Protein AF-A0A5A8D975-F1 (afdb_monomer)

Foldseek 3Di:
DDQKDKDQKDFDPPWDKFADDPHDTDHDDDHPDIDTHIDGHFLAFKIKIDGHFQPADVSVVPPPDDDPPDDDPPDDDGDPPVVADVVTDDDDPPDGDMDMDTDAKEWPDKWKFADPPFLQDQDPVRVVPTTFDQDDDPAFGEDQGQKMKIKIFIPGFKPFDDLVFKDKFQKHWFIPDPNGHPGQWFQDPPDPRSRGMTIGIIGGDQPDFWRFMWMWTHQVDDGMRRGYDTDPPTRTHTHAWEWPAKWKWADQPAVQWDQDPPRGTHTFDAEGAGQKIKIKIAIPWFKWPDDCQAFKDKDQKDFDPPDPPDPPPPPPDGDGDRMDITMIGGQQPDQKIKIWGFFADPVLQVVLVVCVPDDDPDDPHSRHDSMPPTHDDDPVDIRMYMHGHDKDWPDKDKDWDFDDDVVPPPDPDDDPGPTDIDIDTDISHDHPPDDPVVDDDDPDDDDDDDDDDDDDPPPPPPDPDDD

Radius of gyration: 41.52 Å; Cα contacts (8 Å, |Δi|>4): 927; chains: 1; bounding box: 84×72×131 Å

Secondary structure (DSSP, 8-state):
---EEEESEEEPTT---EEEETTEEE-SS--SEEE--EEEPTT-SEEEEEE--B-SGGGTSTT---STT-----------TTTS-SSPB---TTT---EEEE-EE-EEEEEEEE-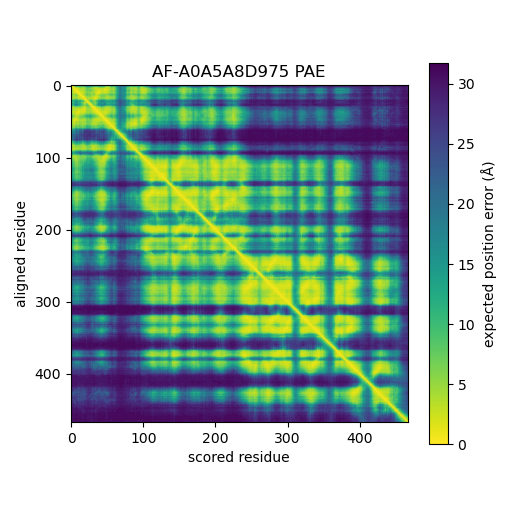SSSSSS--HHHHHHSEEP---TTS-EEE--SEEEEEEEESS--B---GGGEEEESEEE--SSGGGGS-S-EE-TTSSSGGGEEEEEEEE-TTSSS-EEEEEE-TTSS--BSEE--EEEEEEEEE-BPEEEEEEEEPTTSTTPPBPGGGPBPB-SEEE--SEEEEEEEEEEEEBS--HHHHEEEESEEE----TTS-----SS---EEEEEEEEEE-SS-SEEEEEEPPP-HHHHHHHHHGGGS-SSS----SS---BSPBPPPTT--EEEEEEE---EEEEEEEEEE---TTSTT--S-----EEEEEEEEESS--SS--GGG---SSS---S------S-TTTTSSSS---

pLDDT: mean 70.96, std 17.82, range [25.98, 93.25]

Mean predicted aligned error: 17.08 Å

Nearest PDB structures (foldseek):
  5nhi-assembly1_A  TM=4.868E-01  e=2.846E+00  Escherichia coli
  1vrs-assembly2_B  TM=4.188E-01  e=5.745E+00  Escherichia coli str. K-12 substr. W3110
  1vrs-assembly1_A  TM=3.937E-01  e=8.581E+00  Escherichia coli str. K-12 substr. W3110

Organism: Cafeteria roenbergensis (NCBI:txid33653)

Structure (mmCIF, N/CA/C/O backbone):
data_AF-A0A5A8D975-F1
#
_entry.id   AF-A0A5A8D975-F1
#
loop_
_atom_site.group_PDB
_atom_site.id
_atom_site.type_symbol
_atom_site.label_atom_id
_atom_site.label_alt_id
_atom_site.label_comp_id
_atom_site.label_asym_id
_atom_site.label_entity_id
_atom_site.label_seq_id
_atom_site.pdbx_PDB_ins_code
_atom_site.Cartn_x
_atom_site.Cartn_y
_atom_site.Cartn_z
_atom_site.occupancy
_atom_site.B_iso_or_equiv
_atom_site.auth_seq_id
_atom_site.auth_comp_id
_atom_site.auth_asym_id
_atom_site.auth_atom_id
_atom_site.pdbx_PDB_model_num
ATOM 1 N N . MET A 1 1 ? 37.830 15.045 -43.110 1.00 48.81 1 MET A N 1
ATOM 2 C CA . MET A 1 1 ? 36.404 14.876 -43.476 1.00 48.81 1 MET A CA 1
ATOM 3 C C . MET A 1 1 ? 36.140 13.404 -43.761 1.00 48.81 1 MET A C 1
ATOM 5 O O . MET A 1 1 ? 36.926 12.787 -44.461 1.00 48.81 1 MET A O 1
ATOM 9 N N . ALA A 1 2 ? 35.128 12.804 -43.134 1.00 55.81 2 ALA A N 1
ATOM 10 C CA . ALA A 1 2 ? 35.025 11.347 -43.009 1.00 55.81 2 ALA A CA 1
ATOM 11 C C . ALA A 1 2 ? 34.493 10.691 -44.296 1.00 55.81 2 ALA A C 1
ATOM 13 O O . ALA A 1 2 ? 33.388 10.997 -44.713 1.00 55.81 2 ALA A O 1
ATOM 14 N N . ALA A 1 3 ? 35.232 9.764 -44.910 1.00 67.25 3 ALA A N 1
ATOM 15 C CA . ALA A 1 3 ? 34.784 8.950 -46.050 1.00 67.25 3 ALA A CA 1
ATOM 16 C C . ALA A 1 3 ? 33.772 7.848 -45.655 1.00 67.25 3 ALA A C 1
ATOM 18 O O . ALA A 1 3 ? 33.674 6.813 -46.310 1.00 67.25 3 ALA A O 1
ATOM 19 N N . PHE A 1 4 ? 33.013 8.081 -44.587 1.00 71.31 4 PHE A N 1
ATOM 20 C CA . PHE A 1 4 ? 32.055 7.147 -44.015 1.00 71.31 4 PHE A CA 1
ATOM 21 C C . PHE A 1 4 ? 30.631 7.635 -44.296 1.00 71.31 4 PHE A C 1
ATOM 23 O O . PHE A 1 4 ? 30.328 8.818 -44.130 1.00 71.31 4 PHE A O 1
ATOM 30 N N . SER A 1 5 ? 29.758 6.719 -44.702 1.00 76.56 5 SER A N 1
ATOM 31 C CA . SER A 1 5 ? 28.309 6.860 -44.607 1.00 76.56 5 SER A CA 1
ATOM 32 C C . SER A 1 5 ? 27.865 6.183 -43.318 1.00 76.56 5 SER A C 1
ATOM 34 O O . SER A 1 5 ? 28.224 5.030 -43.071 1.00 76.56 5 SER A O 1
ATOM 36 N N . LEU A 1 6 ? 27.129 6.911 -42.484 1.00 80.25 6 LEU A N 1
ATOM 37 C CA . LEU A 1 6 ? 26.701 6.461 -41.165 1.00 80.25 6 LEU A CA 1
ATOM 38 C C . LEU A 1 6 ? 25.174 6.482 -41.087 1.00 80.25 6 LEU A C 1
ATOM 40 O O . LEU A 1 6 ? 24.554 7.502 -41.379 1.00 80.25 6 LEU A O 1
ATOM 44 N N . VAL A 1 7 ? 24.581 5.373 -40.649 1.00 82.56 7 VAL A N 1
ATOM 45 C CA . VAL A 1 7 ? 23.154 5.272 -40.305 1.00 82.56 7 VAL A CA 1
ATOM 46 C C . VAL A 1 7 ? 23.054 4.827 -38.852 1.00 82.56 7 VAL A C 1
ATOM 48 O O . VAL A 1 7 ? 23.766 3.908 -38.451 1.00 82.56 7 VAL A O 1
ATOM 51 N N . GLY A 1 8 ? 22.223 5.504 -38.053 1.00 77.31 8 GLY A N 1
ATOM 52 C CA . GLY A 1 8 ? 22.079 5.239 -36.613 1.00 77.31 8 GLY A CA 1
ATOM 53 C C . GLY A 1 8 ? 23.308 5.597 -35.766 1.00 77.31 8 GLY A C 1
ATOM 54 O O . GLY A 1 8 ? 23.367 5.288 -34.579 1.00 77.31 8 GLY A O 1
ATOM 55 N N . LEU A 1 9 ? 24.298 6.267 -36.363 1.00 81.56 9 LEU A N 1
ATOM 56 C CA . LEU A 1 9 ? 25.558 6.656 -35.736 1.00 81.56 9 LEU A CA 1
ATOM 57 C C . LEU A 1 9 ? 25.836 8.141 -35.983 1.00 81.56 9 LEU A C 1
ATOM 59 O O . LEU A 1 9 ? 25.497 8.685 -37.034 1.00 81.56 9 LEU A O 1
ATOM 63 N N . SER A 1 10 ? 26.490 8.800 -35.033 1.00 82.56 10 SER A N 1
ATOM 64 C CA . SER A 1 10 ? 27.004 10.164 -35.174 1.00 82.56 10 SER A CA 1
ATOM 65 C C . SER A 1 10 ? 28.491 10.221 -34.806 1.00 82.56 10 SER A C 1
ATOM 67 O O . SER A 1 10 ? 28.906 9.557 -33.857 1.00 82.56 10 SER A O 1
ATOM 69 N N . PRO A 1 11 ? 29.333 10.979 -35.529 1.00 80.62 11 PRO A N 1
ATOM 70 C CA . PRO A 1 11 ? 30.728 11.174 -35.136 1.00 80.62 11 PRO A CA 1
ATOM 71 C C . PRO A 1 11 ? 30.834 11.820 -33.748 1.00 80.62 11 PRO A C 1
ATOM 73 O O . PRO A 1 11 ? 30.050 12.715 -33.421 1.00 80.62 11 PRO A O 1
ATOM 76 N N . VAL A 1 12 ? 31.814 11.406 -32.938 1.00 81.38 12 VAL A N 1
ATOM 77 C CA . VAL A 1 12 ? 32.098 12.083 -31.664 1.00 81.38 12 VAL A CA 1
ATOM 78 C C . VAL A 1 12 ? 32.641 13.488 -31.965 1.00 81.38 12 VAL A C 1
ATOM 80 O O . VAL A 1 12 ? 33.624 13.611 -32.700 1.00 81.38 12 VAL A O 1
ATOM 83 N N . PRO A 1 13 ? 32.039 14.562 -31.417 1.00 77.06 13 PRO A N 1
ATOM 84 C CA . PRO A 1 13 ? 32.544 15.914 -31.626 1.00 77.06 13 PRO A CA 1
ATOM 85 C C . PRO A 1 13 ? 34.011 16.026 -31.202 1.00 77.06 13 PRO A C 1
ATOM 87 O O . PRO A 1 13 ? 34.384 15.540 -30.138 1.00 77.06 13 PRO A O 1
ATOM 90 N N . HIS A 1 14 ? 34.822 16.701 -32.019 1.00 76.25 14 HIS A N 1
ATOM 91 C CA . HIS A 1 14 ? 36.252 16.946 -31.781 1.00 76.25 14 HIS A CA 1
ATOM 92 C C . HIS A 1 14 ? 37.178 15.716 -31.840 1.00 76.25 14 HIS A C 1
ATOM 94 O O . HIS A 1 14 ? 38.385 15.880 -31.672 1.00 76.25 14 HIS A O 1
ATOM 100 N N . GLU A 1 15 ? 36.670 14.520 -32.156 1.00 77.62 15 GLU A N 1
ATOM 101 C CA . GLU A 1 15 ? 37.512 13.362 -32.474 1.00 77.62 15 GLU A CA 1
ATOM 102 C C . GLU A 1 15 ? 37.688 13.231 -33.990 1.00 77.62 15 GLU A C 1
ATOM 104 O O . GLU A 1 15 ? 36.737 13.014 -34.745 1.00 77.62 15 GLU A O 1
ATOM 109 N N . LEU A 1 16 ? 38.928 13.395 -34.451 1.00 77.44 16 LEU A N 1
ATOM 110 C CA . LEU A 1 16 ? 39.281 13.225 -35.858 1.00 77.44 16 LEU A CA 1
ATOM 111 C C . LEU A 1 16 ? 39.469 11.735 -36.186 1.00 77.44 16 LEU A C 1
ATOM 113 O O . LEU A 1 16 ? 39.874 10.971 -35.309 1.00 77.44 16 LEU A O 1
ATOM 117 N N . PRO A 1 17 ? 39.222 11.306 -37.439 1.00 78.62 17 PRO A N 1
ATOM 118 C CA . PRO A 1 17 ? 39.627 9.980 -37.889 1.00 78.62 17 PRO A CA 1
ATOM 119 C C . PRO A 1 17 ? 41.124 9.745 -37.647 1.00 78.62 17 PRO A C 1
ATOM 121 O O . PRO A 1 17 ? 41.936 10.635 -37.904 1.00 78.62 17 PRO A O 1
ATOM 124 N N . VAL A 1 18 ? 41.486 8.547 -37.192 1.00 82.12 18 VAL A N 1
ATOM 125 C CA . VAL A 1 18 ? 42.866 8.175 -36.842 1.00 82.12 18 VAL A CA 1
ATOM 126 C C . VAL A 1 18 ? 43.300 6.970 -37.671 1.00 82.12 18 VAL A C 1
ATOM 128 O O . VAL A 1 18 ? 42.513 6.047 -37.886 1.00 82.12 18 VAL A O 1
ATOM 131 N N . ALA A 1 19 ? 44.549 6.975 -38.129 1.00 81.44 19 ALA A N 1
ATOM 132 C CA . ALA A 1 19 ? 45.171 5.831 -38.779 1.00 81.44 19 ALA A CA 1
ATOM 133 C C . ALA A 1 19 ? 45.364 4.681 -37.772 1.00 81.44 19 ALA A C 1
ATOM 135 O O . ALA A 1 19 ? 45.764 4.903 -36.629 1.00 81.44 19 ALA A O 1
ATOM 136 N N . VAL A 1 20 ? 45.080 3.446 -38.180 1.00 80.38 20 VAL A N 1
ATOM 137 C CA . VAL A 1 20 ? 45.233 2.248 -37.340 1.00 80.38 20 VAL A CA 1
ATOM 138 C C . VAL A 1 20 ? 46.089 1.229 -38.081 1.00 80.38 20 VAL A C 1
ATOM 140 O O . VAL A 1 20 ? 45.919 1.048 -39.283 1.00 80.38 20 VAL A O 1
ATOM 143 N N . GLU A 1 21 ? 46.989 0.550 -37.375 1.00 76.38 21 GLU A N 1
ATOM 144 C CA . GLU A 1 21 ? 47.741 -0.595 -37.893 1.00 76.38 21 GLU A CA 1
ATOM 145 C C . GLU A 1 21 ? 47.737 -1.693 -36.828 1.00 76.38 21 GLU A C 1
ATOM 147 O O . GLU A 1 21 ? 48.076 -1.433 -35.680 1.00 76.38 21 GLU A O 1
ATOM 152 N N . ALA A 1 22 ? 47.288 -2.904 -37.179 1.00 64.06 22 ALA A N 1
ATOM 153 C CA . ALA A 1 22 ? 47.304 -4.073 -36.289 1.00 64.06 22 ALA A CA 1
ATOM 154 C C . ALA A 1 22 ? 46.834 -3.805 -34.834 1.00 64.06 22 ALA A C 1
ATOM 156 O O . ALA A 1 22 ? 47.415 -4.340 -33.896 1.00 64.06 22 ALA A O 1
ATOM 157 N N . TRP A 1 23 ? 45.748 -3.032 -34.672 1.00 58.38 23 TRP A N 1
ATOM 158 C CA . TRP A 1 23 ? 45.111 -2.634 -33.399 1.00 58.38 23 TRP A CA 1
ATOM 159 C C . TRP A 1 23 ? 45.762 -1.477 -32.620 1.00 58.38 23 TRP A C 1
ATOM 161 O O . TRP A 1 23 ? 45.151 -1.003 -31.661 1.00 58.38 23 TRP A O 1
ATOM 171 N N . ASP A 1 24 ? 46.894 -0.939 -33.078 1.00 65.50 24 ASP A N 1
ATOM 172 C CA . ASP A 1 24 ? 47.525 0.246 -32.492 1.00 65.50 24 ASP A CA 1
ATOM 173 C C . ASP A 1 24 ? 47.110 1.534 -33.223 1.00 65.50 24 ASP A C 1
ATOM 175 O O . ASP A 1 24 ? 47.024 1.600 -34.454 1.00 65.50 24 ASP A O 1
ATOM 179 N N . ARG A 1 25 ? 46.823 2.589 -32.445 1.00 68.38 25 ARG A N 1
ATOM 180 C CA . ARG A 1 25 ? 46.490 3.921 -32.974 1.00 68.38 25 ARG A CA 1
ATOM 181 C C . ARG A 1 25 ? 47.769 4.645 -33.393 1.00 68.38 25 ARG A C 1
ATOM 183 O O . ARG A 1 25 ? 48.618 4.929 -32.552 1.00 68.38 25 ARG A O 1
ATOM 190 N N . LEU A 1 26 ? 47.852 5.027 -34.662 1.00 61.59 26 LEU A N 1
ATOM 191 C CA . LEU A 1 26 ? 48.919 5.866 -35.201 1.00 61.59 26 LEU A CA 1
ATOM 192 C C . LEU A 1 26 ? 48.429 7.315 -35.309 1.00 61.59 26 LEU A C 1
ATOM 194 O O . LEU A 1 26 ? 47.376 7.596 -35.881 1.00 61.59 26 LEU A O 1
ATOM 198 N N . VAL A 1 27 ? 49.190 8.263 -34.762 1.00 58.50 27 VAL A N 1
ATOM 199 C CA . VAL A 1 27 ? 48.849 9.690 -34.845 1.00 58.50 27 VAL A CA 1
ATOM 200 C C . VAL A 1 27 ? 49.433 10.271 -36.138 1.00 58.50 27 VAL A C 1
ATOM 202 O O . VAL A 1 27 ? 50.590 10.678 -36.175 1.00 58.50 27 VAL A O 1
ATOM 205 N N . GLY A 1 28 ? 48.614 10.318 -37.193 1.00 62.75 28 GLY A N 1
ATOM 206 C CA . GLY A 1 28 ? 48.951 10.923 -38.491 1.00 62.75 28 GLY A CA 1
ATOM 207 C C . GLY A 1 28 ? 49.631 9.978 -39.495 1.00 62.75 28 GLY A C 1
ATOM 208 O O . GLY A 1 28 ? 50.076 8.890 -39.145 1.00 62.75 28 GLY A O 1
ATOM 209 N N . GLY A 1 29 ? 49.701 10.404 -40.763 1.00 69.38 29 GLY A N 1
ATOM 210 C CA . GLY A 1 29 ? 50.331 9.656 -41.862 1.00 69.38 29 GLY A CA 1
ATOM 211 C C . GLY A 1 29 ? 49.357 8.901 -42.778 1.00 69.38 29 GLY A C 1
ATOM 212 O O . GLY A 1 29 ? 48.140 8.993 -42.635 1.00 69.38 29 GLY A O 1
ATOM 213 N N . CYS A 1 30 ? 49.907 8.178 -43.758 1.00 76.88 30 CYS A N 1
ATOM 214 C CA . CYS A 1 30 ? 49.148 7.305 -44.658 1.00 76.88 30 CYS A CA 1
ATOM 215 C C . CYS A 1 30 ? 48.954 5.934 -43.998 1.00 76.88 30 CYS A C 1
ATOM 217 O O . CYS A 1 30 ? 49.935 5.318 -43.592 1.00 76.88 30 CYS A O 1
ATOM 219 N N . SER A 1 31 ? 47.718 5.436 -43.934 1.00 80.38 31 SER A N 1
ATOM 220 C CA . SER A 1 31 ? 47.422 4.069 -43.489 1.00 80.38 31 SER A CA 1
ATOM 221 C C . SER A 1 31 ? 46.406 3.398 -44.406 1.00 80.38 31 SER A C 1
ATOM 223 O O . SER A 1 31 ? 45.567 4.068 -45.015 1.00 80.38 31 SER A O 1
ATOM 225 N N . SER A 1 32 ? 46.48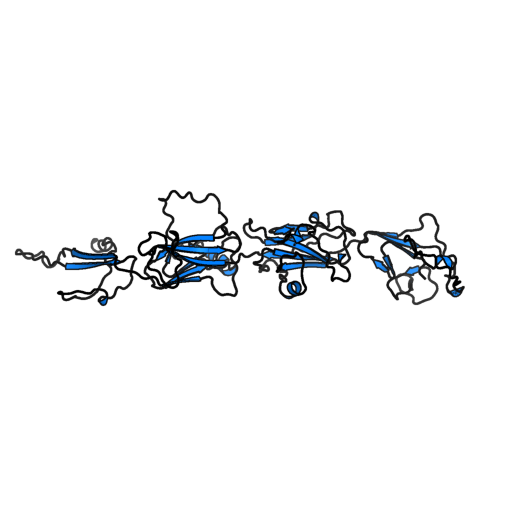6 2.071 -44.485 1.00 79.44 32 SER A N 1
ATOM 226 C CA . SER A 1 32 ? 45.498 1.207 -45.132 1.00 79.44 32 SER A CA 1
ATOM 227 C C . SER A 1 32 ? 44.245 0.983 -44.276 1.00 79.44 32 SER A C 1
ATOM 229 O O . SER A 1 32 ? 43.231 0.538 -44.810 1.00 79.44 32 SER A O 1
ATOM 231 N N . ALA A 1 33 ? 44.277 1.322 -42.981 1.00 80.75 33 ALA A N 1
ATOM 232 C CA . ALA A 1 33 ? 43.128 1.249 -42.085 1.00 80.75 33 ALA A CA 1
ATOM 233 C C . ALA A 1 33 ? 42.960 2.542 -41.276 1.00 80.75 33 ALA A C 1
ATOM 235 O O . ALA A 1 33 ? 43.913 3.114 -40.746 1.00 80.75 33 ALA A O 1
ATOM 236 N N . TRP A 1 34 ? 41.714 3.000 -41.174 1.00 82.06 34 TRP A N 1
ATOM 237 C CA . TRP A 1 34 ? 41.338 4.223 -40.471 1.00 82.06 34 TRP A CA 1
ATOM 238 C C . TRP A 1 34 ? 40.138 3.953 -39.575 1.00 82.06 34 TRP A C 1
ATOM 240 O O . TRP A 1 34 ? 39.209 3.249 -39.967 1.00 82.06 34 TRP A O 1
ATOM 250 N N . ALA A 1 35 ? 40.138 4.549 -38.389 1.00 81.94 35 ALA A N 1
ATOM 251 C CA . ALA A 1 35 ? 39.035 4.477 -37.445 1.00 81.94 35 ALA A CA 1
ATOM 252 C C . ALA A 1 35 ? 38.434 5.862 -37.212 1.00 81.94 35 ALA A C 1
ATOM 254 O O . ALA A 1 35 ? 39.147 6.861 -37.133 1.00 81.94 35 ALA A O 1
ATOM 255 N N . LEU A 1 36 ? 37.113 5.905 -37.059 1.00 84.12 36 LEU A N 1
ATOM 256 C CA . LEU A 1 36 ? 36.366 7.081 -36.632 1.00 84.12 36 LEU A CA 1
ATOM 257 C C . LEU A 1 36 ? 35.625 6.737 -35.343 1.00 84.12 36 LEU A C 1
ATOM 259 O O . LEU A 1 36 ? 34.911 5.736 -35.286 1.00 84.12 36 LEU A O 1
ATOM 263 N N . ALA A 1 37 ? 35.766 7.580 -34.326 1.00 82.81 37 ALA A N 1
ATOM 264 C CA . ALA A 1 37 ? 34.958 7.457 -33.127 1.00 82.81 37 ALA A CA 1
ATOM 265 C C . ALA A 1 37 ? 33.524 7.918 -33.404 1.00 82.81 37 ALA A C 1
ATOM 267 O O . ALA A 1 37 ? 33.285 9.022 -33.902 1.00 82.81 37 ALA A O 1
ATOM 268 N N . VAL A 1 38 ? 32.565 7.062 -33.066 1.00 83.81 38 VAL A N 1
ATOM 269 C CA . VAL A 1 38 ? 31.135 7.285 -33.291 1.00 83.81 38 VAL A CA 1
ATOM 270 C C . VAL A 1 38 ? 30.340 7.017 -32.015 1.00 83.81 38 VAL A C 1
ATOM 272 O O . VAL A 1 38 ? 30.769 6.257 -31.148 1.00 83.81 38 VAL A O 1
ATOM 275 N N . ARG A 1 39 ? 29.169 7.641 -31.899 1.00 82.25 39 ARG A N 1
ATOM 276 C CA . ARG A 1 39 ? 28.150 7.371 -30.882 1.00 82.25 39 ARG A CA 1
ATOM 277 C C . ARG A 1 39 ? 26.899 6.830 -31.556 1.00 82.25 39 ARG A C 1
ATOM 279 O O . ARG A 1 39 ? 26.567 7.248 -32.661 1.00 82.25 39 ARG A O 1
ATOM 286 N N . VAL A 1 40 ? 26.203 5.928 -30.874 1.00 79.06 40 VAL A N 1
ATOM 287 C CA . VAL A 1 40 ? 24.884 5.451 -31.303 1.00 79.06 40 VAL A CA 1
ATOM 288 C C . VAL A 1 40 ? 23.866 6.572 -31.106 1.00 79.06 40 VAL A C 1
ATOM 290 O O . VAL A 1 40 ? 23.897 7.261 -30.086 1.00 79.06 40 VAL A O 1
ATOM 293 N N . GLN A 1 41 ? 23.010 6.790 -32.102 1.00 78.56 41 GLN A N 1
ATOM 294 C CA . GLN A 1 41 ? 21.906 7.741 -31.999 1.00 78.56 41 GLN A CA 1
ATOM 295 C C . GLN A 1 41 ? 20.805 7.167 -31.096 1.00 78.56 41 GLN A C 1
ATOM 297 O O . GLN A 1 41 ? 20.546 5.963 -31.118 1.00 78.56 41 GLN A O 1
ATOM 302 N N . GLU A 1 42 ? 20.148 8.015 -30.302 1.00 76.81 42 GLU A N 1
ATOM 303 C CA . GLU A 1 42 ? 19.005 7.581 -29.486 1.00 76.81 42 GLU A CA 1
ATOM 304 C C . GLU A 1 42 ? 17.902 6.976 -30.364 1.00 76.81 42 GLU A C 1
ATOM 306 O O . GLU A 1 42 ? 17.737 7.378 -31.516 1.00 76.81 42 GLU A O 1
ATOM 311 N N . ASP A 1 43 ? 17.146 6.025 -29.813 1.00 72.25 43 ASP A N 1
ATOM 312 C CA . ASP A 1 43 ? 15.970 5.424 -30.452 1.00 72.25 43 ASP A CA 1
ATOM 313 C C . ASP A 1 43 ? 16.262 4.715 -31.797 1.00 72.25 43 ASP A C 1
ATOM 315 O O . ASP A 1 43 ? 15.364 4.514 -32.617 1.00 72.25 43 ASP A O 1
ATOM 319 N N . THR A 1 44 ? 17.516 4.302 -32.036 1.00 74.50 44 THR A N 1
ATOM 320 C CA . THR A 1 44 ? 17.926 3.555 -33.240 1.00 74.50 44 THR A CA 1
ATOM 321 C C . THR A 1 44 ? 18.223 2.086 -32.936 1.00 74.50 44 THR A C 1
ATOM 323 O O . THR A 1 44 ? 18.909 1.767 -31.969 1.00 74.50 44 THR A O 1
ATOM 326 N N . SER A 1 45 ? 17.698 1.172 -33.762 1.00 77.19 45 SER A N 1
ATOM 327 C CA . SER A 1 45 ? 17.881 -0.289 -33.631 1.00 77.19 45 SER A CA 1
ATOM 328 C C . SER A 1 45 ? 18.967 -0.857 -34.536 1.00 77.19 45 SER A C 1
ATOM 330 O O . SER A 1 45 ? 19.557 -1.891 -34.233 1.00 77.19 45 SER A O 1
ATOM 332 N N . THR A 1 46 ? 19.238 -0.194 -35.655 1.00 80.44 46 THR A N 1
ATOM 333 C CA . THR A 1 46 ? 20.205 -0.647 -36.652 1.00 80.44 46 THR A CA 1
ATOM 334 C C . THR A 1 46 ? 21.249 0.425 -36.866 1.00 80.44 46 THR A C 1
ATOM 336 O O . THR A 1 46 ? 20.914 1.562 -37.206 1.00 80.44 46 THR A O 1
ATOM 339 N N . MET A 1 47 ? 22.512 0.038 -36.730 1.00 84.19 47 MET A N 1
ATOM 340 C CA . MET A 1 47 ? 23.641 0.857 -37.135 1.00 84.19 47 MET A CA 1
ATOM 341 C C . MET A 1 47 ? 24.279 0.262 -38.378 1.00 84.19 47 MET A C 1
ATOM 343 O O . MET A 1 47 ? 24.480 -0.950 -38.455 1.00 84.19 47 MET A O 1
ATOM 347 N N . SER A 1 48 ? 24.613 1.105 -39.348 1.00 82.88 48 SER A N 1
ATOM 348 C CA . SER A 1 48 ? 25.394 0.669 -40.501 1.00 82.88 48 SER A CA 1
ATOM 349 C C . SER A 1 48 ? 26.470 1.675 -40.852 1.00 82.88 48 SER A C 1
ATOM 351 O O . SER A 1 48 ? 26.230 2.886 -40.843 1.00 82.88 48 SER A O 1
ATOM 353 N N . VAL A 1 49 ? 27.636 1.150 -41.209 1.00 83.19 49 VAL A N 1
ATOM 354 C CA . VAL A 1 49 ? 28.749 1.917 -41.756 1.00 83.19 49 VAL A CA 1
ATOM 355 C C . VAL A 1 49 ? 29.069 1.410 -43.153 1.00 83.19 49 VAL A C 1
ATOM 357 O O . VAL A 1 49 ? 29.149 0.204 -43.389 1.00 83.19 49 VAL A O 1
ATOM 360 N N . SER A 1 50 ? 29.261 2.339 -44.081 1.00 81.75 50 SER A N 1
ATOM 361 C CA . SER A 1 50 ? 29.781 2.032 -45.410 1.00 81.75 50 SER A CA 1
ATOM 362 C C . SER A 1 50 ? 30.797 3.082 -45.846 1.00 81.75 50 SER A C 1
ATOM 364 O O . SER A 1 50 ? 30.772 4.224 -45.383 1.00 81.75 50 SER A O 1
ATOM 366 N N . GLY A 1 51 ? 31.701 2.709 -46.750 1.00 78.25 51 GLY A N 1
ATOM 367 C CA . GLY A 1 51 ? 32.563 3.678 -47.424 1.00 78.25 51 GLY A CA 1
ATOM 368 C C . GLY A 1 51 ? 31.754 4.551 -48.387 1.00 78.25 51 GLY A C 1
ATOM 369 O O . GLY A 1 51 ? 30.817 4.069 -49.025 1.00 78.25 51 GLY A O 1
ATOM 370 N N . ARG A 1 52 ? 32.112 5.833 -48.508 1.00 77.69 52 ARG A N 1
ATOM 371 C CA . ARG A 1 52 ? 31.572 6.746 -49.528 1.00 77.69 52 ARG A CA 1
ATOM 372 C C . ARG A 1 52 ? 32.673 7.194 -50.482 1.00 77.69 52 ARG A C 1
ATOM 374 O O . ARG A 1 52 ? 33.808 7.413 -50.060 1.00 77.69 52 ARG A O 1
ATOM 381 N N . SER A 1 53 ? 32.325 7.376 -51.752 1.00 79.75 53 SER A N 1
ATOM 382 C CA . SER A 1 53 ? 33.240 7.956 -52.736 1.00 79.75 53 SER A CA 1
ATOM 383 C C . SER A 1 53 ? 33.522 9.417 -52.396 1.00 79.75 53 SER A C 1
ATOM 385 O O . SER A 1 53 ? 32.595 10.198 -52.187 1.00 79.75 53 SER A O 1
ATOM 387 N N . VAL A 1 54 ? 34.797 9.793 -52.373 1.00 80.94 54 VAL A N 1
ATOM 388 C CA . VAL A 1 54 ? 35.262 11.175 -52.225 1.00 80.94 54 VAL A CA 1
ATOM 389 C C . VAL A 1 54 ? 36.169 11.465 -53.414 1.00 80.94 54 VAL A C 1
ATOM 391 O O . VAL A 1 54 ? 37.376 11.235 -53.370 1.00 80.94 54 VAL A O 1
ATOM 394 N N . LEU A 1 55 ? 35.540 11.899 -54.509 1.00 79.38 55 LEU A N 1
ATOM 395 C CA . LEU A 1 55 ? 36.182 12.117 -55.814 1.00 79.38 55 LEU A CA 1
ATOM 396 C C . LEU A 1 55 ? 36.391 13.603 -56.141 1.00 79.38 55 LEU A C 1
ATOM 398 O O . LEU A 1 55 ? 37.024 13.929 -57.138 1.00 79.38 55 LEU A O 1
ATOM 402 N N . GLY A 1 56 ? 35.843 14.496 -55.317 1.00 75.06 56 GLY A N 1
ATOM 403 C CA . GLY A 1 56 ? 35.890 15.943 -55.492 1.00 75.06 56 GLY A CA 1
ATOM 404 C C . GLY A 1 56 ? 35.216 16.664 -54.324 1.00 75.06 56 GLY A C 1
ATOM 405 O O . GLY A 1 56 ? 34.615 16.021 -53.459 1.00 75.06 56 GLY A O 1
ATOM 406 N N . CYS A 1 57 ? 35.325 17.993 -54.292 1.00 71.56 57 CYS A N 1
ATOM 407 C CA . CYS A 1 57 ? 34.882 18.818 -53.162 1.00 71.56 57 CYS A CA 1
ATOM 408 C C . CYS A 1 57 ? 33.388 18.674 -52.848 1.00 71.56 57 CYS A C 1
ATOM 410 O O . CYS A 1 57 ? 33.018 18.605 -51.680 1.00 71.56 57 CYS A O 1
ATOM 412 N N . ASP A 1 58 ? 32.549 18.519 -53.872 1.00 69.69 58 ASP A N 1
ATOM 413 C CA . ASP A 1 58 ? 31.093 18.384 -53.724 1.00 69.69 58 ASP A CA 1
ATOM 414 C C . ASP A 1 58 ? 30.691 17.135 -52.914 1.00 69.69 58 ASP A C 1
ATOM 416 O O . ASP A 1 58 ? 29.630 17.088 -52.294 1.00 69.69 58 ASP A O 1
ATOM 420 N N . ALA A 1 59 ? 31.554 16.112 -52.878 1.00 65.88 59 ALA A N 1
ATOM 421 C CA . ALA A 1 59 ? 31.326 14.890 -52.109 1.00 65.88 59 ALA A CA 1
ATOM 422 C C . ALA A 1 59 ? 31.623 15.053 -50.604 1.00 65.88 59 ALA A C 1
ATOM 424 O O . ALA A 1 59 ? 31.288 14.172 -49.805 1.00 65.88 59 ALA A O 1
ATOM 425 N N . MET A 1 60 ? 32.259 16.156 -50.192 1.00 61.56 60 MET A N 1
ATOM 426 C CA . MET A 1 60 ? 32.648 16.382 -48.800 1.00 61.56 60 MET A CA 1
ATOM 427 C C . MET A 1 60 ? 31.531 16.977 -47.936 1.00 61.56 60 MET A C 1
ATOM 429 O O . MET A 1 60 ? 31.472 16.649 -46.748 1.00 61.56 60 MET A O 1
ATOM 433 N N . ASP A 1 61 ? 30.598 17.724 -48.537 1.00 56.59 61 ASP A N 1
ATOM 434 C CA . ASP A 1 61 ? 29.514 18.449 -47.848 1.00 56.59 61 ASP A CA 1
ATOM 435 C C . ASP A 1 61 ? 28.381 17.564 -47.307 1.00 56.59 61 ASP A C 1
ATOM 437 O O . ASP A 1 61 ? 27.433 18.056 -46.698 1.00 56.59 61 ASP A O 1
ATOM 441 N N . GLY A 1 62 ? 28.488 16.243 -47.479 1.00 50.78 62 GLY A N 1
ATOM 442 C CA . GLY A 1 62 ? 27.776 15.260 -46.666 1.00 50.78 62 GLY A CA 1
ATOM 443 C C . GLY A 1 62 ? 26.287 15.534 -46.459 1.00 50.78 62 GLY A C 1
ATOM 444 O O . GLY A 1 62 ? 25.876 15.683 -45.321 1.00 50.78 62 GLY A O 1
ATOM 445 N N . GLY A 1 63 ? 25.479 15.572 -47.523 1.00 45.66 63 GLY A N 1
ATOM 446 C CA . GLY A 1 63 ? 24.039 15.267 -47.462 1.00 45.66 63 GLY A CA 1
ATOM 447 C C . GLY A 1 63 ? 23.187 15.980 -46.398 1.00 45.66 63 GLY A C 1
ATOM 448 O O . GLY A 1 63 ? 22.123 15.474 -46.049 1.00 45.66 63 GLY A O 1
ATOM 449 N N . ALA A 1 64 ? 23.594 17.139 -45.881 1.00 39.22 64 ALA A N 1
ATOM 450 C CA . ALA A 1 64 ? 22.816 17.900 -44.911 1.00 39.22 64 ALA A CA 1
ATOM 451 C C . ALA A 1 64 ? 21.828 18.841 -45.624 1.00 39.22 64 ALA A C 1
ATOM 453 O O . ALA A 1 64 ? 21.995 20.053 -45.571 1.00 39.22 64 ALA A O 1
ATOM 454 N N . ALA A 1 65 ? 20.826 18.281 -46.317 1.00 36.72 65 ALA A N 1
ATOM 455 C CA . ALA A 1 65 ? 19.550 18.937 -46.654 1.00 36.72 65 ALA A CA 1
ATOM 456 C C . ALA A 1 65 ? 18.663 18.022 -47.524 1.00 36.72 65 ALA A C 1
ATOM 458 O O . ALA A 1 65 ? 18.632 18.135 -48.746 1.00 36.72 65 ALA A O 1
ATOM 459 N N . SER A 1 66 ? 17.884 17.138 -46.904 1.00 35.97 66 SER A N 1
ATOM 460 C CA . SER A 1 66 ? 16.673 16.582 -47.534 1.00 35.97 66 SER A CA 1
ATOM 461 C C . SER A 1 66 ? 15.487 16.635 -46.566 1.00 35.97 66 SER A C 1
ATOM 463 O O . SER A 1 66 ? 14.779 15.664 -46.338 1.00 35.97 66 SER A O 1
ATOM 465 N N . GLY A 1 67 ? 15.276 17.815 -45.978 1.00 32.03 67 GLY A N 1
ATOM 466 C CA . GLY A 1 67 ? 13.983 18.215 -45.421 1.00 32.03 67 GLY A CA 1
ATOM 467 C C . GLY A 1 67 ? 13.269 19.135 -46.421 1.00 32.03 67 GLY A C 1
ATOM 468 O O . GLY A 1 67 ? 13.944 19.952 -47.058 1.00 32.03 67 GLY A O 1
ATOM 469 N N . PRO A 1 68 ? 11.937 19.040 -46.588 1.00 31.70 68 PRO A N 1
ATOM 470 C CA . PRO A 1 68 ? 11.213 19.920 -47.494 1.00 31.70 68 PRO A CA 1
ATOM 471 C C . PRO A 1 68 ? 11.276 21.352 -46.945 1.00 31.70 68 PRO A C 1
ATOM 473 O O . PRO A 1 68 ? 10.655 21.659 -45.932 1.00 31.70 68 PRO A O 1
ATOM 476 N N . GLY A 1 69 ? 12.076 22.211 -47.587 1.00 39.50 69 GLY A N 1
ATOM 477 C CA . GLY A 1 69 ? 12.245 23.624 -47.221 1.00 39.50 69 GLY A CA 1
ATOM 478 C C . GLY A 1 69 ? 13.690 24.125 -47.105 1.00 39.50 69 GLY A C 1
ATOM 479 O O . GLY A 1 69 ? 13.890 25.324 -46.931 1.00 39.50 69 GLY A O 1
ATOM 480 N N . ALA A 1 70 ? 14.707 23.266 -47.224 1.00 36.94 70 ALA A N 1
ATOM 481 C CA . ALA A 1 70 ? 16.098 23.723 -47.224 1.00 36.94 70 ALA A CA 1
ATOM 482 C C . ALA A 1 70 ? 16.482 24.335 -48.585 1.00 36.94 70 ALA A C 1
ATOM 484 O O . ALA A 1 70 ? 16.545 23.642 -49.600 1.00 36.94 70 ALA A O 1
ATOM 485 N N . THR A 1 71 ? 16.746 25.642 -48.615 1.00 33.03 71 THR A N 1
ATOM 486 C CA . THR A 1 71 ? 17.321 26.326 -49.783 1.00 33.03 71 THR A CA 1
ATOM 487 C C . THR A 1 71 ? 18.747 25.825 -50.045 1.00 33.03 71 THR A C 1
ATOM 489 O O . THR A 1 71 ? 19.533 25.773 -49.093 1.00 33.03 71 THR A O 1
ATOM 492 N N . PRO A 1 72 ? 19.130 25.513 -51.298 1.00 37.31 72 PRO A N 1
ATOM 493 C CA . PRO A 1 72 ? 20.500 25.129 -51.623 1.00 37.31 72 PRO A CA 1
ATOM 494 C C . PRO A 1 72 ? 21.454 26.273 -51.273 1.00 37.31 72 PRO A C 1
ATOM 496 O O . PRO A 1 72 ? 21.238 27.412 -51.692 1.00 37.31 72 PRO A O 1
ATOM 499 N N . ARG A 1 73 ? 22.524 25.991 -50.523 1.00 42.03 73 ARG A N 1
ATOM 500 C CA . ARG A 1 73 ? 23.630 26.943 -50.372 1.00 42.03 73 ARG A CA 1
ATOM 501 C C . ARG A 1 73 ? 24.358 27.046 -51.713 1.00 42.03 73 ARG A C 1
ATOM 503 O O . ARG A 1 73 ? 25.217 26.236 -52.029 1.00 42.03 73 ARG A O 1
ATOM 510 N N . THR A 1 74 ? 24.017 28.052 -52.511 1.00 40.28 74 THR A N 1
ATOM 511 C CA . THR A 1 74 ? 24.818 28.478 -53.663 1.00 40.28 74 THR A CA 1
ATOM 512 C C . THR A 1 74 ? 26.005 29.288 -53.151 1.00 40.28 74 THR A C 1
ATOM 514 O O . THR A 1 74 ? 25.942 30.512 -53.051 1.00 40.28 74 THR A O 1
ATOM 517 N N . GLY A 1 75 ? 27.072 28.601 -52.755 1.00 40.25 75 GLY A N 1
ATOM 518 C CA . GLY A 1 75 ? 28.318 29.223 -52.325 1.00 40.25 75 GLY A CA 1
ATOM 519 C C . GLY A 1 75 ? 29.472 28.265 -52.561 1.00 40.25 75 GLY A C 1
ATOM 520 O O . GLY A 1 75 ? 29.744 27.414 -51.727 1.00 40.25 75 GLY A O 1
ATOM 521 N N . SER A 1 76 ? 30.121 28.394 -53.715 1.00 48.38 76 SER A N 1
ATOM 522 C CA . SER A 1 76 ? 31.341 27.673 -54.060 1.00 48.38 76 SER A CA 1
ATOM 523 C C . SER A 1 76 ? 32.470 28.033 -53.090 1.00 48.38 76 SER A C 1
ATOM 525 O O . SER A 1 76 ? 33.065 29.106 -53.202 1.00 48.38 76 SER A O 1
ATOM 527 N N . SER A 1 77 ? 32.818 27.130 -52.182 1.00 49.22 77 SER A N 1
ATOM 528 C CA . SER A 1 77 ? 34.188 27.030 -51.684 1.00 49.22 77 SER A CA 1
ATOM 529 C C . SER A 1 77 ? 34.778 25.759 -52.271 1.00 49.22 77 SER A C 1
ATOM 531 O O . SER A 1 77 ? 34.510 24.662 -51.789 1.00 49.22 77 SER A O 1
ATOM 533 N N . ALA A 1 78 ? 35.542 25.910 -53.354 1.00 56.53 78 ALA A N 1
ATOM 534 C CA . ALA A 1 78 ? 36.441 24.863 -53.806 1.00 56.53 78 ALA A CA 1
ATOM 535 C C . ALA A 1 78 ? 37.341 24.499 -52.620 1.00 56.53 78 ALA A C 1
ATOM 537 O O . ALA A 1 78 ? 38.073 25.350 -52.115 1.00 56.53 78 ALA A O 1
ATOM 538 N N . CYS A 1 79 ? 37.228 23.270 -52.135 1.00 62.59 79 CYS A N 1
ATOM 539 C CA . CYS A 1 79 ? 38.193 22.723 -51.200 1.00 62.59 79 CYS A CA 1
ATOM 540 C C . CYS A 1 79 ? 39.594 22.768 -51.836 1.00 62.59 79 CYS A C 1
ATOM 542 O O . CYS A 1 79 ? 39.733 22.599 -53.053 1.00 62.59 79 CYS A O 1
ATOM 544 N N . GLY A 1 80 ? 40.631 23.055 -51.049 1.00 60.25 80 GLY A N 1
ATOM 545 C CA . GLY A 1 80 ? 42.005 23.014 -51.538 1.00 60.25 80 GLY A CA 1
ATOM 546 C C . GLY A 1 80 ? 42.375 21.593 -51.968 1.00 60.25 80 GLY A C 1
ATOM 547 O O . GLY A 1 80 ? 41.819 20.621 -51.463 1.00 60.25 80 GLY A O 1
ATOM 548 N N . ALA A 1 81 ? 43.342 21.438 -52.878 1.00 59.34 81 ALA A N 1
ATOM 549 C CA . ALA A 1 81 ? 43.834 20.108 -53.263 1.00 59.34 81 ALA A CA 1
ATOM 550 C C . ALA A 1 81 ? 44.350 19.294 -52.053 1.00 59.34 81 ALA A C 1
ATOM 552 O O . ALA A 1 81 ? 44.310 18.069 -52.086 1.00 59.34 81 ALA A O 1
ATOM 553 N N . GLU A 1 82 ? 44.775 19.974 -50.981 1.00 62.25 82 GLU A N 1
ATOM 554 C CA . GLU A 1 82 ? 45.195 19.360 -49.713 1.00 62.25 82 GLU A CA 1
ATOM 555 C C . GLU A 1 82 ? 44.030 18.915 -48.808 1.00 62.25 82 GLU A C 1
ATOM 557 O O . GLU A 1 82 ? 44.242 18.131 -47.886 1.00 62.25 82 GLU A O 1
ATOM 562 N N . ASP A 1 83 ? 42.798 19.362 -49.074 1.00 67.12 83 ASP A N 1
ATOM 563 C CA . ASP A 1 83 ? 41.604 18.956 -48.318 1.00 67.12 83 ASP A CA 1
ATOM 564 C C . ASP A 1 83 ? 41.010 17.631 -48.827 1.00 67.12 83 ASP A C 1
ATOM 566 O O . ASP A 1 83 ? 40.221 16.985 -48.128 1.00 67.12 83 ASP A O 1
ATOM 570 N N . LEU A 1 84 ? 41.372 17.223 -50.051 1.00 72.38 84 LEU A N 1
ATOM 571 C CA . LEU A 1 84 ? 40.945 15.962 -50.650 1.00 72.38 84 LEU A CA 1
ATOM 572 C C . LEU A 1 84 ? 41.841 14.801 -50.198 1.00 72.38 84 LEU A C 1
ATOM 574 O O . LEU A 1 84 ? 43.060 14.956 -50.086 1.00 72.38 84 LEU A O 1
ATOM 578 N N . PRO A 1 85 ? 41.270 13.600 -49.990 1.00 77.25 85 PRO A N 1
ATOM 579 C CA . PRO A 1 85 ? 42.079 12.420 -49.732 1.00 77.25 85 PRO A CA 1
ATOM 580 C C . PRO A 1 85 ? 42.994 12.141 -50.932 1.00 77.25 85 PRO A C 1
ATOM 582 O O . PRO A 1 85 ? 42.568 12.223 -52.083 1.00 77.25 85 PRO A O 1
ATOM 585 N N . SER A 1 86 ? 44.252 11.798 -50.658 1.00 77.75 86 SER A N 1
ATOM 586 C CA . SER A 1 86 ? 45.237 11.406 -51.668 1.00 77.75 86 SER A CA 1
ATOM 587 C C . SER A 1 86 ? 45.783 10.011 -51.337 1.00 77.75 86 SER A C 1
ATOM 589 O O . SER A 1 86 ? 46.451 9.865 -50.313 1.00 77.75 86 SER A O 1
ATOM 591 N N . PRO A 1 87 ? 45.529 8.984 -52.171 1.00 82.06 87 PRO A N 1
ATOM 592 C CA . PRO A 1 87 ? 44.705 9.009 -53.387 1.00 82.06 87 PRO A CA 1
ATOM 593 C C . PRO A 1 87 ? 43.206 9.241 -53.103 1.00 82.06 87 PRO A C 1
ATOM 595 O O . PRO A 1 87 ? 42.736 9.028 -51.985 1.00 82.06 87 PRO A O 1
ATOM 598 N N . LEU A 1 88 ? 42.454 9.654 -54.133 1.00 81.62 88 LEU A N 1
ATOM 599 C CA . LEU A 1 88 ? 40.996 9.821 -54.057 1.00 81.62 88 LEU A CA 1
ATOM 600 C C . LEU A 1 88 ? 40.305 8.493 -53.715 1.00 81.62 88 LEU A C 1
ATOM 602 O O . LEU A 1 88 ? 40.747 7.421 -54.132 1.00 81.62 88 LEU A O 1
ATOM 606 N N . ILE A 1 89 ? 39.187 8.567 -52.990 1.00 81.12 89 ILE A N 1
ATOM 607 C CA . ILE A 1 89 ? 38.462 7.383 -52.515 1.00 81.12 89 ILE A CA 1
ATOM 608 C C . ILE A 1 89 ? 37.324 7.070 -53.481 1.00 81.12 89 ILE A C 1
ATOM 610 O O . ILE A 1 89 ? 36.418 7.882 -53.668 1.00 81.12 89 ILE A O 1
ATOM 614 N N . TRP A 1 90 ? 37.334 5.867 -54.049 1.00 80.25 90 TRP A N 1
ATOM 615 C CA . TRP A 1 90 ? 36.245 5.341 -54.867 1.00 80.25 90 TRP A CA 1
ATOM 616 C C . TRP A 1 90 ? 35.546 4.193 -54.133 1.00 80.25 90 TRP A C 1
ATOM 618 O O . TRP A 1 90 ? 36.148 3.150 -53.894 1.00 80.25 90 TRP A O 1
ATOM 628 N N . ALA A 1 91 ? 34.267 4.366 -53.803 1.00 72.31 91 ALA A N 1
ATOM 629 C CA . ALA A 1 91 ? 33.391 3.299 -53.333 1.00 72.31 91 ALA A CA 1
ATOM 630 C C . ALA A 1 91 ? 32.514 2.814 -54.501 1.00 72.31 91 ALA A C 1
ATOM 632 O O . ALA A 1 91 ? 31.909 3.620 -55.212 1.00 72.31 91 ALA A O 1
ATOM 633 N N . ALA A 1 92 ? 32.447 1.500 -54.728 1.00 63.34 92 ALA A N 1
ATOM 634 C CA . ALA A 1 92 ? 31.574 0.935 -55.756 1.00 63.34 92 ALA A CA 1
ATOM 635 C C . ALA A 1 92 ? 30.099 1.271 -55.448 1.00 63.34 92 ALA A C 1
ATOM 637 O O . ALA A 1 92 ? 29.628 1.075 -54.330 1.00 63.34 92 ALA A O 1
ATOM 638 N N . SER A 1 93 ? 29.367 1.784 -56.442 1.00 54.38 93 SER A N 1
ATOM 639 C CA . SER A 1 93 ? 27.994 2.299 -56.297 1.00 54.38 93 SER A CA 1
ATOM 640 C C . SER A 1 93 ? 26.927 1.221 -56.063 1.00 54.38 93 SER A C 1
ATOM 642 O O . SER A 1 93 ? 25.787 1.540 -55.736 1.00 54.38 93 SER A O 1
ATOM 644 N N . THR A 1 94 ? 27.280 -0.056 -56.207 1.00 48.28 94 THR A N 1
ATOM 645 C CA . THR A 1 94 ? 26.389 -1.205 -56.021 1.00 48.28 94 THR A CA 1
ATOM 646 C C . THR A 1 94 ? 26.798 -1.980 -54.773 1.00 48.28 94 THR A C 1
ATOM 648 O O . THR A 1 94 ? 27.629 -2.879 -54.854 1.00 48.28 94 THR A O 1
ATOM 651 N N . GLY A 1 95 ? 26.225 -1.621 -53.622 1.00 51.56 95 GLY A N 1
ATOM 652 C CA . GLY A 1 95 ? 26.255 -2.459 -52.416 1.00 51.56 95 GLY A CA 1
ATOM 653 C C . GLY A 1 95 ? 27.645 -2.784 -51.862 1.00 51.56 95 GLY A C 1
ATOM 654 O O . GLY A 1 95 ? 27.850 -3.908 -51.415 1.00 51.56 95 GLY A O 1
ATOM 655 N N . GLY A 1 96 ? 28.596 -1.844 -51.916 1.00 55.25 96 GLY A N 1
ATOM 656 C CA . GLY A 1 96 ? 29.906 -2.021 -51.277 1.00 55.25 96 GLY A CA 1
ATOM 657 C C . GLY A 1 96 ? 29.773 -2.365 -49.791 1.00 55.25 96 GLY A C 1
ATOM 658 O O . GLY A 1 96 ? 28.808 -1.929 -49.173 1.00 55.25 96 GLY A O 1
ATOM 659 N N . ASP A 1 97 ? 30.726 -3.141 -49.260 1.00 59.38 97 ASP A N 1
ATOM 660 C CA . ASP A 1 97 ? 30.748 -3.740 -47.915 1.00 59.38 97 ASP A CA 1
ATOM 661 C C . ASP A 1 97 ? 30.094 -2.857 -46.838 1.00 59.38 97 ASP A C 1
ATOM 663 O O . ASP A 1 97 ? 30.726 -1.999 -46.214 1.00 59.38 97 ASP A O 1
ATOM 667 N N . VAL A 1 98 ? 28.789 -3.057 -46.639 1.00 71.50 98 VAL A N 1
ATOM 668 C CA . VAL A 1 98 ? 28.035 -2.434 -45.556 1.00 71.50 98 VAL A CA 1
ATOM 669 C C . VAL A 1 98 ? 28.186 -3.348 -44.359 1.00 71.50 98 VAL A C 1
ATOM 671 O O . VAL A 1 98 ? 27.692 -4.474 -44.361 1.00 71.50 98 VAL A O 1
ATOM 674 N N . SER A 1 99 ? 28.851 -2.855 -43.322 1.00 79.31 99 SER A N 1
ATOM 675 C CA . SER A 1 99 ? 28.807 -3.522 -42.029 1.00 79.31 99 SER A CA 1
ATOM 676 C C . SER A 1 99 ? 27.611 -2.976 -41.267 1.00 79.31 99 SER A C 1
ATOM 678 O O . SER A 1 99 ? 27.552 -1.781 -40.966 1.00 79.31 99 SER A O 1
ATOM 680 N N . SER A 1 100 ? 26.635 -3.840 -41.000 1.00 81.06 100 SER A N 1
ATOM 681 C CA . SER A 1 100 ? 25.476 -3.525 -40.174 1.00 81.06 100 SER A CA 1
ATOM 682 C C . SER A 1 100 ? 25.519 -4.314 -38.878 1.00 81.06 100 SER A C 1
ATOM 684 O O . SER A 1 100 ? 25.838 -5.503 -38.884 1.00 81.06 100 SER A O 1
ATOM 686 N N . ALA A 1 101 ? 25.115 -3.680 -37.790 1.00 80.62 101 ALA A N 1
ATOM 687 C CA . ALA A 1 101 ? 24.917 -4.337 -36.514 1.00 80.62 101 ALA A CA 1
ATOM 688 C C . ALA A 1 101 ? 23.586 -3.896 -35.906 1.00 80.62 101 ALA A C 1
ATOM 690 O O . ALA A 1 101 ? 23.146 -2.755 -36.077 1.00 80.62 101 ALA A O 1
ATOM 691 N N . GLU A 1 102 ? 22.944 -4.820 -35.201 1.00 82.69 102 GLU A N 1
ATOM 692 C CA . GLU A 1 102 ? 21.794 -4.501 -34.369 1.00 82.69 102 GLU A CA 1
ATOM 693 C C . GLU A 1 102 ? 22.293 -3.967 -33.029 1.00 82.69 102 GLU A C 1
ATOM 695 O O . GLU A 1 102 ? 23.225 -4.507 -32.428 1.00 82.69 102 GLU A O 1
ATOM 700 N N . TYR A 1 103 ? 21.673 -2.889 -32.569 1.00 81.38 103 TYR A N 1
ATOM 701 C CA . TYR A 1 103 ? 21.963 -2.295 -31.282 1.00 81.38 103 TYR A CA 1
ATOM 702 C C . TYR A 1 103 ? 20.831 -2.597 -30.302 1.00 81.38 103 TYR A C 1
ATOM 704 O O . TYR A 1 103 ? 19.653 -2.446 -30.624 1.00 81.38 103 TYR A O 1
ATOM 712 N N . TRP A 1 104 ? 21.212 -3.020 -29.098 1.00 85.12 104 TRP A N 1
ATOM 713 C CA . TRP A 1 104 ? 20.298 -3.335 -28.009 1.00 85.12 104 TRP A CA 1
ATOM 714 C C . TRP A 1 104 ? 20.569 -2.389 -26.839 1.00 85.12 104 TRP A C 1
ATOM 716 O O . TRP A 1 104 ? 21.719 -2.210 -26.425 1.00 85.12 104 TRP A O 1
ATOM 726 N N . SER A 1 105 ? 19.511 -1.800 -26.288 1.00 86.31 105 SER A N 1
ATOM 727 C CA . SER A 1 105 ? 19.590 -1.028 -25.050 1.00 86.31 105 SER A CA 1
ATOM 728 C C . SER A 1 105 ? 19.648 -1.958 -23.834 1.00 86.31 105 SER A C 1
ATOM 730 O O . SER A 1 105 ? 19.236 -3.120 -23.871 1.00 86.31 105 SER A O 1
ATOM 732 N N . GLN A 1 106 ? 20.187 -1.455 -22.728 1.00 85.88 106 GLN A N 1
ATOM 733 C CA . GLN A 1 106 ? 20.244 -2.174 -21.458 1.00 85.88 106 GLN A CA 1
ATOM 734 C C . GLN A 1 106 ? 19.516 -1.371 -20.390 1.00 85.88 106 GLN A C 1
ATOM 736 O O . GLN A 1 106 ? 19.701 -0.160 -20.286 1.00 85.88 106 GLN A O 1
ATOM 741 N N . VAL A 1 107 ? 18.726 -2.043 -19.558 1.00 84.88 107 VAL A N 1
ATOM 742 C CA . VAL A 1 107 ? 18.150 -1.421 -18.363 1.00 84.88 107 VAL A CA 1
ATOM 743 C C . VAL A 1 107 ? 19.278 -1.197 -17.355 1.00 84.88 107 VAL A C 1
ATOM 745 O O . VAL A 1 107 ? 19.935 -2.140 -16.921 1.00 84.88 107 VAL A O 1
ATOM 748 N N . SER A 1 108 ? 19.511 0.059 -16.987 1.00 84.44 108 SER A N 1
ATOM 749 C CA . SER A 1 108 ? 20.561 0.455 -16.047 1.00 84.44 108 SER A CA 1
ATOM 750 C C . SER A 1 108 ? 20.092 0.429 -14.594 1.00 84.44 108 SER A C 1
ATOM 752 O O . SER A 1 108 ? 20.880 0.128 -13.702 1.00 84.44 108 SER A O 1
ATOM 754 N N . SER A 1 109 ? 18.820 0.746 -14.333 1.00 83.25 109 SER A N 1
ATOM 755 C CA . SER A 1 109 ? 18.244 0.692 -12.986 1.00 83.25 109 SER A CA 1
ATOM 756 C C . SER A 1 109 ? 16.720 0.654 -13.012 1.00 83.25 109 SER A C 1
ATOM 758 O O . SER A 1 109 ? 16.086 1.196 -13.919 1.00 83.25 109 SER A O 1
ATOM 760 N N . VAL A 1 110 ? 16.150 0.055 -11.966 1.00 82.75 110 VAL A N 1
ATOM 761 C CA . VAL A 1 110 ? 14.728 0.143 -11.627 1.00 82.75 110 VAL A CA 1
ATOM 762 C C . VAL A 1 110 ? 14.637 0.651 -10.194 1.00 82.75 110 VAL A C 1
ATOM 764 O O . VAL A 1 110 ? 15.291 0.124 -9.295 1.00 82.75 110 VAL A O 1
ATOM 767 N N . SER A 1 111 ? 13.850 1.700 -9.995 1.00 85.88 111 SER A N 1
ATOM 768 C CA . SER A 1 111 ? 13.633 2.343 -8.696 1.00 85.88 111 SER A CA 1
ATOM 769 C C . SER A 1 111 ? 12.147 2.611 -8.508 1.00 85.88 111 SER A C 1
ATOM 771 O O . SER A 1 111 ? 11.475 2.952 -9.477 1.00 85.88 111 SER A O 1
ATOM 773 N N . VAL A 1 112 ? 11.632 2.449 -7.290 1.00 87.19 112 VAL A N 1
ATOM 774 C CA . VAL A 1 112 ? 10.212 2.668 -6.984 1.00 87.19 112 VAL A CA 1
ATOM 775 C C . VAL A 1 112 ? 10.079 3.802 -5.984 1.00 87.19 112 VAL A C 1
ATOM 777 O O . VAL A 1 112 ? 10.834 3.870 -5.015 1.00 87.19 112 VAL A O 1
ATOM 780 N N . PHE A 1 113 ? 9.111 4.674 -6.227 1.00 88.62 113 PHE A N 1
ATOM 781 C CA . PHE A 1 113 ? 8.828 5.850 -5.419 1.00 88.62 113 PHE A CA 1
ATOM 782 C C . PHE A 1 113 ? 7.374 5.830 -4.986 1.00 88.62 113 PHE A C 1
ATOM 784 O O . PHE A 1 113 ? 6.512 5.305 -5.696 1.00 88.62 113 PHE A O 1
ATOM 791 N N . GLU A 1 114 ? 7.100 6.397 -3.818 1.00 89.19 114 GLU A N 1
ATOM 792 C CA . GLU A 1 114 ? 5.724 6.703 -3.463 1.00 89.19 114 GLU A CA 1
ATOM 793 C C . GLU A 1 114 ? 5.214 7.882 -4.293 1.00 89.19 114 GLU A C 1
ATOM 795 O O . GLU A 1 114 ? 5.852 8.928 -4.309 1.00 89.19 114 GLU A O 1
ATOM 800 N N . ASP A 1 115 ? 4.067 7.696 -4.952 1.00 88.12 115 ASP A N 1
ATOM 801 C CA . ASP A 1 115 ? 3.383 8.732 -5.732 1.00 88.12 115 ASP A CA 1
ATOM 802 C C . ASP A 1 115 ? 2.546 9.571 -4.762 1.00 88.12 115 ASP A C 1
ATOM 804 O O . ASP A 1 115 ? 1.541 9.104 -4.195 1.00 88.12 115 ASP A O 1
ATOM 808 N N . VAL A 1 116 ? 3.038 10.764 -4.434 1.00 86.69 116 VAL A N 1
ATOM 809 C CA . VAL A 1 116 ? 2.461 11.575 -3.367 1.00 86.69 116 VAL A CA 1
ATOM 810 C C . VAL A 1 116 ? 1.243 12.342 -3.843 1.00 86.69 116 VAL A C 1
ATOM 812 O O . VAL A 1 116 ? 0.267 12.429 -3.084 1.00 86.69 116 VAL A O 1
ATOM 815 N N . ASP A 1 117 ? 1.311 12.866 -5.061 1.00 84.81 117 ASP A N 1
ATOM 816 C CA . ASP A 1 117 ? 0.289 13.700 -5.685 1.00 84.81 117 ASP A CA 1
ATOM 817 C C . ASP A 1 117 ? -0.632 12.929 -6.649 1.00 84.81 117 ASP A C 1
ATOM 819 O O . ASP A 1 117 ? -1.722 13.412 -6.969 1.00 84.81 117 ASP A O 1
ATOM 823 N N . GLY A 1 118 ? -0.278 11.693 -7.009 1.00 83.25 118 GLY A N 1
ATOM 824 C CA . GLY A 1 118 ? -1.092 10.806 -7.834 1.00 83.25 118 GLY A CA 1
ATOM 825 C C . GLY A 1 118 ? -0.999 11.107 -9.330 1.00 83.25 118 GLY A C 1
ATOM 826 O O . GLY A 1 118 ? -1.906 10.703 -10.074 1.00 83.25 118 GLY A O 1
ATOM 827 N N . ASP A 1 119 ? 0.022 11.850 -9.768 1.00 81.06 119 ASP A N 1
ATOM 828 C CA . ASP A 1 119 ? 0.193 12.275 -11.159 1.00 81.06 119 ASP A CA 1
ATOM 829 C C . ASP A 1 119 ? 0.862 11.206 -12.050 1.00 81.06 119 ASP A C 1
ATOM 831 O O . ASP A 1 119 ? 0.813 11.297 -13.284 1.00 81.06 119 ASP A O 1
ATOM 835 N N . GLY A 1 120 ? 1.401 10.147 -11.433 1.00 82.56 120 GLY A N 1
ATOM 836 C CA . GLY A 1 120 ? 2.053 9.026 -12.101 1.00 82.56 120 GLY A CA 1
ATOM 837 C C . GLY A 1 120 ? 3.474 9.306 -12.596 1.00 82.56 120 GLY A C 1
ATOM 838 O O . GLY A 1 120 ? 3.980 8.542 -13.423 1.00 82.56 120 GLY A O 1
ATOM 839 N N . ARG A 1 121 ? 4.117 10.378 -12.126 1.00 84.06 121 ARG A N 1
ATOM 840 C CA . ARG A 1 121 ? 5.497 10.773 -12.434 1.00 84.06 121 ARG A CA 1
ATOM 841 C C . ARG A 1 121 ? 6.291 10.895 -11.139 1.00 84.06 121 ARG A C 1
ATOM 843 O O . ARG A 1 121 ? 5.732 11.031 -10.066 1.00 84.06 121 ARG A O 1
ATOM 850 N N . VAL A 1 122 ? 7.619 10.840 -11.231 1.00 86.56 122 VAL A N 1
ATOM 851 C CA . VAL A 1 122 ? 8.469 11.111 -10.058 1.00 86.56 122 VAL A CA 1
ATOM 852 C C . VAL A 1 122 ? 9.025 12.526 -10.148 1.00 86.56 122 VAL A C 1
ATOM 854 O O . VAL A 1 122 ? 9.901 12.819 -10.974 1.00 86.56 122 VAL A O 1
ATOM 857 N N . SER A 1 123 ? 8.551 13.393 -9.262 1.00 84.69 123 SER A N 1
ATOM 858 C CA . SER A 1 123 ? 9.088 14.736 -9.053 1.00 84.69 123 SER A CA 1
ATOM 859 C C . SER A 1 123 ? 10.476 14.706 -8.382 1.00 84.69 123 SER A C 1
ATOM 861 O O . SER A 1 123 ? 10.859 13.712 -7.755 1.00 84.69 123 SER A O 1
ATOM 863 N N . PRO A 1 124 ? 11.267 15.798 -8.444 1.00 85.12 124 PRO A N 1
ATOM 864 C CA . PRO A 1 124 ? 12.537 15.883 -7.716 1.00 85.12 124 PRO A CA 1
ATOM 865 C C . PRO A 1 124 ? 12.397 15.697 -6.197 1.00 85.12 124 PRO A C 1
ATOM 867 O O . PRO A 1 124 ? 13.311 15.177 -5.560 1.00 85.12 124 PRO A O 1
ATOM 870 N N . VAL A 1 125 ? 11.258 16.104 -5.623 1.00 87.38 125 VAL A N 1
ATOM 871 C CA . VAL A 1 125 ? 10.966 15.951 -4.190 1.00 87.38 125 VAL A CA 1
ATOM 872 C C . VAL A 1 125 ? 10.730 14.481 -3.855 1.00 87.38 125 VAL A C 1
ATOM 874 O O . VAL A 1 125 ? 11.356 13.951 -2.939 1.00 87.38 125 VAL A O 1
ATOM 877 N N . GLU A 1 126 ? 9.908 13.782 -4.638 1.00 88.38 126 GLU A N 1
ATOM 878 C CA . GLU A 1 126 ? 9.670 12.348 -4.438 1.00 88.38 126 GLU A CA 1
ATOM 879 C C . GLU A 1 126 ? 10.935 11.523 -4.659 1.00 88.38 126 GLU A C 1
ATOM 881 O O . GLU A 1 126 ? 11.206 10.593 -3.900 1.00 88.38 126 GLU A O 1
ATOM 886 N N . ALA A 1 127 ? 11.759 11.907 -5.637 1.00 85.75 127 ALA A N 1
ATOM 887 C CA . ALA A 1 127 ? 13.043 11.265 -5.877 1.00 85.75 127 ALA A CA 1
ATOM 888 C C . ALA A 1 127 ? 14.001 11.370 -4.675 1.00 85.75 127 ALA A C 1
ATOM 890 O O . ALA A 1 127 ? 14.805 10.461 -4.463 1.00 85.75 127 ALA A O 1
ATOM 891 N N . ALA A 1 128 ? 13.922 12.458 -3.903 1.00 84.75 128 ALA A N 1
ATOM 892 C CA . ALA A 1 128 ? 14.773 12.702 -2.741 1.00 84.75 128 ALA A CA 1
ATOM 893 C C . ALA A 1 128 ? 14.211 12.104 -1.439 1.00 84.75 128 ALA A C 1
ATOM 895 O O . ALA A 1 128 ? 14.982 11.610 -0.617 1.00 84.75 128 ALA A O 1
ATOM 896 N N . GLU A 1 129 ? 12.891 12.146 -1.242 1.00 84.94 129 GLU A N 1
ATOM 897 C CA . GLU A 1 129 ? 12.261 11.860 0.058 1.00 84.94 129 GLU A CA 1
ATOM 898 C C . GLU A 1 129 ? 11.392 10.594 0.079 1.00 84.94 129 GLU A C 1
ATOM 900 O O . GLU A 1 129 ? 11.161 10.028 1.149 1.00 84.94 129 GLU A O 1
ATOM 905 N N . HIS A 1 130 ? 10.937 10.120 -1.084 1.00 85.94 130 HIS A N 1
ATOM 906 C CA . HIS A 1 130 ? 9.943 9.046 -1.214 1.00 85.94 130 HIS A CA 1
ATOM 907 C C . HIS A 1 130 ? 10.445 7.828 -2.002 1.00 85.94 130 HIS A C 1
ATOM 909 O O . HIS A 1 130 ? 9.652 6.990 -2.432 1.00 85.94 130 HIS A O 1
ATOM 915 N N . ALA A 1 131 ? 11.762 7.692 -2.166 1.00 86.25 131 ALA A N 1
ATOM 916 C CA . ALA A 1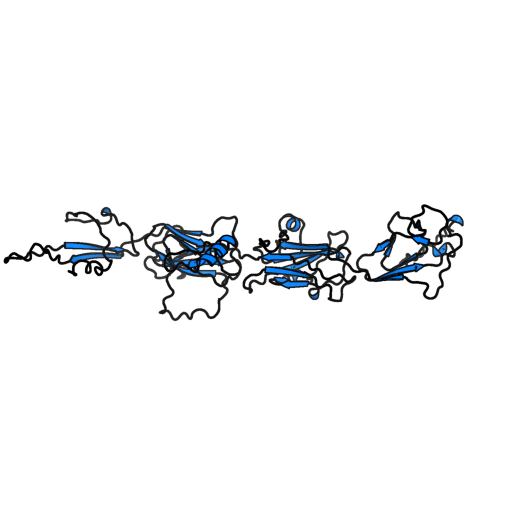 131 ? 12.376 6.509 -2.757 1.00 86.25 131 ALA A CA 1
ATOM 917 C C . ALA A 1 131 ? 12.252 5.294 -1.825 1.00 86.25 131 ALA A C 1
ATOM 919 O O . ALA A 1 131 ? 12.685 5.330 -0.669 1.00 86.25 131 ALA A O 1
ATOM 920 N N . LEU A 1 132 ? 11.716 4.186 -2.336 1.00 82.44 132 LEU A N 1
ATOM 921 C CA . LEU A 1 132 ? 11.736 2.913 -1.626 1.00 82.44 132 LEU A CA 1
ATOM 922 C C . LEU A 1 132 ? 13.128 2.275 -1.771 1.00 82.44 132 LEU A C 1
ATOM 924 O O . LEU A 1 132 ? 13.629 2.144 -2.892 1.00 82.44 132 LEU A O 1
ATOM 928 N N . PRO A 1 133 ? 13.779 1.862 -0.668 1.00 73.62 133 PRO A N 1
ATOM 929 C CA . PRO A 1 133 ? 15.103 1.264 -0.748 1.00 73.62 133 PRO A CA 1
ATOM 930 C C . PRO A 1 133 ? 15.053 -0.084 -1.476 1.00 73.62 133 PRO A C 1
ATOM 932 O O . PRO A 1 133 ? 14.254 -0.960 -1.144 1.00 73.62 133 PRO A O 1
ATOM 935 N N . ALA A 1 134 ? 15.948 -0.288 -2.444 1.00 62.91 134 ALA A N 1
ATOM 936 C CA . ALA A 1 134 ? 16.156 -1.608 -3.030 1.00 62.91 134 ALA A CA 1
ATOM 937 C C . ALA A 1 134 ? 16.666 -2.542 -1.929 1.00 62.91 134 ALA A C 1
ATOM 939 O O . ALA A 1 134 ? 17.754 -2.344 -1.393 1.00 62.91 134 ALA A O 1
ATOM 940 N N . SER A 1 135 ? 15.857 -3.517 -1.535 1.00 55.09 135 SER A N 1
ATOM 941 C CA . SER A 1 135 ? 16.158 -4.400 -0.408 1.00 55.09 135 SER A CA 1
ATOM 942 C C . SER A 1 135 ? 16.062 -5.851 -0.846 1.00 55.09 135 SER A C 1
ATOM 944 O O . SER A 1 135 ? 15.154 -6.252 -1.573 1.00 55.09 135 SER A O 1
ATOM 946 N N . GLY A 1 136 ? 17.062 -6.619 -0.416 1.00 46.62 136 GLY A N 1
ATOM 947 C CA . GLY A 1 136 ? 17.075 -8.070 -0.508 1.00 46.62 136 GLY A CA 1
ATOM 948 C C . GLY A 1 136 ? 16.095 -8.728 0.478 1.00 46.62 136 GLY A C 1
ATOM 949 O O . GLY A 1 136 ? 15.398 -8.046 1.229 1.00 46.62 136 GLY A O 1
ATOM 950 N N . PRO A 1 137 ? 16.052 -10.069 0.499 1.00 42.66 137 PRO A N 1
ATOM 951 C CA . PRO A 1 137 ? 14.912 -10.866 0.967 1.00 42.66 137 PRO A CA 1
ATOM 952 C C . PRO A 1 137 ? 14.583 -10.831 2.472 1.00 42.66 137 PRO A C 1
ATOM 954 O O . PRO A 1 137 ? 13.625 -11.491 2.862 1.00 42.66 137 PRO A O 1
ATOM 957 N N . SER A 1 138 ? 15.330 -10.121 3.323 1.00 42.84 138 SER A N 1
ATOM 958 C CA . SER A 1 138 ? 15.211 -10.266 4.787 1.00 42.84 138 SER A CA 1
ATOM 959 C C . SER A 1 138 ? 14.724 -9.038 5.561 1.00 42.84 138 SER A C 1
ATOM 961 O O . SER A 1 138 ? 14.445 -9.173 6.739 1.00 42.84 138 SER A O 1
ATOM 963 N N . ASP A 1 139 ? 14.592 -7.872 4.928 1.00 51.50 139 ASP A N 1
ATOM 964 C CA . ASP A 1 139 ? 13.875 -6.708 5.478 1.00 51.50 139 ASP A CA 1
ATOM 965 C C . ASP A 1 139 ? 13.460 -5.834 4.286 1.00 51.50 139 ASP A C 1
ATOM 967 O O . ASP A 1 139 ? 14.065 -4.806 3.977 1.00 51.50 139 ASP A O 1
ATOM 971 N N . GLY A 1 140 ? 12.484 -6.327 3.519 1.00 58.19 140 GLY A N 1
ATOM 972 C CA . GLY A 1 140 ? 11.987 -5.629 2.335 1.00 58.19 140 GLY A CA 1
ATOM 973 C C . GLY A 1 140 ? 11.492 -4.225 2.688 1.00 58.19 140 GLY A C 1
ATOM 974 O O . GLY A 1 140 ? 10.886 -4.013 3.740 1.00 58.19 140 GLY A O 1
ATOM 975 N N . ALA A 1 141 ? 11.722 -3.266 1.796 1.00 70.94 141 ALA A N 1
ATOM 976 C CA . ALA A 1 141 ? 11.209 -1.911 1.893 1.00 70.94 141 ALA A CA 1
ATOM 977 C C . ALA A 1 141 ? 9.714 -1.952 2.191 1.00 70.94 141 ALA A C 1
ATOM 979 O O . ALA A 1 141 ? 8.976 -2.772 1.645 1.00 70.94 141 ALA A O 1
ATOM 980 N N . VAL A 1 142 ? 9.260 -1.069 3.073 1.00 76.25 142 VAL A N 1
ATOM 981 C CA . VAL A 1 142 ? 7.857 -1.005 3.467 1.00 76.25 142 VAL A CA 1
ATOM 982 C C . VAL A 1 142 ? 7.270 0.301 2.976 1.00 76.25 142 VAL A C 1
ATOM 984 O O . VAL A 1 142 ? 7.774 1.368 3.316 1.00 76.25 142 VAL A O 1
ATOM 987 N N . SER A 1 143 ? 6.165 0.206 2.245 1.00 80.88 143 SER A N 1
ATOM 988 C CA . SER A 1 143 ? 5.311 1.353 1.942 1.00 80.88 143 SER A CA 1
ATOM 989 C C . SER A 1 143 ? 3.913 1.113 2.493 1.00 80.88 143 SER A C 1
ATOM 991 O O . SER A 1 143 ? 3.439 -0.020 2.588 1.00 80.88 143 SER A O 1
ATOM 993 N N . TRP A 1 144 ? 3.250 2.200 2.865 1.00 81.00 144 TRP A N 1
ATOM 994 C CA . TRP A 1 144 ? 1.842 2.213 3.258 1.00 81.00 144 TRP A CA 1
ATOM 995 C C . TRP A 1 144 ? 0.965 2.951 2.241 1.00 81.00 144 TRP A C 1
ATOM 997 O O . TRP A 1 144 ? -0.252 3.044 2.426 1.00 81.00 144 TRP A O 1
ATOM 1007 N N . ARG A 1 145 ? 1.564 3.460 1.157 1.00 84.31 145 ARG A N 1
ATOM 1008 C CA . ARG A 1 145 ? 0.857 4.104 0.053 1.00 84.31 145 ARG A CA 1
ATOM 1009 C C . ARG A 1 145 ? 0.474 3.076 -1.004 1.00 84.31 145 ARG A C 1
ATOM 1011 O O . ARG A 1 145 ? 1.200 2.124 -1.274 1.00 84.31 145 ARG A O 1
ATOM 1018 N N . GLN A 1 146 ? -0.716 3.262 -1.567 1.00 83.44 146 GLN A N 1
ATOM 1019 C CA . GLN A 1 146 ? -1.216 2.425 -2.657 1.00 83.44 146 GLN A CA 1
ATOM 1020 C C . GLN A 1 146 ? -0.737 2.907 -4.028 1.00 83.44 146 GLN A C 1
ATOM 1022 O O . GLN A 1 146 ? -0.675 2.101 -4.950 1.00 83.44 146 GLN A O 1
ATOM 1027 N N . CYS A 1 147 ? -0.442 4.202 -4.146 1.00 87.00 147 CYS A N 1
ATOM 1028 C CA . CYS A 1 147 ? -0.035 4.880 -5.371 1.00 87.00 147 CYS A CA 1
ATOM 1029 C C . CYS A 1 147 ? 1.483 4.973 -5.389 1.00 87.00 147 CYS A C 1
ATOM 1031 O O . CYS A 1 147 ? 2.076 5.505 -4.447 1.00 87.00 147 CYS A O 1
ATOM 1033 N N . LEU A 1 148 ? 2.098 4.411 -6.420 1.00 88.06 148 LEU A N 1
ATOM 1034 C CA . LEU A 1 148 ? 3.544 4.330 -6.563 1.00 88.06 148 LEU A CA 1
ATOM 1035 C C . LEU A 1 148 ? 3.926 4.601 -8.020 1.00 88.06 148 LEU A C 1
ATOM 1037 O O . LEU A 1 148 ? 3.118 4.400 -8.924 1.00 88.06 148 LEU A O 1
ATOM 1041 N N . VAL A 1 149 ? 5.182 4.968 -8.252 1.00 88.75 149 VAL A N 1
ATOM 1042 C CA . VAL A 1 149 ? 5.758 5.072 -9.597 1.00 88.75 149 VAL A CA 1
ATOM 1043 C C . VAL A 1 149 ? 7.036 4.249 -9.657 1.00 88.75 149 VAL A C 1
ATOM 1045 O O . VAL A 1 149 ? 7.944 4.424 -8.842 1.00 88.75 149 VAL A O 1
ATOM 1048 N N . ALA A 1 150 ? 7.123 3.341 -10.627 1.00 87.38 150 ALA A N 1
ATOM 1049 C CA . ALA A 1 150 ? 8.368 2.673 -10.976 1.00 87.38 150 ALA A CA 1
ATOM 1050 C C . ALA A 1 150 ? 9.085 3.475 -12.065 1.00 87.38 150 ALA A C 1
ATOM 1052 O O . ALA A 1 150 ? 8.592 3.592 -13.183 1.00 87.38 150 ALA A O 1
ATOM 1053 N N . ARG A 1 151 ? 10.269 3.998 -11.743 1.00 87.88 151 ARG A N 1
ATOM 1054 C CA . ARG A 1 151 ? 11.157 4.662 -12.696 1.00 87.88 151 ARG A CA 1
ATOM 1055 C C . ARG A 1 151 ? 12.193 3.679 -13.210 1.00 87.88 151 ARG A C 1
ATOM 1057 O O . ARG A 1 151 ? 13.013 3.162 -12.442 1.00 87.88 151 ARG A O 1
ATOM 1064 N N . VAL A 1 152 ? 12.179 3.487 -14.519 1.00 85.50 152 VAL A N 1
ATOM 1065 C CA . VAL A 1 152 ? 13.123 2.662 -15.267 1.00 85.50 152 VAL A CA 1
ATOM 1066 C C . VAL A 1 152 ? 14.112 3.569 -15.980 1.00 85.50 152 VAL A C 1
ATOM 1068 O O . VAL A 1 152 ? 13.719 4.553 -16.607 1.00 85.50 152 VAL A O 1
ATOM 1071 N N . ARG A 1 153 ? 15.401 3.234 -15.910 1.00 87.31 153 ARG A N 1
ATOM 1072 C CA . ARG A 1 153 ? 16.440 3.905 -16.695 1.00 87.31 153 ARG A CA 1
ATOM 1073 C C . ARG A 1 153 ? 17.104 2.931 -17.649 1.00 87.31 153 ARG A C 1
ATOM 1075 O O . ARG A 1 153 ? 17.382 1.794 -17.279 1.00 87.31 153 ARG A O 1
ATOM 1082 N N . PHE A 1 154 ? 17.418 3.417 -18.840 1.00 86.19 154 PHE A N 1
ATOM 1083 C CA . PHE A 1 154 ? 18.118 2.686 -19.888 1.00 86.19 154 PHE A CA 1
ATOM 1084 C C . PHE A 1 154 ? 19.500 3.293 -20.163 1.00 86.19 154 PHE A C 1
ATOM 1086 O O . PHE A 1 154 ? 19.756 4.464 -19.868 1.00 86.19 154 PHE A O 1
ATOM 1093 N N . SER A 1 155 ? 20.417 2.494 -20.709 1.00 83.31 155 SER A N 1
ATOM 1094 C CA . SER A 1 155 ? 21.749 2.938 -21.141 1.00 83.31 155 SER A CA 1
ATOM 1095 C C . SER A 1 155 ? 21.691 3.845 -22.379 1.00 83.31 155 SER A C 1
ATOM 1097 O O . SER A 1 155 ? 22.555 4.708 -22.551 1.00 83.31 155 SER A O 1
ATOM 1099 N N . SER A 1 156 ? 20.645 3.688 -23.189 1.00 80.19 156 SER A N 1
ATOM 1100 C CA . SER A 1 156 ? 20.305 4.464 -24.388 1.00 80.19 156 SER A CA 1
ATOM 1101 C C . SER A 1 156 ? 18.786 4.549 -24.556 1.00 80.19 156 SER A C 1
ATOM 1103 O O . SER A 1 156 ? 18.056 3.726 -23.999 1.00 80.19 156 SER A O 1
ATOM 1105 N N . GLY A 1 157 ? 18.315 5.570 -25.272 1.00 80.81 157 GLY A N 1
ATOM 1106 C CA . GLY A 1 157 ? 16.901 5.868 -25.456 1.00 80.81 157 GLY A CA 1
ATOM 1107 C C . GLY A 1 157 ? 16.157 4.719 -26.116 1.00 80.81 157 GLY A C 1
ATOM 1108 O O . GLY A 1 157 ? 16.662 4.154 -27.083 1.00 80.81 157 GLY A O 1
ATOM 1109 N N . VAL A 1 158 ? 15.000 4.360 -25.557 1.00 83.38 158 VAL A N 1
ATOM 1110 C CA . VAL A 1 158 ? 14.108 3.307 -26.050 1.00 83.38 158 VAL A CA 1
ATOM 1111 C C . VAL A 1 158 ? 12.753 3.926 -26.340 1.00 83.38 158 VAL A C 1
ATOM 1113 O O . VAL A 1 158 ? 12.117 4.447 -25.431 1.00 83.38 158 VAL A O 1
ATOM 1116 N N . ALA A 1 159 ? 12.282 3.828 -27.579 1.00 82.31 159 ALA A N 1
ATOM 1117 C CA . ALA A 1 159 ? 10.935 4.216 -27.981 1.00 82.31 159 ALA A CA 1
ATOM 1118 C C . ALA A 1 159 ? 9.987 3.005 -28.003 1.00 82.31 159 ALA A C 1
ATOM 1120 O O . ALA A 1 159 ? 10.432 1.869 -28.148 1.00 82.31 159 ALA A O 1
ATOM 1121 N N . GLY A 1 160 ? 8.674 3.245 -27.907 1.00 80.62 160 GLY A N 1
ATOM 1122 C CA . GLY A 1 160 ? 7.644 2.210 -28.103 1.00 80.62 160 GLY A CA 1
ATOM 1123 C C . GLY A 1 160 ? 7.327 1.336 -26.883 1.00 80.62 160 GLY A C 1
ATOM 1124 O O . GLY A 1 160 ? 6.690 0.294 -27.033 1.00 80.62 160 GLY A O 1
ATOM 1125 N N . LEU A 1 161 ? 7.748 1.737 -25.677 1.00 81.00 161 LEU A N 1
ATOM 1126 C CA . LEU A 1 161 ? 7.406 1.016 -24.449 1.00 81.00 161 LEU A CA 1
ATOM 1127 C C . LEU A 1 161 ? 5.899 1.041 -24.170 1.00 81.00 161 LEU A C 1
ATOM 1129 O O . LEU A 1 161 ? 5.203 2.032 -24.392 1.00 81.00 161 LEU A O 1
ATOM 1133 N N . SER A 1 162 ? 5.403 -0.084 -23.667 1.00 79.88 162 SER A N 1
ATOM 1134 C CA . SER A 1 162 ? 3.988 -0.318 -23.383 1.00 79.88 162 SER A CA 1
ATOM 1135 C C . SER A 1 162 ? 3.833 -1.292 -22.216 1.00 79.88 162 SER A C 1
ATOM 1137 O O . SER A 1 162 ? 4.803 -1.901 -21.766 1.00 79.88 162 SER A O 1
ATOM 1139 N N . THR A 1 163 ? 2.604 -1.469 -21.726 1.00 78.88 163 THR A N 1
ATOM 1140 C CA . THR A 1 163 ? 2.335 -2.287 -20.532 1.00 78.88 163 THR A CA 1
ATOM 1141 C C . THR A 1 163 ? 2.675 -3.762 -20.704 1.00 78.88 163 THR A C 1
ATOM 1143 O O . THR A 1 163 ? 2.862 -4.439 -19.702 1.00 78.88 163 THR A O 1
ATOM 1146 N N . SER A 1 164 ? 2.798 -4.267 -21.936 1.00 81.69 164 SER A N 1
ATOM 1147 C CA . SER A 1 164 ? 3.249 -5.642 -22.176 1.00 81.69 164 SER A CA 1
ATOM 1148 C C . SER A 1 164 ? 4.705 -5.858 -21.765 1.00 81.69 164 SER A C 1
ATOM 1150 O O . SER A 1 164 ? 5.066 -6.969 -21.405 1.00 81.69 164 SER A O 1
ATOM 1152 N N . HIS A 1 165 ? 5.525 -4.803 -21.773 1.00 83.94 165 HIS A N 1
ATOM 1153 C CA . HIS A 1 165 ? 6.955 -4.851 -21.455 1.00 83.94 165 HIS A CA 1
ATOM 1154 C C . HIS A 1 165 ? 7.244 -4.850 -19.948 1.00 83.94 165 HIS A C 1
ATOM 1156 O O . HIS A 1 165 ? 8.406 -4.890 -19.542 1.00 83.94 165 HIS A O 1
ATOM 1162 N N . ILE A 1 166 ? 6.212 -4.761 -19.104 1.00 81.50 166 ILE A N 1
ATOM 1163 C CA . ILE A 1 166 ? 6.353 -4.730 -17.651 1.00 81.50 166 ILE A CA 1
ATOM 1164 C C . ILE A 1 166 ? 5.473 -5.803 -17.014 1.00 81.50 166 ILE A C 1
ATOM 1166 O O . ILE A 1 166 ? 4.258 -5.854 -17.195 1.00 81.50 166 ILE A O 1
ATOM 1170 N N . VAL A 1 167 ? 6.101 -6.655 -16.214 1.00 83.62 167 VAL A N 1
ATOM 1171 C CA . VAL A 1 167 ? 5.425 -7.666 -15.409 1.00 83.62 167 VAL A CA 1
ATOM 1172 C C . VAL A 1 167 ? 5.429 -7.188 -13.967 1.00 83.62 167 VAL A C 1
ATOM 1174 O O . VAL A 1 167 ? 6.483 -7.023 -13.350 1.00 83.62 167 VAL A O 1
ATOM 1177 N N . VAL A 1 168 ? 4.233 -6.969 -13.426 1.00 81.88 168 VAL A N 1
ATOM 1178 C CA . VAL A 1 168 ? 4.036 -6.528 -12.045 1.00 81.88 168 VAL A CA 1
ATOM 1179 C C . VAL A 1 168 ? 3.298 -7.616 -11.274 1.00 81.88 168 VAL A C 1
ATOM 1181 O O . VAL A 1 168 ? 2.285 -8.137 -11.737 1.00 81.88 168 VAL A O 1
ATOM 1184 N N . ARG A 1 169 ? 3.803 -7.976 -10.091 1.00 82.25 169 ARG A N 1
ATOM 1185 C CA . ARG A 1 169 ? 3.102 -8.846 -9.131 1.00 82.25 169 ARG A CA 1
ATOM 1186 C C . ARG A 1 169 ? 2.726 -8.038 -7.904 1.00 82.25 169 ARG A C 1
ATOM 1188 O O . ARG A 1 169 ? 3.507 -7.191 -7.500 1.00 82.25 169 ARG A O 1
ATOM 1195 N N . GLY A 1 170 ? 1.557 -8.293 -7.316 1.00 79.50 170 GLY A N 1
ATOM 1196 C CA . GLY A 1 170 ? 1.073 -7.590 -6.116 1.00 79.50 170 GLY A CA 1
ATOM 1197 C C . GLY A 1 170 ? 0.608 -6.142 -6.346 1.00 79.50 170 GLY A C 1
ATOM 1198 O O . GLY A 1 170 ? 0.147 -5.478 -5.419 1.00 79.50 170 GLY A O 1
ATOM 1199 N N . ALA A 1 171 ? 0.701 -5.655 -7.580 1.00 82.44 171 ALA A N 1
ATOM 1200 C CA . ALA A 1 171 ? 0.201 -4.366 -8.033 1.00 82.44 171 ALA A CA 1
ATOM 1201 C C . ALA A 1 171 ? -0.213 -4.475 -9.505 1.00 82.44 171 ALA A C 1
ATOM 1203 O O . ALA A 1 171 ? 0.087 -5.464 -10.176 1.00 82.44 171 ALA A O 1
ATOM 1204 N N . ARG A 1 172 ? -0.895 -3.449 -10.005 1.00 84.00 172 ARG A N 1
ATOM 1205 C CA . ARG A 1 172 ? -1.266 -3.310 -11.415 1.00 84.00 172 ARG A CA 1
ATOM 1206 C C . ARG A 1 172 ? -0.716 -2.007 -11.972 1.00 84.00 172 ARG A C 1
ATOM 1208 O O . ARG A 1 172 ? -0.606 -1.027 -11.238 1.00 84.00 172 ARG A O 1
ATOM 1215 N N . VAL A 1 173 ? -0.423 -1.997 -13.268 1.00 83.19 173 VAL A N 1
ATOM 1216 C CA . VAL A 1 173 ? -0.076 -0.764 -13.980 1.00 83.19 173 VAL A CA 1
ATOM 1217 C C . VAL A 1 173 ? -1.316 0.118 -14.103 1.00 83.19 173 VAL A C 1
ATOM 1219 O O . VAL A 1 173 ? -2.405 -0.359 -14.428 1.00 83.19 173 VAL A O 1
ATOM 1222 N N . GLY A 1 174 ? -1.135 1.399 -13.822 1.00 79.12 174 GLY A N 1
ATOM 1223 C CA . GLY A 1 174 ? -2.181 2.408 -13.723 1.00 79.12 174 GLY A CA 1
ATOM 1224 C C . GLY A 1 174 ? -1.874 3.313 -12.541 1.00 79.12 174 GLY A C 1
ATOM 1225 O O . GLY A 1 174 ? -1.165 2.905 -11.627 1.00 79.12 174 GLY A O 1
ATOM 1226 N N . GLY A 1 175 ? -2.375 4.541 -12.549 1.00 73.31 175 GLY A N 1
ATOM 1227 C CA . GLY A 1 175 ? -2.214 5.431 -11.404 1.00 73.31 175 GLY A CA 1
ATOM 1228 C C . GLY A 1 175 ? -3.518 5.668 -10.664 1.00 73.31 175 GLY A C 1
ATOM 1229 O O . GLY A 1 175 ? -4.586 5.147 -10.999 1.00 73.31 175 GLY A O 1
ATOM 1230 N N . CYS A 1 176 ? -3.395 6.455 -9.605 1.00 74.38 176 CYS A N 1
ATOM 1231 C CA . CYS A 1 176 ? -4.501 6.776 -8.718 1.00 74.38 176 CYS A CA 1
ATOM 1232 C C . CYS A 1 176 ? -5.350 7.959 -9.208 1.00 74.38 176 CYS A C 1
ATOM 1234 O O . CYS A 1 176 ? -6.487 8.108 -8.761 1.00 74.38 176 CYS A O 1
ATOM 1236 N N . GLY A 1 177 ? -4.831 8.781 -10.129 1.00 67.12 177 GLY A N 1
ATOM 1237 C CA . GLY A 1 177 ? -5.531 9.921 -10.730 1.00 67.12 177 GLY A CA 1
ATOM 1238 C C . GLY A 1 177 ? -5.956 9.698 -12.189 1.00 67.12 177 GLY A C 1
ATOM 1239 O O . GLY A 1 177 ? -5.404 8.860 -12.897 1.00 67.12 177 GLY A O 1
ATOM 1240 N N . ALA A 1 178 ? -6.907 10.498 -12.685 1.00 51.66 178 ALA A N 1
ATOM 1241 C CA . ALA A 1 178 ? -7.433 10.389 -14.056 1.00 51.66 178 ALA A CA 1
ATOM 1242 C C . ALA A 1 178 ? -6.373 10.605 -15.163 1.00 51.66 178 ALA A C 1
ATOM 1244 O O . ALA A 1 178 ? -6.516 10.071 -16.260 1.00 51.66 178 ALA A O 1
ATOM 1245 N N . ALA A 1 179 ? -5.301 11.354 -14.875 1.00 53.06 179 ALA A N 1
ATOM 1246 C CA . ALA A 1 179 ? -4.216 11.643 -15.820 1.00 53.06 179 ALA A CA 1
ATOM 1247 C C . ALA A 1 179 ? -3.323 10.423 -16.128 1.00 53.06 179 ALA A C 1
ATOM 1249 O O . ALA A 1 179 ? -2.718 10.349 -17.192 1.00 53.06 179 ALA A O 1
ATOM 1250 N N . SER A 1 180 ? -3.281 9.447 -15.221 1.00 52.31 180 SER A N 1
ATOM 1251 C CA . SER A 1 180 ? -2.391 8.280 -15.289 1.00 52.31 180 SER A CA 1
ATOM 1252 C C . SER A 1 180 ? -2.904 7.129 -16.172 1.00 52.31 180 SER A C 1
ATOM 1254 O O . SER A 1 180 ? -2.185 6.163 -16.419 1.00 52.31 180 SER A O 1
ATOM 1256 N N . ALA A 1 181 ? -4.154 7.207 -16.644 1.00 48.53 181 ALA A N 1
ATOM 1257 C CA . ALA A 1 181 ? -4.815 6.126 -17.378 1.00 48.53 181 ALA A CA 1
ATOM 1258 C C . ALA A 1 181 ? -4.538 6.133 -18.895 1.00 48.53 181 ALA A C 1
ATOM 1260 O O . ALA A 1 181 ? -4.794 5.131 -19.560 1.00 48.53 181 ALA A O 1
ATOM 1261 N N . SER A 1 182 ? -4.045 7.242 -19.460 1.00 44.53 182 SER A N 1
ATOM 1262 C CA . SER A 1 182 ? -3.941 7.431 -20.917 1.00 44.53 182 SER A CA 1
ATOM 1263 C C . SER A 1 182 ? -2.560 7.132 -21.512 1.00 44.53 182 SER A C 1
ATOM 1265 O O . SER A 1 182 ? -2.474 6.870 -22.710 1.00 44.53 182 SER A O 1
ATOM 1267 N N . ALA A 1 183 ? -1.493 7.118 -20.707 1.00 54.72 183 ALA A N 1
ATOM 1268 C CA . ALA A 1 183 ? -0.150 6.719 -21.129 1.00 54.72 183 ALA A CA 1
ATOM 1269 C C . ALA A 1 183 ? 0.640 6.179 -19.919 1.00 54.72 183 ALA A C 1
ATOM 1271 O O . ALA A 1 183 ? 1.157 6.967 -19.132 1.00 54.72 183 ALA A O 1
ATOM 1272 N N . PRO A 1 184 ? 0.757 4.849 -19.751 1.00 57.53 184 PRO A N 1
ATOM 1273 C CA . PRO A 1 184 ? 1.425 4.244 -18.593 1.00 57.53 184 PRO A CA 1
ATOM 1274 C C . PRO A 1 184 ? 2.951 4.382 -18.630 1.00 57.53 184 PRO A C 1
ATOM 1276 O O . PRO A 1 184 ? 3.632 3.861 -17.760 1.00 57.53 184 PRO A O 1
ATOM 1279 N N . PHE A 1 185 ? 3.480 5.040 -19.656 1.00 63.34 185 PHE A N 1
ATOM 1280 C CA . PHE A 1 185 ? 4.893 5.282 -19.863 1.00 63.34 185 PHE A CA 1
ATOM 1281 C C . PHE A 1 185 ? 5.046 6.762 -20.156 1.00 63.34 185 PHE A C 1
ATOM 1283 O O . PHE A 1 185 ? 4.713 7.231 -21.246 1.00 63.34 185 PHE A O 1
ATOM 1290 N N . VAL A 1 186 ? 5.521 7.505 -19.165 1.00 65.62 186 VAL A N 1
ATOM 1291 C CA . VAL A 1 186 ? 5.862 8.910 -19.342 1.00 65.62 186 VAL A CA 1
ATOM 1292 C C . VAL A 1 186 ? 7.376 9.011 -19.412 1.00 65.62 186 VAL A C 1
ATOM 1294 O O . VAL A 1 186 ? 8.070 8.726 -18.438 1.00 65.62 186 VAL A O 1
ATOM 1297 N N . SER A 1 187 ? 7.888 9.421 -20.569 1.00 64.00 187 SER A N 1
ATOM 1298 C CA . SER A 1 187 ? 9.285 9.821 -20.703 1.00 64.00 187 SER A CA 1
ATOM 1299 C C . SER A 1 187 ? 9.539 11.064 -19.849 1.00 64.00 187 SER A C 1
ATOM 1301 O O . SER A 1 187 ? 8.769 12.022 -19.958 1.00 64.00 187 SER A O 1
ATOM 1303 N N . ASP A 1 188 ? 10.599 11.088 -19.045 1.00 64.62 188 ASP A N 1
ATOM 1304 C CA . ASP A 1 188 ? 10.934 12.254 -18.218 1.00 64.62 188 ASP A CA 1
ATOM 1305 C C . ASP A 1 188 ? 11.362 13.443 -19.106 1.00 64.62 188 ASP A C 1
ATOM 1307 O O . ASP A 1 188 ? 12.463 13.417 -19.664 1.00 64.62 188 ASP A O 1
ATOM 1311 N N . PRO A 1 189 ? 10.543 14.508 -19.244 1.00 59.69 189 PRO A N 1
ATOM 1312 C CA . PRO A 1 189 ? 10.870 15.634 -20.116 1.00 59.69 189 PRO A CA 1
ATOM 1313 C C . PRO A 1 189 ? 12.009 16.500 -19.559 1.00 59.69 189 PRO A C 1
ATOM 1315 O O . PRO A 1 189 ? 12.527 17.351 -20.277 1.00 59.69 189 PRO A O 1
ATOM 1318 N N . SER A 1 190 ? 12.379 16.319 -18.284 1.00 60.44 190 SER A N 1
ATOM 1319 C CA . SER A 1 190 ? 13.475 17.045 -17.637 1.00 60.44 190 SER A CA 1
ATOM 1320 C C . SER A 1 190 ? 14.844 16.397 -17.872 1.00 60.44 190 SER A C 1
ATOM 1322 O O . SER A 1 190 ? 15.877 17.030 -17.649 1.00 60.44 190 SER A O 1
ATOM 1324 N N . SER A 1 191 ? 14.862 15.158 -18.375 1.00 62.06 191 SER A N 1
ATOM 1325 C CA . SER A 1 191 ? 16.076 14.486 -18.832 1.00 62.06 191 SER A CA 1
ATOM 1326 C C . SER A 1 191 ? 16.565 15.104 -20.143 1.00 62.06 191 SER A C 1
ATOM 1328 O O . SER A 1 191 ? 15.783 15.362 -21.056 1.00 62.06 191 SER A O 1
ATOM 1330 N N . SER A 1 192 ? 17.884 15.257 -20.289 1.00 60.22 192 SER A N 1
ATOM 1331 C CA . SER A 1 192 ? 18.507 15.619 -21.573 1.00 60.22 192 SER A CA 1
ATOM 1332 C C . SER A 1 192 ? 18.241 14.588 -22.679 1.00 60.22 192 SER A C 1
ATOM 1334 O O . SER A 1 192 ? 18.388 14.905 -23.857 1.00 60.22 192 SER A O 1
ATOM 1336 N N . PHE A 1 193 ? 17.819 13.379 -22.297 1.00 65.56 193 PHE A N 1
ATOM 1337 C CA . PHE A 1 193 ? 17.402 12.294 -23.177 1.00 65.56 193 PHE A CA 1
ATOM 1338 C C . PHE A 1 193 ? 16.118 11.657 -22.612 1.00 65.56 193 PHE A C 1
ATOM 1340 O O . PHE A 1 193 ? 16.200 10.715 -21.813 1.00 65.56 193 PHE A O 1
ATOM 1347 N N . PRO A 1 194 ? 14.928 12.183 -22.950 1.00 65.50 194 PRO A N 1
ATOM 1348 C CA . PRO A 1 194 ? 13.664 11.755 -22.347 1.00 65.50 194 PRO A CA 1
ATOM 1349 C C . PRO A 1 194 ? 13.356 10.271 -22.589 1.00 65.50 194 PRO A C 1
ATOM 1351 O O 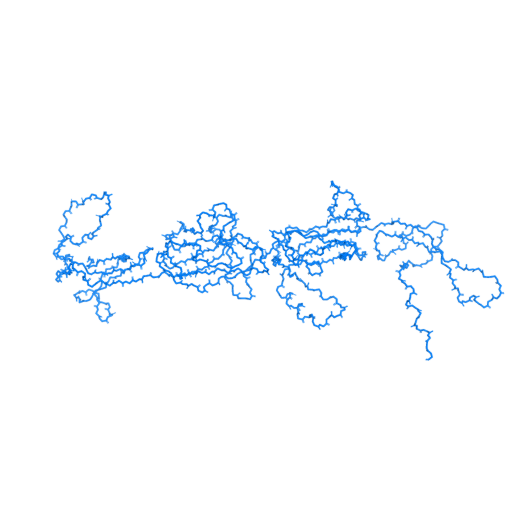. PRO A 1 194 ? 12.834 9.607 -21.700 1.00 65.50 194 PRO A O 1
ATOM 1354 N N . SER A 1 195 ? 13.765 9.699 -23.726 1.00 76.31 195 SER A N 1
ATOM 1355 C CA . SER A 1 195 ? 13.559 8.275 -24.036 1.00 76.31 195 SER A CA 1
ATOM 1356 C C . SER A 1 195 ? 14.437 7.309 -23.225 1.00 76.31 195 SER A C 1
ATOM 1358 O O . SER A 1 195 ? 14.271 6.093 -23.327 1.00 76.31 195 SER A O 1
ATOM 1360 N N . ARG A 1 196 ? 15.356 7.810 -22.386 1.00 83.44 196 ARG A N 1
ATOM 1361 C CA . ARG A 1 196 ? 16.179 6.982 -21.483 1.00 83.44 196 ARG A CA 1
ATOM 1362 C C . ARG A 1 196 ? 15.533 6.720 -20.129 1.00 83.44 196 ARG A C 1
ATOM 1364 O O . ARG A 1 196 ? 16.006 5.839 -19.411 1.00 83.44 196 ARG A O 1
ATOM 1371 N N . VAL A 1 197 ? 14.520 7.494 -19.746 1.00 85.62 197 VAL A N 1
ATOM 1372 C CA . VAL A 1 197 ? 13.902 7.431 -18.417 1.00 85.62 197 VAL A CA 1
ATOM 1373 C C . VAL A 1 197 ? 12.399 7.328 -1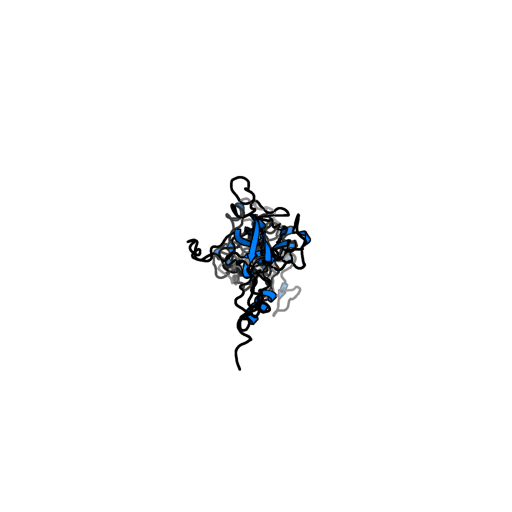8.576 1.00 85.62 197 VAL A C 1
ATOM 1375 O O . VAL A 1 197 ? 11.783 8.201 -19.179 1.00 85.62 197 VAL A O 1
ATOM 1378 N N . TRP A 1 198 ? 11.823 6.279 -18.002 1.00 84.69 198 TRP A N 1
ATOM 1379 C CA . TRP A 1 19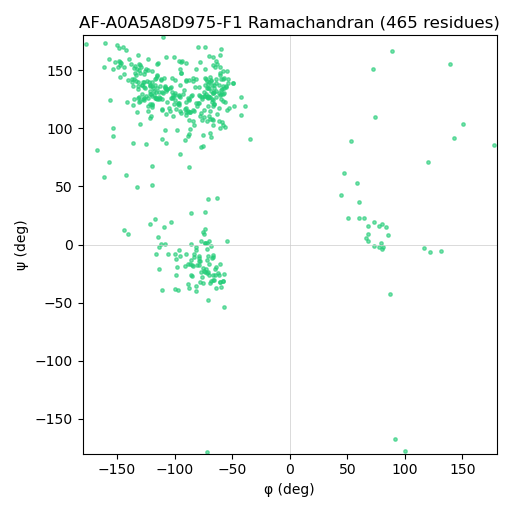8 ? 10.406 5.975 -18.122 1.00 84.69 198 TRP A CA 1
ATOM 1380 C C . TRP A 1 198 ? 9.779 5.808 -16.749 1.00 84.69 198 TRP A C 1
ATOM 1382 O O . TRP A 1 198 ? 10.228 4.973 -15.963 1.00 84.69 198 TRP A O 1
ATOM 1392 N N . ASP A 1 199 ? 8.735 6.588 -16.492 1.00 86.94 199 ASP A N 1
ATOM 1393 C CA . ASP A 1 199 ? 7.907 6.470 -15.299 1.00 86.94 199 ASP A CA 1
ATOM 1394 C C . ASP A 1 199 ? 6.676 5.622 -15.600 1.00 86.94 199 ASP A C 1
ATOM 1396 O O . ASP A 1 199 ? 5.965 5.863 -16.582 1.00 86.94 199 ASP A O 1
ATOM 1400 N N . VAL A 1 200 ? 6.453 4.622 -14.745 1.00 86.50 200 VAL A N 1
ATOM 1401 C CA . VAL A 1 200 ? 5.332 3.692 -14.828 1.00 86.50 200 VAL A CA 1
ATOM 1402 C C . VAL A 1 200 ? 4.498 3.788 -13.554 1.00 86.50 200 VAL A C 1
ATOM 1404 O O . VAL A 1 200 ? 4.970 3.359 -12.495 1.00 86.50 200 VAL A O 1
ATOM 1407 N N . PRO A 1 201 ? 3.266 4.320 -13.617 1.00 87.69 201 PRO A N 1
ATOM 1408 C CA . PRO A 1 201 ? 2.400 4.397 -12.456 1.00 87.69 201 PRO A CA 1
ATOM 1409 C C . PRO A 1 201 ? 1.896 3.003 -12.078 1.00 87.69 201 PRO A C 1
ATOM 1411 O O . PRO A 1 201 ? 1.521 2.195 -12.937 1.00 87.69 201 PRO A O 1
ATOM 1414 N N . LEU A 1 202 ? 1.887 2.730 -10.777 1.00 86.19 202 LEU A N 1
ATOM 1415 C CA . LEU A 1 202 ? 1.479 1.468 -10.180 1.00 86.19 202 LEU A CA 1
ATOM 1416 C C . LEU A 1 202 ? 0.442 1.714 -9.080 1.00 86.19 202 LEU A C 1
ATOM 1418 O O . LEU A 1 202 ? 0.623 2.575 -8.216 1.00 86.19 202 LEU A O 1
ATOM 1422 N N . VAL A 1 203 ? -0.600 0.879 -9.047 1.00 86.75 203 VAL A N 1
ATOM 1423 C CA . VAL A 1 203 ? -1.532 0.800 -7.915 1.00 86.75 203 VAL A CA 1
ATOM 1424 C C . VAL A 1 203 ? -1.467 -0.577 -7.271 1.00 86.75 203 VAL A C 1
ATOM 1426 O O . VAL A 1 203 ? -1.665 -1.596 -7.938 1.00 86.75 203 VAL A O 1
ATOM 1429 N N . ILE A 1 204 ? -1.243 -0.612 -5.957 1.00 83.75 204 ILE A N 1
ATOM 1430 C CA . ILE A 1 204 ? -1.248 -1.851 -5.171 1.00 83.75 204 ILE A CA 1
ATOM 1431 C C . ILE A 1 204 ? -2.602 -2.561 -5.279 1.00 83.75 204 ILE A C 1
ATOM 1433 O O . ILE A 1 204 ? -3.665 -1.947 -5.139 1.00 83.75 204 ILE A O 1
ATOM 1437 N N . ASP A 1 205 ? -2.565 -3.874 -5.502 1.00 77.38 205 ASP A N 1
ATOM 1438 C CA . ASP A 1 205 ? -3.764 -4.704 -5.479 1.00 77.38 205 ASP A CA 1
ATOM 1439 C C . ASP A 1 205 ? -4.030 -5.206 -4.060 1.00 77.38 205 ASP A C 1
ATOM 1441 O O . ASP A 1 205 ? -3.518 -6.236 -3.641 1.00 77.38 205 ASP A O 1
ATOM 1445 N N . THR A 1 206 ? -4.856 -4.483 -3.309 1.00 70.81 206 THR A N 1
ATOM 1446 C CA . THR A 1 206 ? -5.166 -4.812 -1.908 1.00 70.81 206 THR A CA 1
ATOM 1447 C C . THR A 1 206 ? -6.059 -6.046 -1.729 1.00 70.81 206 THR A C 1
ATOM 1449 O O . THR A 1 206 ? -6.360 -6.410 -0.589 1.00 70.81 206 THR A O 1
ATOM 1452 N N . ALA A 1 207 ? -6.452 -6.726 -2.813 1.00 65.00 207 ALA A N 1
ATOM 1453 C CA . ALA A 1 207 ? -7.223 -7.965 -2.758 1.00 65.00 207 ALA A CA 1
ATOM 1454 C C . ALA A 1 207 ? -6.380 -9.216 -2.433 1.00 65.00 207 ALA A C 1
ATOM 1456 O O . ALA A 1 207 ? -6.965 -10.262 -2.150 1.00 65.00 207 ALA A O 1
ATOM 1457 N N . GLY A 1 208 ? -5.041 -9.129 -2.435 1.00 61.22 208 GLY A N 1
ATOM 1458 C CA . GLY A 1 208 ? -4.144 -10.252 -2.117 1.00 61.22 208 GLY A CA 1
ATOM 1459 C C . GLY A 1 208 ? -3.671 -10.336 -0.654 1.00 61.22 208 GLY A C 1
ATOM 1460 O O . GLY A 1 208 ? -3.639 -9.349 0.086 1.00 61.22 208 GLY A O 1
ATOM 1461 N N . ASP A 1 209 ? -3.278 -11.544 -0.240 1.00 52.97 209 ASP A N 1
ATOM 1462 C CA . ASP A 1 209 ? -2.969 -11.967 1.143 1.00 52.97 209 ASP A CA 1
ATOM 1463 C C . ASP A 1 209 ? -1.523 -11.693 1.606 1.00 52.97 209 ASP A C 1
ATOM 1465 O O . ASP A 1 209 ? -0.982 -12.358 2.482 1.00 52.97 209 ASP A O 1
ATOM 1469 N N . GLY A 1 210 ? -0.858 -10.687 1.047 1.00 55.09 210 GLY A N 1
ATOM 1470 C CA . GLY A 1 210 ? 0.523 -10.366 1.415 1.00 55.09 210 GLY A CA 1
ATOM 1471 C C . GLY A 1 210 ? 1.291 -9.937 0.190 1.00 55.09 210 GLY A C 1
ATOM 1472 O O . GLY A 1 210 ? 1.818 -10.754 -0.558 1.00 55.09 210 GLY A O 1
ATOM 1473 N N . LEU A 1 211 ? 1.303 -8.637 -0.060 1.00 65.00 211 LEU A N 1
ATOM 1474 C CA . LEU A 1 211 ? 1.682 -8.149 -1.374 1.00 65.00 211 LEU A CA 1
ATOM 1475 C C . LEU A 1 211 ? 3.160 -7.806 -1.323 1.00 65.00 211 LEU A C 1
ATOM 1477 O O . LEU A 1 211 ? 3.541 -6.652 -1.143 1.00 65.00 211 LEU A O 1
ATOM 1481 N N . ALA A 1 212 ? 3.976 -8.860 -1.397 1.00 71.94 212 ALA A N 1
ATOM 1482 C CA . ALA A 1 212 ? 5.301 -8.738 -1.973 1.00 71.94 212 ALA A CA 1
ATOM 1483 C C . ALA A 1 212 ? 5.085 -8.240 -3.401 1.00 71.94 212 ALA A C 1
ATOM 1485 O O . ALA A 1 212 ? 4.561 -8.963 -4.252 1.00 71.94 212 ALA A O 1
ATOM 1486 N N . VAL A 1 213 ? 5.378 -6.967 -3.618 1.00 72.69 213 VAL A N 1
ATOM 1487 C CA . VAL A 1 213 ? 5.205 -6.352 -4.924 1.00 72.69 213 VAL A CA 1
ATOM 1488 C C . VAL A 1 213 ? 6.516 -6.488 -5.654 1.00 72.69 213 VAL A C 1
ATOM 1490 O O . VAL A 1 213 ? 7.554 -6.215 -5.061 1.00 72.69 213 VAL A O 1
ATOM 1493 N N . SER A 1 214 ? 6.479 -6.923 -6.908 1.00 77.19 214 SER A N 1
ATOM 1494 C CA . SER A 1 214 ? 7.676 -7.001 -7.735 1.00 77.19 214 SER A CA 1
ATOM 1495 C C . SER A 1 214 ? 7.449 -6.384 -9.097 1.00 77.19 214 SER A C 1
ATOM 1497 O O . SER A 1 214 ? 6.406 -6.620 -9.705 1.00 77.19 214 SER A O 1
ATOM 1499 N N . VAL A 1 215 ? 8.451 -5.663 -9.592 1.00 78.44 215 VAL A N 1
ATOM 1500 C CA . VAL A 1 215 ? 8.486 -5.133 -10.957 1.00 78.44 215 VAL A CA 1
ATOM 1501 C C . VAL A 1 215 ? 9.604 -5.828 -11.721 1.00 78.44 215 VAL A C 1
ATOM 1503 O O . VAL A 1 215 ? 10.722 -5.937 -11.220 1.00 78.44 215 VAL A O 1
ATOM 1506 N N . THR A 1 216 ? 9.295 -6.312 -12.919 1.00 81.81 216 THR A N 1
ATOM 1507 C CA . THR A 1 216 ? 10.250 -6.937 -13.839 1.00 81.81 216 THR A CA 1
ATOM 1508 C C . THR A 1 216 ? 9.986 -6.428 -15.248 1.00 81.81 216 THR A C 1
ATOM 1510 O O . THR A 1 216 ? 8.832 -6.218 -15.622 1.00 81.81 216 THR A O 1
ATOM 1513 N N . LEU A 1 217 ? 11.047 -6.214 -16.022 1.00 82.88 217 LEU A N 1
ATOM 1514 C CA . LEU A 1 217 ? 10.942 -5.783 -17.412 1.00 82.88 217 LEU A CA 1
ATOM 1515 C C . LEU A 1 217 ? 11.147 -6.969 -18.343 1.00 82.88 217 LEU A C 1
ATOM 1517 O O . LEU A 1 217 ? 12.159 -7.668 -18.257 1.00 82.88 217 LEU A O 1
ATOM 1521 N N . ASP A 1 218 ? 10.182 -7.153 -19.234 1.00 81.38 218 ASP A N 1
ATOM 1522 C CA . ASP A 1 218 ? 10.167 -8.202 -20.241 1.00 81.38 218 ASP A CA 1
ATOM 1523 C C . ASP A 1 218 ? 10.675 -7.633 -21.575 1.00 81.38 218 ASP A C 1
ATOM 1525 O O . ASP A 1 218 ? 9.955 -6.954 -22.311 1.00 81.38 218 ASP A O 1
ATOM 1529 N N . GLY A 1 219 ? 11.956 -7.887 -21.847 1.00 76.12 219 GLY A N 1
ATOM 1530 C CA . GLY A 1 219 ? 12.638 -7.526 -23.089 1.00 76.12 219 GLY A CA 1
ATOM 1531 C C . GLY A 1 219 ? 12.404 -8.503 -24.246 1.00 76.12 219 GLY A C 1
ATOM 1532 O O . GLY A 1 219 ? 12.847 -8.223 -25.359 1.00 76.12 219 GLY A O 1
ATOM 1533 N N . ALA A 1 220 ? 11.711 -9.631 -24.034 1.00 78.94 220 ALA A N 1
ATOM 1534 C CA . ALA A 1 220 ? 11.320 -10.523 -25.129 1.00 78.94 220 ALA A CA 1
ATOM 1535 C C . ALA A 1 220 ? 10.148 -9.959 -25.947 1.00 78.94 220 ALA A C 1
ATOM 1537 O O . ALA A 1 220 ? 9.944 -10.353 -27.101 1.00 78.94 220 ALA A O 1
ATOM 1538 N N . GLN A 1 221 ? 9.390 -9.019 -25.377 1.00 81.88 221 GLN A N 1
ATOM 1539 C CA . GLN A 1 221 ? 8.317 -8.325 -26.078 1.00 81.88 221 GLN A CA 1
ATOM 1540 C C . GLN A 1 221 ? 8.852 -7.485 -27.244 1.00 81.88 221 GLN A C 1
ATOM 1542 O O . GLN A 1 221 ? 9.879 -6.812 -27.163 1.00 81.88 221 GLN A O 1
ATOM 1547 N N . THR A 1 222 ? 8.125 -7.513 -28.358 1.00 81.62 222 THR A N 1
ATOM 1548 C CA . THR A 1 222 ? 8.448 -6.739 -29.562 1.00 81.62 222 THR A CA 1
ATOM 1549 C C . THR A 1 222 ? 7.718 -5.397 -29.577 1.00 81.62 222 THR A C 1
ATOM 1551 O O . THR A 1 222 ? 6.634 -5.281 -29.015 1.00 81.62 222 THR A O 1
ATOM 1554 N N . GLY A 1 223 ? 8.236 -4.425 -30.332 1.00 80.94 223 GLY A N 1
ATOM 1555 C CA . GLY A 1 223 ? 7.581 -3.123 -30.538 1.00 80.94 223 GLY A CA 1
ATOM 1556 C C . GLY A 1 223 ? 8.375 -1.935 -30.002 1.00 80.94 223 GLY A C 1
ATOM 1557 O O . GLY A 1 223 ? 7.967 -0.796 -30.216 1.00 80.94 223 GLY A O 1
ATOM 1558 N N . THR A 1 224 ? 9.518 -2.196 -29.365 1.00 84.00 224 THR A N 1
ATOM 1559 C CA . THR A 1 224 ? 10.483 -1.176 -28.957 1.00 84.00 224 THR A CA 1
ATOM 1560 C C . THR A 1 224 ? 11.609 -0.984 -29.967 1.00 84.00 224 THR A C 1
ATOM 1562 O O . THR A 1 224 ? 11.996 -1.915 -30.680 1.00 84.00 224 THR A O 1
ATOM 1565 N N . THR A 1 225 ? 12.149 0.235 -30.005 1.00 83.62 225 THR A N 1
ATOM 1566 C CA . THR A 1 225 ? 13.304 0.604 -30.834 1.00 83.62 225 THR A CA 1
ATOM 1567 C C . THR A 1 225 ? 14.275 1.456 -30.014 1.00 83.62 225 THR A C 1
ATOM 1569 O O . THR A 1 225 ? 13.879 2.541 -29.582 1.00 83.62 225 THR A O 1
ATOM 1572 N N . PRO A 1 226 ? 15.535 1.023 -29.819 1.00 82.12 226 PRO A N 1
ATOM 1573 C CA . PRO A 1 226 ? 16.041 -0.340 -30.008 1.00 82.12 226 PRO A CA 1
ATOM 1574 C C . PRO A 1 226 ? 15.323 -1.360 -29.114 1.00 82.12 226 PRO A C 1
ATOM 1576 O O . PRO A 1 226 ? 14.627 -0.999 -28.165 1.00 82.12 226 PRO A O 1
ATOM 1579 N N . ARG A 1 227 ? 15.549 -2.650 -29.387 1.00 85.06 227 ARG A N 1
ATOM 1580 C CA . ARG A 1 227 ? 15.211 -3.713 -28.432 1.00 85.06 227 ARG A CA 1
ATOM 1581 C C . ARG A 1 227 ? 16.056 -3.566 -27.170 1.00 85.06 227 ARG A C 1
ATOM 1583 O O . ARG A 1 227 ? 17.136 -2.975 -27.208 1.00 85.06 227 ARG A O 1
ATOM 1590 N N . PHE A 1 228 ? 15.595 -4.122 -26.059 1.00 85.44 228 PHE A N 1
ATOM 1591 C CA . PHE A 1 228 ? 16.358 -4.154 -24.817 1.00 85.44 228 PHE A CA 1
ATOM 1592 C C . PHE A 1 228 ? 16.368 -5.563 -24.229 1.00 85.44 228 PHE A C 1
ATOM 1594 O O . PHE A 1 228 ? 15.432 -6.332 -24.426 1.00 85.44 228 PHE A O 1
ATOM 1601 N N . ASN A 1 229 ? 17.437 -5.914 -23.517 1.00 78.00 229 ASN A N 1
ATOM 1602 C CA . ASN A 1 229 ? 17.517 -7.217 -22.858 1.00 78.00 229 ASN A CA 1
ATOM 1603 C C . ASN A 1 229 ? 16.586 -7.276 -21.641 1.00 78.00 229 ASN A C 1
ATOM 1605 O O . ASN A 1 229 ? 16.503 -6.311 -20.875 1.00 78.00 229 ASN A O 1
ATOM 1609 N N . GLU A 1 230 ? 15.954 -8.434 -21.425 1.00 69.38 230 GLU A N 1
ATOM 1610 C CA . GLU A 1 230 ? 15.276 -8.742 -20.163 1.00 69.38 230 GLU A CA 1
ATOM 1611 C C . GLU A 1 230 ? 16.197 -8.449 -18.980 1.00 69.38 230 GLU A C 1
ATOM 1613 O O . GLU A 1 230 ? 17.395 -8.751 -19.005 1.00 69.38 230 GLU A O 1
ATOM 1618 N N . THR A 1 231 ? 15.632 -7.871 -17.923 1.00 63.50 231 THR A N 1
ATOM 1619 C CA . THR A 1 231 ? 16.375 -7.672 -16.682 1.00 63.50 231 THR A CA 1
ATOM 1620 C C . THR A 1 231 ? 15.862 -8.585 -15.592 1.00 63.50 231 THR A C 1
ATOM 1622 O O . THR A 1 231 ? 14.688 -8.568 -15.242 1.00 63.50 231 THR A O 1
ATOM 1625 N N . SER A 1 232 ? 16.791 -9.287 -14.943 1.00 52.91 232 SER A N 1
ATOM 1626 C CA . SER A 1 232 ? 16.561 -9.976 -13.671 1.00 52.91 232 SER A CA 1
ATOM 1627 C C . SER A 1 232 ? 16.457 -9.007 -12.481 1.00 52.91 232 SER A C 1
ATOM 1629 O O . SER A 1 232 ? 16.579 -9.432 -11.332 1.00 52.91 232 SER A O 1
ATOM 1631 N N . LEU A 1 233 ? 16.302 -7.700 -12.729 1.00 58.12 233 LEU A N 1
ATOM 1632 C CA . LEU A 1 233 ? 16.167 -6.679 -11.694 1.00 58.12 233 LEU A CA 1
ATOM 1633 C C . LEU A 1 233 ? 14.763 -6.767 -11.104 1.00 58.12 233 LEU A C 1
ATOM 1635 O O . LEU A 1 233 ? 13.841 -6.069 -11.514 1.00 58.12 233 LEU A O 1
ATOM 1639 N N . VAL A 1 234 ? 14.619 -7.667 -10.138 1.00 61.97 234 VAL A N 1
ATOM 1640 C CA . VAL A 1 234 ? 13.427 -7.790 -9.311 1.00 61.97 234 VAL A CA 1
ATOM 1641 C C . VAL A 1 234 ? 13.552 -6.780 -8.179 1.00 61.97 234 VAL A C 1
ATOM 1643 O O . VAL A 1 234 ? 14.337 -6.966 -7.251 1.00 61.97 234 VAL A O 1
ATOM 1646 N N . PHE A 1 235 ? 12.782 -5.699 -8.251 1.00 66.88 235 PHE A N 1
ATOM 1647 C CA . PHE A 1 235 ? 12.614 -4.807 -7.107 1.00 66.88 235 PHE A CA 1
ATOM 1648 C C . PHE A 1 235 ? 11.440 -5.317 -6.276 1.00 66.88 235 PHE A C 1
ATOM 1650 O O . PHE A 1 235 ? 10.319 -5.304 -6.780 1.00 66.88 235 PHE A O 1
ATOM 1657 N N . SER A 1 236 ? 11.683 -5.781 -5.044 1.00 71.75 236 SER A N 1
ATOM 1658 C CA . SER A 1 236 ? 10.633 -6.293 -4.158 1.00 71.75 236 SER A CA 1
ATOM 1659 C C . SER A 1 236 ? 10.438 -5.450 -2.905 1.00 71.75 236 SER A C 1
ATOM 1661 O O . SER A 1 236 ? 11.407 -5.115 -2.229 1.00 71.75 236 SER A O 1
ATOM 1663 N N . TRP A 1 237 ? 9.186 -5.167 -2.558 1.00 75.00 237 TRP A N 1
ATOM 1664 C CA . TRP A 1 237 ? 8.821 -4.453 -1.332 1.00 75.00 237 TRP A CA 1
ATOM 1665 C C . TRP A 1 237 ? 7.509 -4.991 -0.762 1.00 75.00 237 TRP A C 1
ATOM 1667 O O . TRP A 1 237 ? 6.812 -5.776 -1.406 1.00 75.00 237 TRP A O 1
ATOM 1677 N N . GLN A 1 238 ? 7.167 -4.577 0.455 1.00 79.56 238 GLN A N 1
ATOM 1678 C CA . GLN A 1 238 ? 5.960 -5.001 1.148 1.00 79.56 238 GLN A CA 1
ATOM 1679 C C . GLN A 1 238 ? 5.011 -3.825 1.381 1.00 79.56 238 GLN A C 1
ATOM 1681 O O . GLN A 1 238 ? 5.362 -2.834 2.025 1.00 79.56 238 GLN A O 1
ATOM 1686 N N . TYR A 1 239 ? 3.770 -3.976 0.922 1.00 82.81 239 TYR A N 1
ATOM 1687 C CA . TYR A 1 239 ? 2.689 -3.080 1.316 1.00 82.81 239 TYR A CA 1
ATOM 1688 C C . TYR A 1 239 ? 2.211 -3.400 2.740 1.00 82.81 239 TYR A C 1
ATOM 1690 O O . TYR A 1 239 ? 1.851 -4.545 3.040 1.00 82.81 239 TYR A O 1
ATOM 1698 N N . ARG A 1 240 ? 2.181 -2.390 3.616 1.00 84.81 240 ARG A N 1
ATOM 1699 C CA . ARG A 1 240 ? 1.587 -2.483 4.956 1.00 84.81 240 ARG A CA 1
ATOM 1700 C C . ARG A 1 240 ? 0.449 -1.485 5.116 1.00 84.81 240 ARG A C 1
ATOM 1702 O O . ARG A 1 240 ? 0.618 -0.292 4.886 1.00 84.81 240 ARG A O 1
ATOM 1709 N N . VAL A 1 241 ? -0.711 -1.965 5.550 1.00 87.44 241 VAL A N 1
ATOM 1710 C CA . VAL A 1 241 ? -1.910 -1.136 5.690 1.00 87.44 241 VAL A CA 1
ATOM 1711 C C . VAL A 1 241 ? -1.771 -0.174 6.868 1.00 87.44 241 VAL A C 1
ATOM 1713 O O . VAL A 1 241 ? -1.359 -0.556 7.965 1.00 87.44 241 VAL A O 1
ATOM 1716 N N . ARG A 1 242 ? -2.131 1.093 6.654 1.00 88.25 242 ARG A N 1
ATOM 1717 C CA . ARG A 1 242 ? -2.126 2.113 7.706 1.00 88.25 242 ARG A CA 1
ATOM 1718 C C . ARG A 1 242 ? -3.450 2.090 8.486 1.00 88.25 242 ARG A C 1
ATOM 1720 O O . ARG A 1 242 ? -4.504 2.205 7.855 1.00 88.25 242 ARG A O 1
ATOM 1727 N N . PRO A 1 243 ? -3.423 2.013 9.829 1.00 90.12 243 PRO A N 1
ATOM 1728 C CA . PRO A 1 243 ? -4.613 2.256 10.637 1.00 90.12 243 PRO A CA 1
ATOM 1729 C C . PRO A 1 243 ? -5.056 3.718 10.509 1.00 90.12 243 PRO A C 1
ATOM 1731 O O . PRO A 1 243 ? -4.225 4.631 10.519 1.00 90.12 243 PRO A O 1
ATOM 1734 N N . THR A 1 244 ? -6.359 3.948 10.376 1.00 91.12 244 THR A N 1
ATOM 1735 C CA . THR A 1 244 ? -6.943 5.295 10.271 1.00 91.12 244 THR A CA 1
ATOM 1736 C C . THR A 1 244 ? -7.512 5.766 11.599 1.00 91.12 244 THR A C 1
ATOM 1738 O O . THR A 1 244 ? -7.361 6.935 11.939 1.00 91.12 244 THR A O 1
ATOM 1741 N N . PHE A 1 245 ? -8.139 4.868 12.361 1.00 91.12 245 PHE A N 1
ATOM 1742 C CA . PHE A 1 245 ? -8.656 5.159 13.695 1.00 91.12 245 PHE A CA 1
ATOM 1743 C C . PHE A 1 245 ? -8.802 3.881 14.524 1.00 91.12 245 PHE A C 1
ATOM 1745 O O . PHE A 1 245 ? -8.913 2.780 13.986 1.00 91.12 245 PHE A O 1
ATOM 1752 N N . ILE A 1 246 ? -8.857 4.054 15.841 1.00 92.12 246 ILE A N 1
ATOM 1753 C CA . ILE A 1 246 ? -9.381 3.069 16.784 1.00 92.12 246 ILE A CA 1
ATOM 1754 C C . ILE A 1 246 ? -10.253 3.813 17.792 1.00 92.12 246 ILE A C 1
ATOM 1756 O O . ILE A 1 246 ? -9.878 4.894 18.250 1.00 92.12 246 ILE A O 1
ATOM 1760 N N . GLN A 1 247 ? -11.424 3.273 18.117 1.00 93.25 247 GLN A N 1
ATOM 1761 C CA . GLN A 1 247 ? -12.329 3.891 19.083 1.00 93.25 247 GLN A CA 1
ATOM 1762 C C . GLN A 1 247 ? -13.139 2.858 19.859 1.00 93.25 247 GLN A C 1
ATOM 1764 O O . GLN A 1 247 ? -13.336 1.731 19.412 1.00 93.25 247 GLN A O 1
ATOM 1769 N N . LEU A 1 248 ? -13.618 3.279 21.026 1.00 93.12 248 LEU A N 1
ATOM 1770 C CA . LEU A 1 248 ? -14.573 2.536 21.837 1.00 93.12 248 LEU A CA 1
ATOM 1771 C C . LEU A 1 248 ? -15.953 3.163 21.652 1.00 93.12 248 LEU A C 1
ATOM 1773 O O . LEU A 1 248 ? -16.103 4.379 21.776 1.00 93.12 248 LEU A O 1
ATOM 1777 N N . ARG A 1 249 ? -16.960 2.338 21.389 1.00 90.06 249 ARG A N 1
ATOM 1778 C CA . ARG A 1 249 ? -18.362 2.746 21.278 1.00 90.06 249 ARG A CA 1
ATOM 1779 C C . ARG A 1 249 ? -19.207 1.942 22.253 1.00 90.06 249 ARG A C 1
ATOM 1781 O O . ARG A 1 249 ? -18.979 0.756 22.420 1.00 90.06 249 ARG A O 1
ATOM 1788 N N . GLU A 1 250 ? -20.183 2.558 22.900 1.00 90.75 250 GLU A N 1
ATOM 1789 C CA . GLU A 1 250 ? -21.147 1.837 23.733 1.00 90.75 250 GLU A CA 1
ATOM 1790 C C . GLU A 1 250 ? -22.069 0.962 22.875 1.00 90.75 250 GLU A C 1
ATOM 1792 O O . GLU A 1 250 ? -22.481 1.374 21.795 1.00 90.75 250 GLU A O 1
ATOM 1797 N N . VAL A 1 251 ? -22.419 -0.240 23.339 1.00 87.31 251 VAL A N 1
ATOM 1798 C CA . VAL A 1 251 ? -23.450 -1.056 22.677 1.00 87.31 251 VAL A CA 1
ATOM 1799 C C . VAL A 1 251 ? -24.827 -0.509 23.052 1.00 87.31 251 VAL A C 1
ATOM 1801 O O . VAL A 1 251 ? -25.137 -0.341 24.232 1.00 87.31 251 VAL A O 1
ATOM 1804 N N . LEU A 1 252 ? -25.670 -0.234 22.054 1.00 82.69 252 LEU A N 1
ATOM 1805 C CA . LEU A 1 252 ? -27.021 0.280 22.282 1.00 82.69 252 LEU A CA 1
ATOM 1806 C C . LEU A 1 252 ? -27.843 -0.707 23.129 1.00 82.69 252 LEU A C 1
ATOM 1808 O O . LEU A 1 252 ? -27.934 -1.886 22.800 1.00 82.69 252 LEU A O 1
ATOM 1812 N N . GLY A 1 253 ? -28.473 -0.214 24.197 1.00 82.06 253 GLY A N 1
ATOM 1813 C CA . GLY A 1 253 ? -29.334 -1.025 25.063 1.00 82.06 253 GLY A CA 1
ATOM 1814 C C . GLY A 1 253 ? -28.572 -1.862 26.093 1.00 82.06 253 GLY A C 1
ATOM 1815 O O . GLY A 1 253 ? -29.200 -2.504 26.934 1.00 82.06 253 GLY A O 1
ATOM 1816 N N . ALA A 1 254 ? -27.235 -1.821 26.090 1.00 85.25 254 ALA A N 1
ATOM 1817 C CA . ALA A 1 254 ? -26.443 -2.402 27.162 1.00 85.25 254 ALA A CA 1
ATOM 1818 C C . ALA A 1 254 ? -26.691 -1.670 28.491 1.00 85.25 254 ALA A C 1
ATOM 1820 O O . ALA A 1 254 ? -27.029 -0.481 28.527 1.00 85.25 254 ALA A O 1
ATOM 1821 N N . VAL A 1 255 ? -26.505 -2.376 29.606 1.00 85.00 255 VAL A N 1
ATOM 1822 C CA . VAL A 1 255 ? -26.682 -1.804 30.946 1.00 85.00 255 VAL A CA 1
ATOM 1823 C C . VAL A 1 255 ? -25.722 -0.629 31.122 1.00 85.00 255 VAL A C 1
ATOM 1825 O O . VAL A 1 255 ? -24.518 -0.767 30.931 1.00 85.00 255 VAL A O 1
ATOM 1828 N N . GLY A 1 256 ? -26.260 0.537 31.483 1.00 83.00 256 GLY A N 1
ATOM 1829 C CA . GLY A 1 256 ? -25.469 1.755 31.663 1.00 83.00 256 GLY A CA 1
ATOM 1830 C C . GLY A 1 256 ? -25.089 2.485 30.374 1.00 83.00 256 GLY A C 1
ATOM 1831 O O . GLY A 1 256 ? -24.415 3.509 30.472 1.00 83.00 256 GLY A O 1
ATOM 1832 N N . SER A 1 257 ? -25.520 1.995 29.205 1.00 83.62 257 SER A N 1
ATOM 1833 C CA . SER A 1 257 ? -25.360 2.711 27.937 1.00 83.62 257 SER A CA 1
ATOM 1834 C C . SER A 1 257 ? -26.227 3.968 27.898 1.00 83.62 257 SER A C 1
ATOM 1836 O O . SER A 1 257 ? -27.368 3.982 28.373 1.00 83.62 257 SER A O 1
ATOM 1838 N N . ALA A 1 258 ? -25.682 5.037 27.327 1.00 74.12 258 ALA A N 1
ATOM 1839 C CA . ALA A 1 258 ? -26.441 6.229 26.997 1.00 74.12 258 ALA A CA 1
ATOM 1840 C C . ALA A 1 258 ? -26.998 6.109 25.565 1.00 74.12 258 ALA A C 1
ATOM 1842 O O . ALA A 1 258 ? -26.295 5.642 24.665 1.00 74.12 258 ALA A O 1
ATOM 1843 N N . PRO A 1 259 ? -28.242 6.549 25.305 1.00 67.50 259 PRO A N 1
ATOM 1844 C CA . PRO A 1 259 ? -28.740 6.642 23.940 1.00 67.50 259 PRO A CA 1
ATOM 1845 C C . PRO A 1 259 ? -27.933 7.702 23.180 1.00 67.50 259 PRO A C 1
ATOM 1847 O O . PRO A 1 259 ? -27.886 8.866 23.583 1.00 67.50 259 PRO A O 1
ATOM 1850 N N . GLY A 1 260 ? -27.277 7.307 22.089 1.00 63.12 260 GLY A N 1
ATOM 1851 C CA . GLY A 1 260 ? -26.591 8.246 21.208 1.00 63.12 260 GLY A CA 1
ATOM 1852 C C . GLY A 1 260 ? -27.545 8.954 20.250 1.00 63.12 260 GLY A C 1
ATOM 1853 O O . GLY A 1 260 ? -28.715 8.589 20.100 1.00 63.12 260 GLY A O 1
ATOM 1854 N N . ALA A 1 261 ? -27.027 9.973 19.560 1.00 58.19 261 ALA A N 1
ATOM 1855 C CA . ALA A 1 261 ? -27.751 10.613 18.469 1.00 58.19 261 ALA A CA 1
ATOM 1856 C C . ALA A 1 261 ? -28.116 9.561 17.402 1.00 58.19 261 ALA A C 1
ATOM 1858 O O . ALA A 1 261 ? -27.285 8.733 17.026 1.00 58.19 261 ALA A O 1
ATOM 1859 N N . ASN A 1 262 ? -29.363 9.593 16.926 1.00 57.84 262 ASN A N 1
ATOM 1860 C CA . ASN A 1 262 ? -29.899 8.709 15.882 1.00 57.84 262 ASN A CA 1
ATOM 1861 C C . ASN A 1 262 ? -29.975 7.208 16.235 1.00 57.84 262 ASN A C 1
ATOM 1863 O O . ASN A 1 262 ? -29.997 6.378 15.332 1.00 57.84 262 ASN A O 1
ATOM 1867 N N . GLY A 1 263 ? -30.019 6.835 17.520 1.00 62.50 263 GLY A N 1
ATOM 1868 C CA . GLY A 1 263 ? -30.157 5.423 17.911 1.00 62.50 263 GLY A CA 1
ATOM 1869 C C . GLY A 1 263 ? -28.891 4.584 17.691 1.00 62.50 263 GLY A C 1
ATOM 1870 O O . GLY A 1 263 ? -28.965 3.361 17.646 1.00 62.50 263 GLY A O 1
ATOM 1871 N N . SER A 1 264 ? -27.732 5.238 17.563 1.00 63.00 264 SER A N 1
ATOM 1872 C CA . SER A 1 264 ? -26.407 4.612 17.611 1.00 63.00 264 SER A CA 1
ATOM 1873 C C . SER A 1 264 ? -25.872 4.585 19.045 1.00 63.00 264 SER A C 1
ATOM 1875 O O . SER A 1 264 ? -26.207 5.438 19.865 1.00 63.00 264 SER A O 1
ATOM 1877 N N . GLY A 1 265 ? -24.955 3.660 19.324 1.00 63.25 265 GLY A N 1
ATOM 1878 C CA . GLY A 1 265 ? -24.088 3.718 20.497 1.00 63.25 265 GLY A CA 1
ATOM 1879 C C . GLY A 1 265 ? -23.201 4.971 20.538 1.00 63.25 265 GLY A C 1
ATOM 1880 O O . GLY A 1 265 ? -22.759 5.456 19.486 1.00 63.25 265 GLY A O 1
ATOM 1881 N N . VAL A 1 266 ? -22.935 5.489 21.743 1.00 80.19 266 VAL A N 1
ATOM 1882 C CA . VAL A 1 266 ? -22.105 6.685 21.992 1.00 80.19 266 VAL A CA 1
ATOM 1883 C C . VAL A 1 266 ? -20.617 6.336 21.911 1.00 80.19 266 VAL A C 1
ATOM 1885 O O . VAL A 1 266 ? -20.188 5.327 22.461 1.00 80.19 266 VAL A O 1
ATOM 1888 N N . VAL A 1 267 ? -19.809 7.165 21.242 1.00 80.44 267 VAL A N 1
ATOM 1889 C CA . VAL A 1 267 ? -18.342 7.023 21.276 1.00 80.44 267 VAL A CA 1
ATOM 1890 C C . VAL A 1 267 ? -17.836 7.423 22.662 1.00 80.44 267 VAL A C 1
ATOM 1892 O O . VAL A 1 267 ? -18.148 8.508 23.153 1.00 80.44 267 VAL A O 1
ATOM 1895 N N . VAL A 1 268 ? -17.045 6.558 23.292 1.00 83.25 268 VAL A N 1
ATOM 1896 C CA . VAL A 1 268 ? -16.497 6.785 24.631 1.00 83.25 268 VAL A CA 1
ATOM 1897 C C . VAL A 1 268 ? -15.466 7.910 24.570 1.00 83.25 268 VAL A C 1
ATOM 1899 O O . VAL A 1 268 ? -14.360 7.729 24.067 1.00 83.25 268 VAL A O 1
ATOM 1902 N N . ASN A 1 269 ? -15.815 9.074 25.119 1.00 83.75 269 ASN A N 1
ATOM 1903 C CA . ASN A 1 269 ? -14.912 10.217 25.231 1.00 83.75 269 ASN A CA 1
ATOM 1904 C C . ASN A 1 269 ? -14.488 10.409 26.693 1.00 83.75 269 ASN A C 1
ATOM 1906 O O . ASN A 1 269 ? -15.140 11.100 27.474 1.00 83.75 269 ASN A O 1
ATOM 1910 N N . GLY A 1 270 ? -13.419 9.720 27.088 1.00 85.12 270 GLY A N 1
ATOM 1911 C CA . GLY A 1 270 ? -12.841 9.791 28.430 1.00 85.12 270 GLY A CA 1
ATOM 1912 C C . GLY A 1 270 ? -13.452 8.822 29.444 1.00 85.12 270 GLY A C 1
ATOM 1913 O O . GLY A 1 270 ? -12.696 8.182 30.173 1.00 85.12 270 GLY A O 1
ATOM 1914 N N . SER A 1 271 ? -14.778 8.648 29.494 1.00 89.06 271 SER A N 1
ATOM 1915 C CA . SER A 1 271 ? -15.405 7.676 30.405 1.00 89.06 271 SER A CA 1
ATOM 1916 C C . SER A 1 271 ? -16.736 7.102 29.937 1.00 89.06 271 SER A C 1
ATOM 1918 O O . SER A 1 271 ? -17.444 7.748 29.173 1.00 89.06 271 SER A O 1
ATOM 1920 N N . THR A 1 272 ? -17.096 5.927 30.454 1.00 89.81 272 THR A N 1
ATOM 1921 C CA . THR A 1 272 ? -18.344 5.214 30.147 1.00 89.81 272 THR A CA 1
ATOM 1922 C C . THR A 1 272 ? -18.861 4.435 31.360 1.00 89.81 272 THR A C 1
ATOM 1924 O O . THR A 1 272 ? -18.104 4.094 32.273 1.00 89.81 272 THR A O 1
ATOM 1927 N N . ARG A 1 273 ? -20.170 4.171 31.370 1.00 89.62 273 ARG A N 1
ATOM 1928 C CA . ARG A 1 273 ? -20.854 3.268 32.311 1.00 89.62 273 ARG A CA 1
ATOM 1929 C C . ARG A 1 273 ? -21.431 2.030 31.620 1.00 89.62 273 ARG A C 1
ATOM 1931 O O . ARG A 1 273 ? -22.009 1.185 32.300 1.00 89.62 273 ARG A O 1
ATOM 1938 N N . SER A 1 274 ? -21.295 1.932 30.297 1.00 89.56 274 SER A N 1
ATOM 1939 C CA . SER A 1 274 ? -21.838 0.829 29.511 1.00 89.56 274 SER A CA 1
ATOM 1940 C C . SER A 1 274 ? -21.060 -0.450 29.780 1.00 89.56 274 SER A C 1
ATOM 1942 O O . SER A 1 274 ? -19.837 -0.479 29.649 1.00 89.56 274 SER A O 1
ATOM 1944 N N . THR A 1 275 ? -21.766 -1.518 30.139 1.00 87.69 275 THR A N 1
ATOM 1945 C CA . THR A 1 275 ? -21.156 -2.823 30.439 1.00 87.69 275 THR A CA 1
ATOM 1946 C C . THR A 1 275 ? -20.642 -3.539 29.194 1.00 87.69 275 THR A C 1
ATOM 1948 O O . THR A 1 275 ? -19.711 -4.337 29.291 1.00 87.69 275 THR A O 1
ATOM 1951 N N . ARG A 1 276 ? -21.217 -3.220 28.027 1.00 90.25 276 ARG A N 1
ATOM 1952 C CA . ARG A 1 276 ? -20.792 -3.715 26.715 1.00 90.25 276 ARG A CA 1
ATOM 1953 C C . ARG A 1 276 ? -20.377 -2.569 25.809 1.00 90.25 276 ARG A C 1
ATOM 1955 O O . ARG A 1 276 ? -21.053 -1.536 25.738 1.00 90.25 276 ARG A O 1
ATOM 1962 N N . LEU A 1 277 ? -19.268 -2.769 25.115 1.00 91.31 277 LEU A N 1
ATOM 1963 C CA . LEU A 1 277 ? -18.663 -1.823 24.192 1.00 91.31 277 LEU A CA 1
ATOM 1964 C C . LEU A 1 277 ? -18.330 -2.530 22.874 1.00 91.31 277 LEU A C 1
ATOM 1966 O O . LEU A 1 277 ? -18.234 -3.750 22.809 1.00 91.31 277 LEU A O 1
ATOM 1970 N N . VAL A 1 278 ? -18.104 -1.750 21.829 1.00 91.19 278 VAL A N 1
ATOM 1971 C CA . VAL A 1 278 ? -17.531 -2.185 20.561 1.00 91.19 278 VAL A CA 1
ATOM 1972 C C . VAL A 1 278 ? -16.200 -1.469 20.387 1.00 91.19 278 VAL A C 1
ATOM 1974 O O . VAL A 1 278 ? -16.138 -0.240 20.464 1.00 91.19 278 VAL A O 1
ATOM 1977 N N . VAL A 1 279 ? -15.136 -2.230 20.152 1.00 91.50 279 VAL A N 1
ATOM 1978 C CA . VAL A 1 279 ? -13.879 -1.704 19.620 1.00 91.50 279 VAL A CA 1
ATOM 1979 C C . VAL A 1 279 ? -14.035 -1.619 18.107 1.00 91.50 279 VAL A C 1
ATOM 1981 O O . VAL A 1 279 ? -14.186 -2.643 17.443 1.00 91.50 279 VAL A O 1
ATOM 1984 N N . GLU A 1 280 ? -14.012 -0.407 17.561 1.00 91.69 280 GLU A N 1
ATOM 1985 C CA . GLU A 1 280 ? -13.995 -0.181 16.115 1.00 91.69 280 GLU A CA 1
ATOM 1986 C C . GLU A 1 280 ? -12.577 0.176 15.674 1.00 91.69 280 GLU A C 1
ATOM 1988 O O . GLU A 1 280 ? -11.983 1.124 16.194 1.00 91.69 280 GLU A O 1
ATOM 1993 N N . VAL A 1 281 ? -12.049 -0.564 14.701 1.00 92.00 281 VAL A N 1
ATOM 1994 C CA . VAL A 1 281 ? -10.730 -0.330 14.104 1.00 92.00 281 VAL A CA 1
ATOM 1995 C C . VAL A 1 281 ? -10.900 -0.050 12.621 1.00 92.00 281 VAL A C 1
ATOM 1997 O O . VAL A 1 281 ? -11.431 -0.882 11.889 1.00 92.00 281 VAL A O 1
ATOM 2000 N N . GLY A 1 282 ? -10.443 1.119 12.178 1.00 91.56 282 GLY A N 1
ATOM 2001 C CA . GLY A 1 282 ? -10.454 1.519 10.776 1.00 91.56 282 GLY A CA 1
ATOM 2002 C C . GLY A 1 282 ? -9.086 1.382 10.120 1.00 91.56 282 GLY A C 1
ATOM 2003 O O . GLY A 1 282 ? -8.056 1.703 10.720 1.00 91.56 282 GLY A O 1
ATOM 2004 N N . PHE A 1 283 ? -9.088 0.977 8.855 1.00 90.69 283 PHE A N 1
ATOM 2005 C CA . PHE A 1 283 ? -7.906 0.818 8.022 1.00 90.69 283 PHE A CA 1
ATOM 2006 C C . PHE A 1 283 ? -8.044 1.599 6.714 1.00 90.69 283 PHE A C 1
ATOM 2008 O O . PHE A 1 283 ? -9.120 1.679 6.124 1.00 90.69 283 PHE A O 1
ATOM 2015 N N . ALA A 1 284 ? -6.923 2.120 6.209 1.00 87.56 284 ALA A N 1
ATOM 2016 C CA . ALA A 1 284 ? -6.870 2.820 4.922 1.00 87.56 284 ALA A CA 1
ATOM 2017 C C . ALA A 1 284 ? -7.143 1.890 3.722 1.00 87.56 284 ALA A C 1
ATOM 2019 O O . ALA A 1 284 ? -7.277 2.341 2.587 1.00 87.56 284 ALA A O 1
ATOM 2020 N N . SER A 1 285 ? -7.165 0.576 3.940 1.00 86.19 285 SER A N 1
ATOM 2021 C CA . SER A 1 285 ? -7.487 -0.440 2.939 1.00 86.19 285 SER A CA 1
ATOM 2022 C C . SER A 1 285 ? -8.140 -1.637 3.614 1.00 86.19 285 SER A C 1
ATOM 2024 O O . SER A 1 285 ? -7.845 -1.882 4.784 1.00 86.19 285 SER A O 1
ATOM 2026 N N . PRO A 1 286 ? -8.989 -2.399 2.909 1.00 86.81 286 PRO A N 1
ATOM 2027 C CA . PRO A 1 286 ? -9.613 -3.580 3.484 1.00 86.81 286 PRO A CA 1
ATOM 2028 C C . PRO A 1 286 ? -8.585 -4.599 3.996 1.00 86.81 286 PRO A C 1
ATOM 2030 O O . PRO A 1 286 ? -7.661 -4.980 3.277 1.00 86.81 286 PRO A O 1
ATOM 2033 N N . VAL A 1 287 ? -8.777 -5.048 5.235 1.00 86.56 287 VAL A N 1
ATOM 2034 C CA . VAL A 1 287 ? -7.959 -6.055 5.922 1.00 86.56 287 VAL A CA 1
ATOM 2035 C C . VAL A 1 287 ? -8.759 -7.339 6.067 1.00 86.56 287 VAL A C 1
ATOM 2037 O O . VAL A 1 287 ? -9.963 -7.295 6.296 1.00 86.56 287 VAL A O 1
ATOM 2040 N N . SER A 1 288 ? -8.090 -8.476 5.941 1.00 85.50 288 SER A N 1
ATOM 2041 C CA . SER A 1 288 ? -8.606 -9.830 6.133 1.00 85.50 288 SER A CA 1
ATOM 2042 C C . SER A 1 288 ? -7.919 -10.513 7.309 1.00 85.50 288 SER A C 1
ATOM 2044 O O . SER A 1 288 ? -6.793 -10.171 7.681 1.00 85.50 288 SER A O 1
ATOM 2046 N N . GLY A 1 289 ? -8.616 -11.494 7.884 1.00 81.31 289 GLY A N 1
ATOM 2047 C CA . GLY A 1 289 ? -8.083 -12.332 8.952 1.00 81.31 289 GLY A CA 1
ATOM 2048 C C . GLY A 1 289 ? -7.856 -11.602 10.272 1.00 81.31 289 GLY A C 1
ATOM 2049 O O . GLY A 1 289 ? -7.135 -12.140 11.102 1.00 81.31 289 GLY A O 1
ATOM 2050 N N . PHE A 1 290 ? -8.434 -10.411 10.464 1.00 85.00 290 PHE A N 1
ATOM 2051 C CA . PHE A 1 290 ? -8.331 -9.672 11.718 1.00 85.00 290 PHE A CA 1
ATOM 2052 C C . PHE A 1 290 ? -9.018 -10.449 12.851 1.00 85.00 290 PHE A C 1
ATOM 2054 O O . PHE A 1 290 ? -10.175 -10.846 12.726 1.00 85.00 290 PHE A O 1
ATOM 2061 N N . ASP A 1 291 ? -8.299 -10.667 13.945 1.00 82.81 291 ASP A N 1
ATOM 2062 C CA . ASP A 1 291 ? -8.732 -11.415 15.119 1.00 82.81 291 ASP A CA 1
ATOM 2063 C C . ASP A 1 291 ? -8.420 -10.616 16.385 1.00 82.81 291 ASP A C 1
ATOM 2065 O O . ASP A 1 291 ? -7.282 -10.221 16.621 1.00 82.81 291 ASP A O 1
ATOM 2069 N N . ALA A 1 292 ? -9.425 -10.392 17.227 1.00 82.25 292 ALA A N 1
ATOM 2070 C CA . ALA A 1 292 ? -9.276 -9.567 18.420 1.00 82.25 292 ALA A CA 1
ATOM 2071 C C . ALA A 1 292 ? -8.342 -10.166 19.483 1.00 82.25 292 ALA A C 1
ATOM 2073 O O . ALA A 1 292 ? -7.707 -9.413 20.212 1.00 82.25 292 ALA A O 1
ATOM 2074 N N . GLY A 1 293 ? -8.257 -11.495 19.593 1.00 77.44 293 GLY A N 1
ATOM 2075 C CA . GLY A 1 293 ? -7.402 -12.160 20.579 1.00 77.44 293 GLY A CA 1
ATOM 2076 C C . GLY A 1 293 ? -5.915 -12.078 20.237 1.00 77.44 293 GLY A C 1
ATOM 2077 O O . GLY A 1 293 ? -5.072 -12.226 21.121 1.00 77.44 293 GLY A O 1
ATOM 2078 N N . ARG A 1 294 ? -5.595 -11.832 18.963 1.00 82.00 294 ARG A N 1
ATOM 2079 C CA . ARG A 1 294 ? -4.222 -11.733 18.456 1.00 82.00 294 ARG A CA 1
ATOM 2080 C C . ARG A 1 294 ? -3.823 -10.320 18.038 1.00 82.00 294 ARG A C 1
ATOM 2082 O O . ARG A 1 294 ? -2.687 -9.925 18.253 1.00 82.00 294 ARG A O 1
ATOM 2089 N N . ASP A 1 295 ? -4.722 -9.570 17.410 1.00 84.44 295 ASP A N 1
ATOM 2090 C CA . ASP A 1 295 ? -4.413 -8.275 16.793 1.00 84.44 295 ASP A CA 1
ATOM 2091 C C . ASP A 1 295 ? -4.720 -7.084 17.718 1.00 84.44 295 ASP A C 1
ATOM 2093 O O . ASP A 1 295 ? -4.318 -5.954 17.423 1.00 84.44 295 ASP A O 1
ATOM 2097 N N . LEU A 1 296 ? -5.399 -7.319 18.849 1.00 86.19 296 LEU A N 1
ATOM 2098 C CA . LEU A 1 296 ? -5.649 -6.321 19.886 1.00 86.19 296 LEU A CA 1
ATOM 2099 C C . LEU A 1 296 ? -5.040 -6.746 21.223 1.00 86.19 296 LEU A C 1
ATOM 2101 O O . LEU A 1 296 ? -5.162 -7.886 21.659 1.00 86.19 296 LEU A O 1
ATOM 2105 N N . GLN A 1 297 ? -4.465 -5.779 21.929 1.00 88.94 297 GLN A N 1
ATOM 2106 C CA . GLN A 1 297 ? -4.170 -5.892 23.351 1.00 88.94 297 GLN A CA 1
ATOM 2107 C C . GLN A 1 297 ? -5.245 -5.149 24.147 1.00 88.94 297 GLN A C 1
ATOM 2109 O O . GLN A 1 297 ? -5.431 -3.939 23.977 1.00 88.94 297 GLN A O 1
ATOM 2114 N N . LEU A 1 298 ? -5.943 -5.874 25.023 1.00 89.44 298 LEU A N 1
ATOM 2115 C CA . LEU A 1 298 ? -7.041 -5.354 25.835 1.00 89.44 298 LEU A CA 1
ATOM 2116 C C . LEU A 1 298 ? -6.618 -5.182 27.304 1.00 89.44 298 LEU A C 1
ATOM 2118 O O . LEU A 1 298 ? -6.030 -6.079 27.904 1.00 89.44 298 LEU A O 1
ATOM 2122 N N . GLU A 1 299 ? -6.944 -4.032 27.894 1.00 91.06 299 GLU A N 1
ATOM 2123 C CA . GLU A 1 299 ? -6.783 -3.731 29.323 1.00 91.06 299 GLU A CA 1
ATOM 2124 C C . GLU A 1 299 ? -8.167 -3.465 29.926 1.00 91.06 299 GLU A C 1
ATOM 2126 O O . GLU A 1 299 ? -8.923 -2.659 29.386 1.00 91.06 299 GLU A O 1
ATOM 2131 N N . GLY A 1 300 ? -8.517 -4.140 31.028 1.00 88.25 300 GLY A N 1
ATOM 2132 C CA . GLY A 1 300 ? -9.819 -3.974 31.700 1.00 88.25 300 GLY A CA 1
ATOM 2133 C C . GLY A 1 300 ? -11.038 -4.443 30.886 1.00 88.25 300 GLY A C 1
ATOM 2134 O O . GLY A 1 300 ? -12.174 -4.249 31.319 1.00 88.25 300 GLY A O 1
ATOM 2135 N N . LEU A 1 301 ? -10.806 -5.059 29.725 1.00 89.56 301 LEU A N 1
ATOM 2136 C CA . LEU A 1 301 ? -11.805 -5.510 28.760 1.00 89.56 301 LEU A CA 1
ATOM 2137 C C . LEU A 1 301 ? -11.551 -6.973 28.389 1.00 89.56 301 LEU A C 1
ATOM 2139 O O . LEU A 1 301 ? -10.406 -7.427 28.404 1.00 89.56 301 LEU A O 1
ATOM 2143 N N . GLN A 1 302 ? -12.608 -7.683 28.010 1.00 89.31 302 GLN A N 1
ATOM 2144 C CA . GLN A 1 302 ? -12.527 -9.011 27.404 1.00 89.31 302 GLN A CA 1
ATOM 2145 C C . GLN A 1 302 ? -13.455 -9.100 26.195 1.00 89.31 302 GLN A C 1
ATOM 2147 O O . GLN A 1 302 ? -14.495 -8.445 26.164 1.00 89.31 302 GLN A O 1
ATOM 2152 N N . VAL A 1 303 ? -13.066 -9.883 25.189 1.00 88.31 303 VAL A N 1
ATOM 2153 C CA . VAL A 1 303 ? -13.892 -10.112 23.995 1.00 88.31 303 VAL A CA 1
ATOM 2154 C C . VAL A 1 303 ? -15.135 -10.891 24.401 1.00 88.31 303 VAL A C 1
ATOM 2156 O O . VAL A 1 303 ? -15.021 -11.914 25.073 1.00 88.31 303 VAL A O 1
ATOM 2159 N N . VAL A 1 304 ? -16.310 -10.420 23.982 1.00 84.88 304 VAL A N 1
ATOM 2160 C CA . VAL A 1 304 ? -17.553 -11.176 24.140 1.00 84.88 304 VAL A CA 1
ATOM 2161 C C . VAL A 1 304 ? -17.524 -12.295 23.099 1.00 84.88 304 VAL A C 1
ATOM 2163 O O . VAL A 1 304 ? -17.505 -11.994 21.902 1.00 84.88 304 VAL A O 1
ATOM 2166 N N . PRO A 1 305 ? -17.491 -13.582 23.498 1.00 70.19 305 PRO A N 1
ATOM 2167 C CA . PRO A 1 305 ? -17.555 -14.669 22.535 1.00 70.19 305 PRO A CA 1
ATOM 2168 C C . PRO A 1 305 ? -18.849 -14.522 21.740 1.00 70.19 305 PRO A C 1
ATOM 2170 O O . PRO A 1 305 ? -19.917 -14.363 22.335 1.00 70.19 305 PRO A O 1
ATOM 2173 N N . ALA A 1 306 ? -18.766 -14.569 20.410 1.00 57.97 306 ALA A N 1
ATOM 2174 C CA . ALA A 1 306 ? -19.958 -14.661 19.584 1.00 57.97 306 ALA A CA 1
ATOM 2175 C C . ALA A 1 306 ? -20.703 -15.932 20.007 1.00 57.97 306 ALA A C 1
ATOM 2177 O O . ALA A 1 306 ? -20.261 -17.048 19.731 1.00 57.97 306 ALA A O 1
ATOM 2178 N N . GLY A 1 307 ? -21.779 -15.765 20.775 1.00 41.81 307 GLY A N 1
ATOM 2179 C CA . GLY A 1 307 ? -22.584 -16.884 21.223 1.00 41.81 307 GLY A CA 1
ATOM 2180 C C . GLY A 1 307 ? -23.084 -17.649 20.004 1.00 41.81 307 GLY A C 1
ATOM 2181 O O . GLY A 1 307 ? -23.589 -17.047 19.059 1.00 41.81 307 GLY A O 1
ATOM 2182 N N . LEU A 1 308 ? -23.016 -18.977 20.070 1.00 36.53 308 LEU A N 1
ATOM 2183 C CA . LEU A 1 308 ? -23.704 -19.916 19.173 1.00 36.53 308 LEU A CA 1
ATOM 2184 C C . LEU A 1 308 ? -25.236 -19.689 19.081 1.00 36.53 308 LEU A C 1
ATOM 2186 O O . LEU A 1 308 ? -25.921 -20.445 18.402 1.00 36.53 308 LEU A O 1
ATOM 2190 N N . GLU A 1 309 ? -25.783 -18.668 19.748 1.00 32.66 309 GLU A N 1
ATOM 2191 C CA . GLU A 1 309 ? -27.216 -18.393 19.884 1.00 32.66 309 GLU A CA 1
ATOM 2192 C C . GLU A 1 309 ? -27.730 -17.177 19.101 1.00 32.66 309 GLU A C 1
ATOM 2194 O O . GLU A 1 309 ? -28.929 -16.914 19.106 1.00 32.66 309 GLU A O 1
ATOM 2199 N N . SER A 1 310 ? -26.882 -16.459 18.363 1.00 28.02 310 SER A N 1
ATOM 2200 C CA . SER A 1 310 ? -27.372 -15.531 17.342 1.00 28.02 310 SER A CA 1
ATOM 2201 C C . SER A 1 310 ? -26.995 -16.100 15.988 1.00 28.02 310 SER A C 1
ATOM 2203 O O . SER A 1 310 ? -25.813 -16.246 15.696 1.00 28.02 310 SER A O 1
ATOM 2205 N N . GLY A 1 311 ? -27.995 -16.451 15.175 1.00 28.05 311 GLY A N 1
ATOM 2206 C CA . GLY A 1 311 ? -27.866 -16.973 13.809 1.00 28.05 311 GLY A CA 1
ATOM 2207 C C . GLY A 1 311 ? -27.236 -15.995 12.809 1.00 28.05 311 GLY A C 1
ATOM 2208 O O . GLY A 1 311 ? -27.670 -15.910 11.664 1.00 28.05 311 GLY A O 1
ATOM 2209 N N . VAL A 1 312 ? -26.210 -15.255 13.225 1.00 28.47 312 VAL A N 1
ATOM 2210 C CA . VAL A 1 312 ? -25.229 -14.637 12.349 1.00 28.47 312 VAL A CA 1
ATOM 2211 C C . VAL A 1 312 ? -24.328 -15.769 11.886 1.00 28.47 312 VAL A C 1
ATOM 2213 O O . VAL A 1 312 ? -23.396 -16.189 12.568 1.00 28.47 312 VAL A O 1
ATOM 2216 N N . VAL A 1 313 ? -24.681 -16.308 10.723 1.00 25.98 313 VAL A N 1
ATOM 2217 C CA . VAL A 1 313 ? -23.821 -17.158 9.904 1.00 25.98 313 VAL A CA 1
ATOM 2218 C C . VAL A 1 313 ? -22.407 -16.590 9.981 1.00 25.98 313 VAL A C 1
ATOM 2220 O O . VAL A 1 313 ? -22.199 -15.428 9.627 1.00 25.98 313 VAL A O 1
ATOM 2223 N N . ALA A 1 314 ? -21.460 -17.392 10.482 1.00 32.78 314 ALA A N 1
ATOM 2224 C CA . ALA A 1 314 ? -20.038 -17.135 10.318 1.00 32.78 314 ALA A CA 1
ATOM 2225 C C . ALA A 1 314 ? -19.838 -16.689 8.869 1.00 32.78 314 ALA A C 1
ATOM 2227 O O . ALA A 1 314 ? -20.127 -17.468 7.960 1.00 32.78 314 ALA A O 1
ATOM 2228 N N . SER A 1 315 ? -19.487 -15.413 8.669 1.00 33.66 315 SER A N 1
ATOM 2229 C CA . SER A 1 315 ? -19.418 -14.821 7.334 1.00 33.66 315 SER A CA 1
ATOM 2230 C C . SER A 1 315 ? -18.615 -15.773 6.438 1.00 33.66 315 SER A C 1
ATOM 2232 O O . SER A 1 315 ? -17.485 -16.118 6.801 1.00 33.66 315 SER A O 1
ATOM 2234 N N . PRO A 1 316 ? -19.198 -16.311 5.352 1.00 36.34 316 PRO A N 1
ATOM 2235 C CA . PRO A 1 316 ? -18.514 -17.313 4.557 1.00 36.34 316 PRO A CA 1
ATOM 2236 C C . PRO A 1 316 ? -17.358 -16.625 3.815 1.00 36.34 316 PRO A C 1
ATOM 2238 O O . PRO A 1 316 ? -17.576 -15.633 3.124 1.00 36.34 316 PRO A O 1
ATOM 2241 N N . ALA A 1 317 ? -16.145 -17.177 3.958 1.00 41.72 317 ALA A N 1
ATOM 2242 C CA . ALA A 1 317 ? -14.846 -16.648 3.498 1.00 41.72 317 ALA A CA 1
ATOM 2243 C C . ALA A 1 317 ? -14.325 -15.426 4.297 1.00 41.72 317 ALA A C 1
ATOM 2245 O O . ALA A 1 317 ? -15.124 -14.669 4.847 1.00 41.72 317 ALA A O 1
ATOM 2246 N N . PRO A 1 318 ? -12.993 -15.210 4.414 1.00 53.84 318 PRO A N 1
ATOM 2247 C CA . PRO A 1 318 ? -12.459 -14.115 5.220 1.00 53.84 318 PRO A CA 1
ATOM 2248 C C . PRO A 1 318 ? -12.814 -12.786 4.548 1.00 53.84 318 PRO A C 1
ATOM 2250 O O . PRO A 1 318 ? -12.110 -12.314 3.656 1.00 53.84 318 PRO A O 1
ATOM 2253 N N . SER A 1 319 ? -13.941 -12.188 4.937 1.00 69.75 319 SER A N 1
ATOM 2254 C CA . SER A 1 319 ? -14.393 -10.926 4.365 1.00 69.75 319 SER A CA 1
ATOM 2255 C C . SER A 1 319 ? -13.344 -9.861 4.657 1.00 69.75 319 SER A C 1
ATOM 2257 O O . SER A 1 319 ? -13.071 -9.565 5.821 1.00 69.75 319 SER A O 1
ATOM 2259 N N . ARG A 1 320 ? -12.744 -9.295 3.608 1.00 80.31 320 ARG A N 1
ATOM 2260 C CA . ARG A 1 320 ? -11.901 -8.108 3.738 1.00 80.31 320 ARG A CA 1
ATOM 2261 C C . ARG A 1 320 ? -12.780 -6.937 4.161 1.00 80.31 320 ARG A C 1
ATOM 2263 O O . ARG A 1 320 ? -13.746 -6.620 3.471 1.00 80.31 320 ARG A O 1
ATOM 2270 N N . GLN A 1 321 ? -12.439 -6.283 5.263 1.00 84.62 321 GLN A N 1
ATOM 2271 C CA . GLN A 1 321 ? -13.189 -5.142 5.782 1.00 84.62 321 GLN A CA 1
ATOM 2272 C C . GLN A 1 321 ? -12.256 -3.962 6.036 1.00 84.62 321 GLN A C 1
ATOM 2274 O O . GLN A 1 321 ? -11.148 -4.122 6.547 1.00 84.62 321 GLN A O 1
ATOM 2279 N N . ALA A 1 322 ? -12.704 -2.764 5.658 1.00 87.38 322 ALA A N 1
ATOM 2280 C CA . ALA A 1 322 ? -12.002 -1.522 5.980 1.00 87.38 322 ALA A CA 1
ATOM 2281 C C . ALA A 1 322 ? -12.223 -1.102 7.441 1.00 87.38 322 ALA A C 1
ATOM 2283 O O . ALA A 1 322 ? -11.405 -0.378 8.000 1.00 87.38 322 ALA A O 1
ATOM 2284 N N . VAL A 1 323 ? -13.316 -1.561 8.059 1.00 90.06 323 VAL A N 1
ATOM 2285 C CA . VAL A 1 323 ? -13.633 -1.320 9.467 1.00 90.06 323 VAL A CA 1
ATOM 2286 C C . VAL A 1 323 ? -13.992 -2.647 10.114 1.00 90.06 323 VAL A C 1
ATOM 2288 O O . VAL A 1 323 ? -14.862 -3.346 9.608 1.00 90.06 323 VAL A O 1
ATOM 2291 N N . TRP A 1 324 ? -13.327 -2.965 11.219 1.00 90.12 324 TRP A N 1
ATOM 2292 C CA . TRP A 1 324 ? -13.601 -4.139 12.041 1.00 90.12 324 TRP A CA 1
ATOM 2293 C C . TRP A 1 324 ? -14.248 -3.710 13.352 1.00 90.12 324 TRP A C 1
ATOM 2295 O O . TRP A 1 324 ? -13.781 -2.768 13.994 1.00 90.12 324 TRP A O 1
ATOM 2305 N N . SER A 1 325 ? -15.304 -4.414 13.751 1.00 89.75 325 SER A N 1
ATOM 2306 C CA . SER A 1 325 ? -16.060 -4.157 14.977 1.00 89.75 325 SER A CA 1
ATOM 2307 C C . SER A 1 325 ? -16.012 -5.387 15.873 1.00 89.75 325 SER A C 1
ATOM 2309 O O . SER A 1 325 ? -16.459 -6.461 15.477 1.00 89.75 325 SER A O 1
ATOM 2311 N N . VAL A 1 326 ? -15.472 -5.228 17.079 1.00 89.25 326 VAL A N 1
ATOM 2312 C CA . VAL A 1 326 ? -15.319 -6.309 18.060 1.00 89.25 326 VAL A CA 1
ATOM 2313 C C . VAL A 1 326 ? -16.096 -5.950 19.314 1.00 89.25 326 VAL A C 1
ATOM 2315 O O . VAL A 1 326 ? -15.783 -4.954 19.965 1.00 89.25 326 VAL A O 1
ATOM 2318 N N . GLU A 1 327 ? -17.092 -6.756 19.672 1.00 90.75 327 GLU A N 1
ATOM 2319 C CA . GLU A 1 327 ? -17.814 -6.578 20.930 1.00 90.75 327 GLU A CA 1
ATOM 2320 C C . GLU A 1 327 ? -16.951 -7.036 22.113 1.00 90.75 327 GLU A C 1
ATOM 2322 O O . GLU A 1 327 ? -16.359 -8.118 22.113 1.00 90.75 327 GLU A O 1
ATOM 2327 N N . VAL A 1 328 ? -16.865 -6.183 23.127 1.00 90.81 328 VAL A N 1
ATOM 2328 C CA . VAL A 1 328 ? -16.086 -6.395 24.345 1.00 90.81 328 VAL A CA 1
ATOM 2329 C C . VAL A 1 328 ? -16.917 -6.014 25.566 1.00 90.81 328 VAL A C 1
ATOM 2331 O O . VAL A 1 328 ? -17.800 -5.158 25.503 1.00 90.81 328 VAL A O 1
ATOM 2334 N N . GLU A 1 329 ? -16.612 -6.617 26.705 1.00 91.06 329 GLU A N 1
ATOM 2335 C CA . GLU A 1 329 ? -17.230 -6.290 27.987 1.00 91.06 329 GLU A CA 1
ATOM 2336 C C . GLU A 1 329 ? -16.180 -5.936 29.036 1.00 91.06 329 GLU A C 1
ATOM 2338 O O . GLU A 1 329 ? -15.028 -6.380 28.983 1.00 91.06 329 GLU A O 1
ATOM 2343 N N . ALA A 1 330 ? -16.572 -5.091 29.988 1.00 86.94 330 ALA A N 1
ATOM 2344 C CA . ALA A 1 330 ? -15.691 -4.682 31.070 1.00 86.94 330 ALA A CA 1
ATOM 2345 C C . ALA A 1 330 ? -15.524 -5.814 32.092 1.00 86.94 330 ALA A C 1
ATOM 2347 O O . ALA A 1 330 ? -16.502 -6.329 32.632 1.00 86.94 330 ALA A O 1
ATOM 2348 N N . THR A 1 331 ? -14.277 -6.160 32.417 1.00 85.56 331 THR A N 1
ATOM 2349 C CA . THR A 1 331 ? -13.976 -7.270 33.341 1.00 85.56 331 THR A CA 1
ATOM 2350 C C . THR A 1 331 ? -14.112 -6.887 34.811 1.00 85.56 331 THR A C 1
ATOM 2352 O O . THR A 1 331 ? -14.150 -7.754 35.680 1.00 85.56 331 THR A O 1
ATOM 2355 N N . GLY A 1 332 ? -14.119 -5.585 35.118 1.00 78.62 332 GLY A N 1
ATOM 2356 C CA . GLY A 1 332 ? -14.117 -5.090 36.497 1.00 78.62 332 GLY A CA 1
ATOM 2357 C C . GLY A 1 332 ? -12.759 -5.138 37.204 1.00 78.62 332 GLY A C 1
ATOM 2358 O O . GLY A 1 332 ? -12.644 -4.686 38.344 1.00 78.62 332 GLY A O 1
ATOM 2359 N N . ALA A 1 333 ? -11.716 -5.655 36.543 1.00 79.75 333 ALA A N 1
ATOM 2360 C CA . ALA A 1 333 ? -10.371 -5.760 37.112 1.00 79.75 333 ALA A CA 1
ATOM 2361 C C . ALA A 1 333 ? -9.637 -4.408 37.194 1.00 79.75 333 ALA A C 1
ATOM 2363 O O . ALA A 1 333 ? -8.733 -4.242 38.012 1.00 79.75 333 ALA A O 1
ATOM 2364 N N . SER A 1 334 ? -10.021 -3.443 36.354 1.00 84.25 334 SER A N 1
ATOM 2365 C CA . SER A 1 334 ? -9.433 -2.104 36.283 1.00 84.25 334 SER A CA 1
ATOM 2366 C C . SER A 1 334 ? -10.512 -1.066 35.978 1.00 84.25 334 SER A C 1
ATOM 2368 O O . SER A 1 334 ? -11.461 -1.342 35.247 1.00 84.25 334 SER A O 1
ATOM 2370 N N . SER A 1 335 ? -10.358 0.147 36.516 1.00 87.69 335 SER A N 1
ATOM 2371 C CA . SER A 1 335 ? -11.163 1.309 36.111 1.00 87.69 335 SER A CA 1
ATOM 2372 C C . SER A 1 335 ? -10.674 1.917 34.799 1.00 87.69 335 SER A C 1
ATOM 2374 O O . SER A 1 335 ? -11.401 2.677 34.164 1.00 87.69 335 SER A O 1
ATOM 2376 N N . ARG A 1 336 ? -9.444 1.602 34.387 1.00 91.62 336 ARG A N 1
ATOM 2377 C CA . ARG A 1 336 ? -8.910 1.953 33.077 1.00 91.62 336 ARG A CA 1
ATOM 2378 C C . ARG A 1 336 ? -9.256 0.843 32.100 1.00 91.62 336 ARG A C 1
ATOM 2380 O O . ARG A 1 336 ? -8.924 -0.315 32.338 1.00 91.62 336 ARG A O 1
ATOM 2387 N N . ILE A 1 337 ? -9.888 1.234 31.002 1.00 92.12 337 ILE A N 1
ATOM 2388 C CA . ILE A 1 337 ? -10.136 0.365 29.862 1.00 92.12 337 ILE A CA 1
ATOM 2389 C C . ILE A 1 337 ? -9.327 0.860 28.670 1.00 92.12 337 ILE A C 1
ATOM 2391 O O . ILE A 1 337 ? -9.253 2.068 28.418 1.00 92.12 337 ILE A O 1
ATOM 2395 N N . ALA A 1 338 ? -8.700 -0.063 27.950 1.00 91.44 338 ALA A N 1
ATOM 2396 C CA . ALA A 1 338 ? -7.958 0.260 26.743 1.00 91.44 338 ALA A CA 1
ATOM 2397 C C . ALA A 1 338 ? -8.022 -0.875 25.723 1.00 91.44 338 ALA A C 1
ATOM 2399 O O . ALA A 1 338 ? -7.981 -2.049 26.085 1.00 91.44 338 ALA A O 1
ATOM 2400 N N . ALA A 1 339 ? -8.069 -0.504 24.448 1.00 91.25 339 ALA A N 1
ATOM 2401 C CA . ALA A 1 339 ? -7.844 -1.398 23.325 1.00 91.25 339 ALA A CA 1
ATOM 2402 C C . ALA A 1 339 ? -6.700 -0.830 22.487 1.00 91.25 339 ALA A C 1
ATOM 2404 O O . ALA A 1 339 ? -6.792 0.297 21.996 1.00 91.25 339 ALA A O 1
ATOM 2405 N N . THR A 1 340 ? -5.618 -1.593 22.356 1.00 90.88 340 THR A N 1
ATOM 2406 C CA . THR A 1 340 ? -4.426 -1.208 21.593 1.00 90.88 340 THR A CA 1
ATOM 2407 C C . THR A 1 340 ? -4.296 -2.100 20.371 1.00 90.88 340 THR A C 1
ATOM 2409 O O . THR A 1 340 ? -4.262 -3.319 20.506 1.00 90.88 340 THR A O 1
ATOM 2412 N N . LEU A 1 341 ? -4.196 -1.501 19.188 1.00 91.00 341 LEU A N 1
ATOM 2413 C CA . LEU A 1 341 ? -3.948 -2.220 17.943 1.00 91.00 341 LEU A CA 1
ATOM 2414 C C . LEU A 1 341 ? -2.477 -2.627 17.840 1.00 91.00 341 LEU A C 1
ATOM 2416 O O . LEU A 1 341 ? -1.586 -1.773 17.911 1.00 91.00 341 LEU A O 1
ATOM 2420 N N . LEU A 1 342 ? -2.230 -3.918 17.633 1.00 87.19 342 LEU A N 1
ATOM 2421 C CA . LEU A 1 342 ? -0.885 -4.462 17.483 1.00 87.19 342 LEU A CA 1
ATOM 2422 C C . LEU A 1 342 ? -0.446 -4.392 16.008 1.00 87.19 342 LEU A C 1
ATOM 2424 O O . LEU A 1 342 ? -1.151 -4.892 15.131 1.00 87.19 342 LEU A O 1
ATOM 2428 N N . PRO A 1 343 ? 0.702 -3.768 15.683 1.00 86.38 343 PRO A N 1
ATOM 2429 C CA . PRO A 1 343 ? 1.229 -3.773 14.322 1.00 86.38 343 PRO A CA 1
ATOM 2430 C C . PRO A 1 343 ? 1.827 -5.142 13.962 1.00 86.38 343 PRO A C 1
ATOM 2432 O O . PRO A 1 343 ? 2.045 -5.997 14.820 1.00 86.38 343 PRO A O 1
ATOM 2435 N N . PHE A 1 344 ? 2.151 -5.345 12.684 1.00 82.50 344 PHE A N 1
ATOM 2436 C CA . PHE A 1 344 ? 2.966 -6.486 12.278 1.00 82.50 344 PHE A CA 1
ATOM 2437 C C . PHE A 1 344 ? 4.432 -6.277 12.698 1.00 82.50 344 PHE A C 1
ATOM 2439 O O . PHE A 1 344 ? 5.041 -5.253 12.363 1.00 82.50 344 PHE A O 1
ATOM 2446 N N . GLY A 1 345 ? 5.011 -7.275 13.367 1.00 74.00 345 GLY A N 1
ATOM 2447 C CA . GLY A 1 345 ? 6.421 -7.328 13.751 1.00 74.00 345 GLY A CA 1
ATOM 2448 C C . GLY A 1 345 ? 7.006 -8.691 13.401 1.00 74.00 345 GLY A C 1
ATOM 2449 O O . GLY A 1 345 ? 6.609 -9.693 13.980 1.00 74.00 345 GLY A O 1
ATOM 2450 N N . GLU A 1 346 ? 7.947 -8.741 12.457 1.00 63.09 346 GLU A N 1
ATOM 2451 C CA . GLU A 1 346 ? 8.464 -10.001 11.904 1.00 63.09 346 GLU A CA 1
ATOM 2452 C C . GLU A 1 346 ? 9.033 -10.928 12.987 1.00 63.09 346 GLU A C 1
ATOM 2454 O O . GLU A 1 346 ? 8.568 -12.052 13.171 1.00 63.09 346 GLU A O 1
ATOM 2459 N N . PHE A 1 347 ? 9.960 -10.410 13.792 1.00 59.03 347 PHE A N 1
ATOM 2460 C CA . PHE A 1 347 ? 10.584 -11.148 14.891 1.00 59.03 347 PHE A CA 1
ATOM 2461 C C . PHE A 1 347 ? 9.602 -11.513 16.023 1.00 59.03 347 PHE A C 1
ATOM 2463 O O . PHE A 1 347 ? 9.746 -12.555 16.663 1.00 59.03 347 PHE A O 1
ATOM 2470 N N . GLU A 1 348 ? 8.578 -10.690 16.254 1.00 67.69 348 GLU A N 1
ATOM 2471 C CA . GLU A 1 348 ? 7.536 -10.903 17.274 1.00 67.69 348 GLU A CA 1
ATOM 2472 C C . GLU A 1 348 ? 6.530 -11.992 16.831 1.00 67.69 348 GLU A C 1
ATOM 2474 O O . GLU A 1 348 ? 6.063 -12.797 17.641 1.00 67.69 348 GLU A O 1
ATOM 2479 N N . CYS A 1 349 ? 6.259 -12.084 15.525 1.00 63.75 349 CYS A N 1
ATOM 2480 C CA . CYS A 1 349 ? 5.351 -13.073 14.935 1.00 63.75 349 CYS A CA 1
ATOM 2481 C C . CYS A 1 349 ? 6.013 -14.436 14.727 1.00 63.75 349 CYS A C 1
ATOM 2483 O O . CYS A 1 349 ? 5.375 -15.472 14.902 1.00 63.75 349 CYS A O 1
ATOM 2485 N N . PHE A 1 350 ? 7.302 -14.466 14.382 1.00 57.00 350 PHE A N 1
ATOM 2486 C CA . PHE A 1 350 ? 8.019 -15.729 14.195 1.00 57.00 350 PHE A CA 1
ATOM 2487 C C . PHE A 1 350 ? 8.433 -16.386 15.519 1.00 57.00 350 PHE A C 1
ATOM 2489 O O . PHE A 1 350 ? 8.405 -17.612 15.620 1.00 57.00 350 PHE A O 1
ATOM 2496 N N . SER A 1 351 ? 8.745 -15.607 16.561 1.00 50.41 351 SER A N 1
ATOM 2497 C CA . SER A 1 351 ? 9.052 -16.157 17.895 1.00 50.41 351 SER A CA 1
ATOM 2498 C C . SER A 1 351 ? 7.834 -16.793 18.577 1.00 50.41 351 SER A C 1
ATOM 2500 O O . SER A 1 351 ? 7.976 -17.791 19.282 1.00 50.41 351 SER A O 1
ATOM 2502 N N . SER A 1 352 ? 6.628 -16.282 18.315 1.00 46.78 352 SER A N 1
ATOM 2503 C CA . SER A 1 352 ? 5.373 -16.859 18.812 1.00 46.78 352 SER A CA 1
ATOM 2504 C C . SER A 1 352 ? 4.944 -18.122 18.048 1.00 46.78 352 SER A C 1
ATOM 2506 O O . SER A 1 352 ? 4.355 -19.019 18.649 1.00 46.78 352 SER A O 1
ATOM 2508 N N . ALA A 1 353 ? 5.313 -18.262 16.768 1.00 46.09 353 ALA A N 1
ATOM 2509 C CA . ALA A 1 353 ? 5.016 -19.457 15.972 1.00 46.09 353 ALA A CA 1
ATOM 2510 C C . ALA A 1 353 ? 5.797 -20.713 16.418 1.00 46.09 353 ALA A C 1
ATOM 2512 O O . ALA A 1 353 ? 5.268 -21.822 16.361 1.00 46.09 353 ALA A O 1
ATOM 2513 N N . VAL A 1 354 ? 7.034 -20.557 16.910 1.00 43.62 354 VAL A N 1
ATOM 2514 C CA . VAL A 1 354 ? 7.869 -21.683 17.386 1.00 43.62 354 VAL A CA 1
ATOM 2515 C C . VAL A 1 354 ? 7.401 -22.215 18.756 1.00 43.62 354 VAL A C 1
ATOM 2517 O O . VAL A 1 354 ? 7.590 -23.393 19.057 1.00 43.62 354 VAL A O 1
ATOM 2520 N N . SER A 1 355 ? 6.695 -21.402 19.552 1.00 40.59 355 SER A N 1
ATOM 2521 C CA . SER A 1 355 ? 6.145 -21.791 20.866 1.00 40.59 355 SER A CA 1
ATOM 2522 C C . SER A 1 355 ? 4.768 -22.475 20.822 1.00 40.59 355 SER A C 1
ATOM 2524 O O . SER A 1 355 ? 4.247 -22.871 21.865 1.00 40.59 355 SER A O 1
ATOM 2526 N N . LEU A 1 356 ? 4.169 -22.676 19.641 1.00 41.53 356 LEU A N 1
ATOM 2527 C CA . LEU A 1 356 ? 2.833 -23.285 19.506 1.00 41.53 356 LEU A CA 1
ATOM 2528 C C . LEU A 1 356 ? 2.802 -24.815 19.677 1.00 41.53 356 LEU A C 1
ATOM 2530 O O . LEU A 1 356 ? 1.736 -25.414 19.573 1.00 41.53 356 LEU A O 1
ATOM 2534 N N . THR A 1 357 ? 3.928 -25.466 19.988 1.00 39.22 357 THR A N 1
ATOM 2535 C CA . THR A 1 357 ? 3.945 -26.913 20.279 1.00 39.22 357 THR A CA 1
ATOM 2536 C C . THR A 1 357 ? 3.878 -27.268 21.767 1.00 39.22 357 THR A C 1
ATOM 2538 O O . THR A 1 357 ? 3.773 -28.452 22.066 1.00 39.22 357 THR A O 1
ATOM 2541 N N . HIS A 1 358 ? 3.897 -26.307 22.708 1.00 32.12 358 HIS A N 1
ATOM 2542 C CA . HIS A 1 358 ? 4.021 -26.643 24.142 1.00 32.12 358 HIS A CA 1
ATOM 2543 C C . HIS A 1 358 ? 3.191 -25.834 25.157 1.00 32.12 358 HIS A C 1
ATOM 2545 O O . HIS A 1 358 ? 3.371 -26.034 26.355 1.00 32.12 358 HIS A O 1
ATOM 2551 N N . ALA A 1 359 ? 2.248 -24.979 24.753 1.00 31.47 359 ALA A N 1
ATOM 2552 C CA . ALA A 1 359 ? 1.474 -24.182 25.716 1.00 31.47 359 ALA A CA 1
ATOM 2553 C C . ALA A 1 359 ? -0.036 -24.454 25.657 1.00 31.47 359 ALA A C 1
ATOM 2555 O O . ALA A 1 359 ? -0.836 -23.587 25.312 1.00 31.47 359 ALA A O 1
ATOM 2556 N N . ALA A 1 360 ? -0.442 -25.658 26.062 1.00 35.06 360 ALA A N 1
ATOM 2557 C CA . ALA A 1 360 ? -1.778 -25.843 26.613 1.00 35.06 360 ALA A CA 1
ATOM 2558 C C . ALA A 1 360 ? -1.806 -25.198 28.013 1.00 35.06 360 ALA A C 1
ATOM 2560 O O . ALA A 1 360 ? -1.213 -25.727 28.949 1.00 35.06 360 ALA A O 1
ATOM 2561 N N . GLY A 1 361 ? -2.468 -24.044 28.155 1.00 32.47 361 GLY A N 1
ATOM 2562 C CA . GLY A 1 361 ? -2.981 -23.594 29.458 1.00 32.47 361 GLY A CA 1
ATOM 2563 C C . GLY A 1 361 ? -2.511 -22.249 30.022 1.00 32.47 361 GLY A C 1
ATOM 2564 O O . GLY A 1 361 ? -3.081 -21.822 31.019 1.00 32.47 361 GLY A O 1
ATOM 2565 N N . LEU A 1 362 ? -1.556 -21.531 29.423 1.00 32.88 362 LEU A N 1
ATOM 2566 C CA . LEU A 1 362 ? -1.173 -20.183 29.880 1.00 32.88 362 LEU A CA 1
ATOM 2567 C C . LEU A 1 362 ? -0.885 -19.283 28.671 1.00 32.88 362 LEU A C 1
ATOM 2569 O O . LEU A 1 362 ? -0.058 -19.620 27.829 1.00 32.88 362 LEU A O 1
ATOM 2573 N N . GLY A 1 363 ? -1.606 -18.162 28.571 1.00 34.81 363 GLY A N 1
ATOM 2574 C CA . GLY A 1 363 ? -1.608 -17.256 27.421 1.00 34.81 363 GLY A CA 1
ATOM 2575 C C . GLY A 1 363 ? -0.223 -16.724 27.053 1.00 34.81 363 GLY A C 1
ATOM 2576 O O . GLY A 1 363 ? 0.273 -15.777 27.659 1.00 34.81 363 GLY A O 1
ATOM 2577 N N . SER A 1 364 ? 0.373 -17.305 26.014 1.00 37.16 364 SER A N 1
ATOM 2578 C CA . SER A 1 364 ? 1.445 -16.678 25.249 1.00 37.16 364 SER A CA 1
ATOM 2579 C C . SER A 1 364 ? 0.786 -15.915 24.101 1.00 37.16 364 SER A C 1
ATOM 2581 O O . SER A 1 364 ? 0.481 -16.475 23.051 1.00 37.16 364 SER A O 1
ATOM 2583 N N . PHE A 1 365 ? 0.458 -14.647 24.354 1.00 44.56 365 PHE A N 1
ATOM 2584 C CA . PHE A 1 365 ? -0.082 -13.741 23.346 1.00 44.56 365 PHE A CA 1
ATOM 2585 C C . PHE A 1 365 ? 1.013 -13.451 22.315 1.00 44.56 365 PHE A C 1
ATOM 2587 O O . PHE A 1 365 ? 2.089 -12.967 22.674 1.00 44.56 365 PHE A O 1
ATOM 2594 N N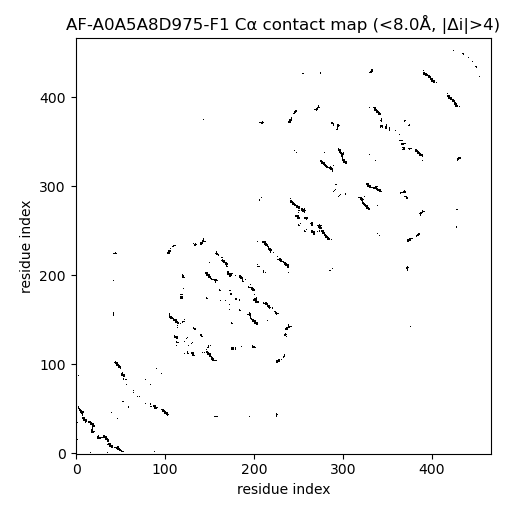 . GLY A 1 366 ? 0.753 -13.738 21.039 1.00 49.50 366 GLY A N 1
ATOM 2595 C CA . GLY A 1 366 ? 1.574 -13.195 19.960 1.00 49.50 366 GLY A CA 1
ATOM 2596 C C . GLY A 1 366 ? 1.572 -11.670 20.073 1.00 49.50 366 GLY A C 1
ATOM 2597 O O . GLY A 1 366 ? 0.513 -11.057 20.101 1.00 49.50 366 GLY A O 1
ATOM 2598 N N . LEU A 1 367 ? 2.749 -11.052 20.193 1.00 66.56 367 LEU A N 1
ATOM 2599 C CA . LEU A 1 367 ? 2.902 -9.601 20.405 1.00 66.56 367 LEU A CA 1
ATOM 2600 C C . LEU A 1 367 ? 2.655 -8.767 19.134 1.00 66.56 367 LEU A C 1
ATOM 2602 O O . LEU A 1 367 ? 2.954 -7.577 19.101 1.00 66.56 367 LEU A O 1
ATOM 2606 N N . CYS A 1 368 ? 2.134 -9.382 18.077 1.00 75.81 368 CYS A N 1
ATOM 2607 C CA . CYS A 1 368 ? 2.027 -8.785 16.760 1.00 75.81 368 CYS A CA 1
ATOM 2608 C C . CYS A 1 368 ? 0.781 -9.286 16.026 1.00 75.81 368 CYS A C 1
ATOM 2610 O O . CYS A 1 368 ? 0.309 -10.406 16.237 1.00 75.81 368 CYS A O 1
ATOM 2612 N N . SER A 1 369 ? 0.292 -8.469 15.098 1.00 81.75 369 SER A N 1
ATOM 2613 C CA . SER A 1 369 ? -0.812 -8.860 14.229 1.00 81.75 369 SER A CA 1
ATOM 2614 C C . SER A 1 369 ? -0.347 -9.712 13.049 1.00 81.75 369 SER A C 1
ATOM 2616 O O . SER A 1 369 ? 0.685 -9.421 12.444 1.00 81.75 369 SER A O 1
ATOM 2618 N N . THR A 1 370 ? -1.150 -10.707 12.658 1.00 80.38 370 THR A N 1
ATOM 2619 C CA . THR A 1 370 ? -0.973 -11.475 11.408 1.00 80.38 370 THR A CA 1
ATOM 2620 C C . THR A 1 370 ? -2.049 -11.165 10.363 1.00 80.38 370 THR A C 1
ATOM 2622 O O . THR A 1 370 ? -2.211 -11.927 9.412 1.00 80.38 370 THR A O 1
ATOM 2625 N N . ALA A 1 371 ? -2.803 -10.076 10.540 1.00 82.94 371 ALA A N 1
ATOM 2626 C CA . ALA A 1 371 ? -3.827 -9.651 9.594 1.00 82.94 371 ALA A CA 1
ATOM 2627 C C . ALA A 1 371 ? -3.209 -9.212 8.255 1.00 82.94 371 ALA A C 1
ATOM 2629 O O . ALA A 1 371 ? -2.040 -8.812 8.194 1.00 82.94 371 ALA A O 1
ATOM 2630 N N . LEU A 1 372 ? -3.990 -9.300 7.173 1.00 83.81 372 LEU A N 1
ATOM 2631 C CA . LEU A 1 372 ? -3.502 -9.095 5.807 1.00 83.81 372 LEU A CA 1
ATOM 2632 C C . LEU A 1 372 ? -4.346 -8.075 5.026 1.00 83.81 372 LEU A C 1
ATOM 2634 O O . LEU A 1 372 ? -5.561 -8.248 4.952 1.00 83.81 372 LEU A O 1
ATOM 2638 N N . PRO A 1 373 ? -3.740 -7.056 4.382 1.00 84.12 373 PRO A N 1
ATOM 2639 C CA . PRO A 1 373 ? -2.307 -6.743 4.376 1.00 84.12 373 PRO A CA 1
ATOM 2640 C C . PRO A 1 373 ? -1.757 -6.439 5.778 1.00 84.12 373 PRO A C 1
ATOM 2642 O O . PRO A 1 373 ? -2.495 -5.993 6.653 1.00 84.12 373 PRO A O 1
ATOM 2645 N N . ARG A 1 374 ? -0.458 -6.694 5.991 1.00 85.56 374 ARG A N 1
ATOM 2646 C CA . ARG A 1 374 ? 0.201 -6.545 7.302 1.00 85.56 374 ARG A CA 1
ATOM 2647 C C . ARG A 1 374 ? 0.006 -5.134 7.857 1.00 85.56 374 ARG A C 1
ATOM 2649 O O . ARG A 1 374 ? 0.202 -4.161 7.132 1.00 85.56 374 ARG A O 1
ATOM 2656 N N . ILE A 1 375 ? -0.326 -5.009 9.141 1.00 86.69 375 ILE A N 1
ATOM 2657 C CA . ILE A 1 375 ? -0.578 -3.710 9.782 1.00 86.69 375 ILE A CA 1
ATOM 2658 C C . ILE A 1 375 ? 0.735 -2.932 9.942 1.00 86.69 375 ILE A C 1
ATOM 2660 O O . ILE A 1 375 ? 1.712 -3.433 10.503 1.00 86.69 375 ILE A O 1
ATOM 2664 N N . ALA A 1 376 ? 0.774 -1.696 9.445 1.00 83.19 376 ALA A N 1
ATOM 2665 C CA . ALA A 1 376 ? 1.949 -0.836 9.509 1.00 83.19 376 ALA A CA 1
ATOM 2666 C C . ALA A 1 376 ? 2.237 -0.363 10.943 1.00 83.19 376 ALA A C 1
ATOM 2668 O O . ALA A 1 376 ? 1.335 0.045 11.674 1.00 83.19 376 ALA A O 1
ATOM 2669 N N . ARG A 1 377 ? 3.522 -0.326 11.322 1.00 78.75 377 ARG A N 1
ATOM 2670 C CA . ARG A 1 377 ? 3.976 0.371 12.532 1.00 78.75 377 ARG A CA 1
ATOM 2671 C C . ARG A 1 377 ? 4.088 1.862 12.206 1.00 78.75 377 ARG A C 1
ATOM 2673 O O . ARG A 1 377 ? 4.848 2.248 11.322 1.00 78.75 377 ARG A O 1
ATOM 2680 N N . THR A 1 378 ? 3.327 2.708 12.891 1.00 65.06 378 THR A N 1
ATOM 2681 C CA . THR A 1 378 ? 3.343 4.158 12.647 1.00 65.06 378 THR A CA 1
ATOM 2682 C C . THR A 1 378 ? 4.296 4.893 13.578 1.00 65.06 378 THR A C 1
ATOM 2684 O O . THR A 1 378 ? 4.424 4.541 14.746 1.00 65.06 378 THR A O 1
ATOM 2687 N N . ARG A 1 379 ? 4.910 5.982 13.091 1.00 58.19 379 ARG A N 1
ATOM 2688 C CA . ARG A 1 379 ? 5.756 6.869 13.917 1.00 58.19 379 ARG A CA 1
ATOM 2689 C C . ARG A 1 379 ? 4.979 7.590 15.030 1.00 58.19 379 ARG A C 1
ATOM 2691 O O . ARG A 1 379 ? 5.587 8.015 16.000 1.00 58.19 379 ARG A O 1
ATOM 2698 N N . ALA A 1 380 ? 3.656 7.713 14.898 1.00 55.53 380 ALA A N 1
ATOM 2699 C CA . ALA A 1 380 ? 2.780 8.441 15.822 1.00 55.53 380 ALA A CA 1
ATOM 2700 C C . ALA A 1 380 ? 2.507 7.724 17.167 1.00 55.53 380 ALA A C 1
ATOM 2702 O O . ALA A 1 380 ? 1.664 8.181 17.932 1.00 55.53 380 ALA A O 1
ATOM 2703 N N . GLY A 1 381 ? 3.205 6.624 17.468 1.00 62.19 381 GLY A N 1
ATOM 2704 C CA . GLY A 1 381 ? 2.956 5.800 18.654 1.00 62.19 381 GLY A CA 1
ATOM 2705 C C . GLY A 1 381 ? 1.960 4.667 18.393 1.00 62.19 381 GLY A C 1
ATOM 2706 O O . GLY A 1 381 ? 1.669 4.331 17.241 1.00 62.19 381 GLY A O 1
ATOM 2707 N N . SER A 1 382 ? 1.481 4.041 19.470 1.00 72.31 382 SER A N 1
ATOM 2708 C CA . SER A 1 382 ? 0.473 2.981 19.422 1.00 72.31 382 SER A CA 1
ATOM 2709 C C . SER A 1 382 ? -0.913 3.550 19.100 1.00 72.31 382 SER A C 1
ATOM 2711 O O . SER A 1 382 ? -1.324 4.573 19.646 1.00 72.31 382 SER A O 1
ATOM 2713 N N . PHE A 1 383 ? -1.662 2.868 18.230 1.00 86.62 383 PHE A N 1
ATOM 2714 C CA . PHE A 1 383 ? -3.081 3.161 18.036 1.00 86.62 383 PHE A CA 1
ATOM 2715 C C . PHE A 1 383 ? -3.851 2.579 19.210 1.00 86.62 383 PHE A C 1
ATOM 2717 O O . PHE A 1 383 ? -4.005 1.362 19.313 1.00 86.62 383 PHE A O 1
ATOM 2724 N N . VAL A 1 384 ? -4.318 3.450 20.098 1.00 89.88 384 VAL A N 1
ATOM 2725 C CA . VAL A 1 384 ? -5.016 3.048 21.314 1.00 89.88 384 VAL A CA 1
ATOM 2726 C C . VAL A 1 384 ? -6.299 3.846 21.499 1.00 89.88 384 VAL A C 1
ATOM 2728 O O . VAL A 1 384 ? -6.306 5.072 21.395 1.00 89.88 384 VAL A O 1
ATOM 2731 N N . ALA A 1 385 ? -7.382 3.145 21.817 1.00 91.94 385 ALA A N 1
ATOM 2732 C CA . ALA A 1 385 ? -8.590 3.744 22.363 1.00 91.94 385 ALA A CA 1
ATOM 2733 C C . ALA A 1 385 ? -8.608 3.499 23.870 1.00 91.94 385 ALA A C 1
ATOM 2735 O O . ALA A 1 385 ? -8.435 2.365 24.313 1.00 91.94 385 ALA A O 1
ATOM 2736 N N . THR A 1 386 ? -8.798 4.553 24.662 1.00 92.81 386 THR A N 1
ATOM 2737 C CA . THR A 1 386 ? -8.813 4.453 26.127 1.00 92.81 386 THR A CA 1
ATOM 2738 C C . THR A 1 386 ? -10.027 5.142 26.720 1.00 92.81 386 THR A C 1
ATOM 2740 O O . THR A 1 386 ? -10.572 6.085 26.148 1.00 92.81 386 THR A O 1
ATOM 2743 N N . GLY A 1 387 ? -10.425 4.688 27.901 1.00 90.62 387 GLY A N 1
ATOM 2744 C CA . GLY A 1 387 ? -11.461 5.323 28.695 1.00 90.62 387 GLY A CA 1
ATOM 2745 C C . GLY A 1 387 ? -11.381 4.910 30.157 1.00 90.62 387 GLY A C 1
ATOM 2746 O O . GLY A 1 387 ? -10.608 4.033 30.550 1.00 90.62 387 GLY A O 1
ATOM 2747 N N . ARG A 1 388 ? -12.203 5.558 30.977 1.00 92.88 388 ARG A N 1
ATOM 2748 C CA . ARG A 1 388 ? -12.484 5.146 32.350 1.00 92.88 388 ARG A CA 1
ATOM 2749 C C . ARG A 1 388 ? -13.844 4.475 32.426 1.00 92.88 388 ARG A C 1
ATOM 2751 O O . ARG A 1 388 ? -14.844 5.061 32.018 1.00 92.88 388 ARG A O 1
ATOM 2758 N N . PHE A 1 389 ? -13.878 3.269 32.967 1.00 90.62 389 PHE A N 1
ATOM 2759 C CA . PHE A 1 389 ? -15.106 2.535 33.208 1.00 90.62 389 PHE A CA 1
ATOM 2760 C C . PHE A 1 389 ? -15.615 2.798 34.625 1.00 90.62 389 PHE A C 1
ATOM 2762 O O . PHE A 1 389 ? -14.869 2.691 35.602 1.00 90.62 389 PHE A O 1
ATOM 2769 N N . PHE A 1 390 ? -16.894 3.152 34.728 1.00 89.38 390 PHE A N 1
ATOM 2770 C CA . PHE A 1 390 ? -17.576 3.396 35.991 1.00 89.38 390 PHE A CA 1
ATOM 2771 C C . PHE A 1 390 ? -18.692 2.381 36.203 1.00 89.38 390 PHE A C 1
ATOM 2773 O O . PHE A 1 390 ? -19.613 2.264 35.398 1.00 89.38 390 PHE A O 1
ATOM 2780 N N . VAL A 1 391 ? -18.640 1.710 37.348 1.00 87.75 391 VAL A N 1
ATOM 2781 C CA . VAL A 1 391 ? -19.671 0.772 37.786 1.00 87.75 391 VAL A CA 1
ATOM 2782 C C . VAL A 1 391 ? -20.669 1.489 38.694 1.00 87.75 391 VAL A C 1
ATOM 2784 O O . VAL A 1 391 ? -20.301 2.407 39.428 1.00 87.75 391 VAL A O 1
ATOM 2787 N N . PHE A 1 392 ? -21.937 1.081 38.660 1.00 85.19 392 PHE A N 1
ATOM 2788 C CA . PHE A 1 392 ? -22.994 1.621 39.516 1.00 85.19 392 PHE A CA 1
ATOM 2789 C C . PHE A 1 392 ? -23.815 0.490 40.157 1.00 85.19 392 PHE A C 1
ATOM 2791 O O . PHE A 1 392 ? -23.898 -0.602 39.588 1.00 85.19 392 PHE A O 1
ATOM 2798 N N . PRO A 1 393 ? -24.393 0.704 41.353 1.00 86.88 393 PRO A N 1
ATOM 2799 C CA . PRO A 1 393 ? -25.269 -0.280 41.977 1.00 86.88 393 PRO A CA 1
ATOM 2800 C C . PRO A 1 393 ? -26.575 -0.402 41.181 1.00 86.88 393 PRO A C 1
ATOM 2802 O O . PRO A 1 393 ? -27.206 0.598 40.847 1.00 86.88 393 PRO A O 1
ATOM 2805 N N . VAL A 1 394 ? -26.974 -1.636 40.887 1.00 86.31 394 VAL A N 1
ATOM 2806 C CA . VAL A 1 394 ? -28.215 -1.986 40.179 1.00 86.31 394 VAL A CA 1
ATOM 2807 C C . VAL A 1 394 ? -29.311 -2.364 41.171 1.00 86.31 394 VAL A C 1
ATOM 2809 O O . VAL A 1 394 ? -30.465 -1.988 40.989 1.00 86.31 394 VAL A O 1
ATOM 2812 N N . SER A 1 395 ? -28.964 -3.086 42.241 1.00 86.12 395 SER A N 1
ATOM 2813 C CA . SER A 1 395 ? -29.915 -3.460 43.293 1.00 86.12 395 SER A CA 1
ATOM 2814 C C . SER A 1 395 ? -29.224 -3.689 44.634 1.00 86.12 395 SER A C 1
ATOM 2816 O O . SER A 1 395 ? -28.086 -4.157 44.670 1.00 86.12 395 SER A O 1
ATOM 2818 N N . ALA A 1 396 ? -29.949 -3.453 45.726 1.00 84.81 396 ALA A N 1
ATOM 2819 C CA . ALA A 1 396 ? -29.539 -3.793 47.084 1.00 84.81 396 ALA A CA 1
ATOM 2820 C C . ALA A 1 396 ? -30.576 -4.731 47.717 1.00 84.81 396 ALA A C 1
ATOM 2822 O O . ALA A 1 396 ? -31.776 -4.502 47.578 1.00 84.81 396 ALA A O 1
ATOM 2823 N N . SER A 1 397 ? -30.127 -5.776 48.410 1.00 82.81 397 SER A N 1
ATOM 2824 C CA . SER A 1 397 ? -31.005 -6.703 49.134 1.00 82.81 397 SER A CA 1
ATOM 2825 C C . SER A 1 397 ? -30.365 -7.173 50.433 1.00 82.81 397 SER A C 1
ATOM 2827 O O . SER A 1 397 ? -29.142 -7.273 50.512 1.00 82.81 397 SER A O 1
ATOM 2829 N N . ILE A 1 398 ? -31.187 -7.523 51.418 1.00 79.69 398 ILE A N 1
ATOM 2830 C CA . ILE A 1 398 ? -30.748 -8.227 52.624 1.00 79.69 398 ILE A CA 1
ATOM 2831 C C . ILE A 1 398 ? -31.093 -9.703 52.431 1.00 79.69 398 ILE A C 1
ATOM 2833 O O . ILE A 1 398 ? -32.239 -10.028 52.129 1.00 79.69 398 ILE A O 1
ATOM 2837 N N . GLN A 1 399 ? -30.099 -10.581 52.549 1.00 76.88 399 GLN A N 1
ATOM 2838 C CA . GLN A 1 399 ? -30.286 -12.027 52.498 1.00 76.88 399 GLN A CA 1
ATOM 2839 C C . GLN A 1 399 ? -30.026 -12.632 53.872 1.00 76.88 399 GLN A C 1
ATOM 2841 O O . GLN A 1 399 ? -29.006 -12.357 54.503 1.00 76.88 399 GLN A O 1
ATOM 2846 N N . GLU A 1 400 ? -30.954 -13.467 54.322 1.00 72.69 400 GLU A N 1
ATOM 2847 C CA . GLU A 1 400 ? -30.801 -14.282 55.520 1.00 72.69 400 GLU A CA 1
ATOM 2848 C C . GLU A 1 400 ? -30.181 -15.618 55.122 1.00 72.69 400 GLU A C 1
ATOM 2850 O O . GLU A 1 400 ? -30.731 -16.336 54.285 1.00 72.69 400 GLU A O 1
ATOM 2855 N N . LEU A 1 401 ? -29.037 -15.958 55.717 1.00 63.59 401 LEU A N 1
ATOM 2856 C CA . LEU A 1 401 ? -28.508 -17.314 55.635 1.00 63.59 401 LEU A CA 1
ATOM 2857 C C . LEU A 1 401 ? -28.595 -17.980 57.009 1.00 63.59 401 LEU A C 1
ATOM 2859 O O . LEU A 1 401 ? -28.048 -17.442 57.981 1.00 63.59 401 LEU A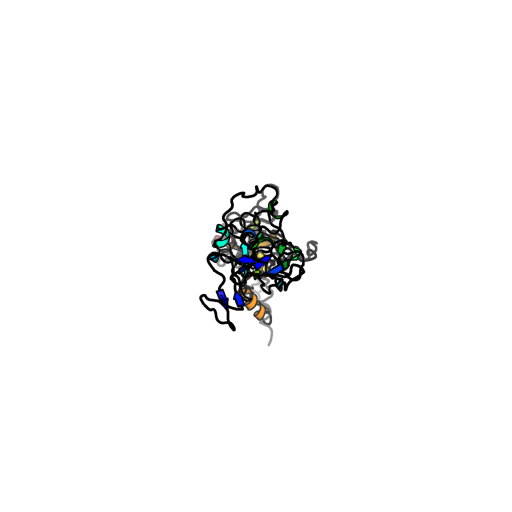 O 1
ATOM 2863 N N . PRO A 1 402 ? -29.234 -19.160 57.103 1.00 60.03 402 PRO A N 1
ATOM 2864 C CA . PRO A 1 402 ? -29.164 -19.959 58.309 1.00 60.03 402 PRO A CA 1
ATOM 2865 C C . PRO A 1 402 ? -27.721 -20.432 58.494 1.00 60.03 402 PRO A C 1
ATOM 2867 O O . PRO A 1 402 ? -27.151 -21.102 57.632 1.00 60.03 402 PRO A O 1
ATOM 2870 N N . VAL A 1 403 ? -27.116 -20.070 59.622 1.00 57.06 403 VAL A N 1
ATOM 2871 C CA . VAL A 1 403 ? -25.838 -20.645 60.036 1.00 57.06 403 VAL A CA 1
ATOM 2872 C C . VAL A 1 403 ? -26.150 -21.873 60.872 1.00 57.06 403 VAL A C 1
ATOM 2874 O O . VAL A 1 403 ? -26.718 -21.756 61.956 1.00 57.06 403 VAL A O 1
ATOM 2877 N N . ALA A 1 404 ? -25.784 -23.048 60.368 1.00 52.28 404 ALA A N 1
ATOM 2878 C CA . ALA A 1 404 ? -25.651 -24.218 61.221 1.00 52.28 404 ALA A CA 1
ATOM 2879 C C . ALA A 1 404 ? -24.413 -23.992 62.097 1.00 52.28 404 ALA A C 1
ATOM 2881 O O . ALA A 1 404 ? -23.298 -23.936 61.575 1.00 52.28 404 ALA A O 1
ATOM 2882 N N . ASP A 1 405 ? -24.610 -23.783 63.397 1.00 48.50 405 ASP A N 1
ATOM 2883 C CA . ASP A 1 405 ? -23.511 -23.702 64.354 1.00 48.50 405 ASP A CA 1
ATOM 2884 C C . ASP A 1 405 ? -23.185 -25.126 64.834 1.00 48.50 405 ASP A C 1
ATOM 2886 O O . ASP A 1 405 ? -23.980 -25.710 65.575 1.00 48.50 405 ASP A O 1
ATOM 2890 N N . PRO A 1 406 ? -22.056 -25.731 64.413 1.00 47.75 406 PRO A N 1
ATOM 2891 C CA . PRO A 1 406 ? -21.729 -27.111 64.772 1.00 47.75 406 PRO A CA 1
ATOM 2892 C C . PRO A 1 406 ? -21.445 -27.293 66.273 1.00 47.75 406 PRO A C 1
ATOM 2894 O O . PRO A 1 406 ? -21.314 -28.425 66.727 1.00 47.75 406 PRO A O 1
ATOM 2897 N N . LEU A 1 407 ? -21.342 -26.205 67.051 1.00 44.72 407 LEU A N 1
ATOM 2898 C CA . LEU A 1 407 ? -21.151 -26.243 68.505 1.00 44.72 407 LEU A CA 1
ATOM 2899 C C . LEU A 1 407 ? -22.462 -26.252 69.309 1.00 44.72 407 LEU A C 1
ATOM 2901 O O . LEU A 1 407 ? -22.409 -26.451 70.522 1.00 44.72 407 LEU A O 1
ATOM 2905 N N . LEU A 1 408 ? -23.623 -26.053 68.672 1.00 45.00 408 LEU A N 1
ATOM 2906 C CA . LEU A 1 408 ? -24.924 -26.049 69.357 1.00 45.00 408 LEU A CA 1
ATOM 2907 C C . LEU A 1 408 ? -25.716 -27.358 69.229 1.00 45.00 408 LEU A C 1
ATOM 2909 O O . LEU A 1 408 ? -26.702 -27.524 69.941 1.00 45.00 408 LEU A O 1
ATOM 2913 N N . ASP A 1 409 ? -25.273 -28.310 68.406 1.00 42.31 409 ASP A N 1
ATOM 2914 C CA . ASP A 1 409 ? -25.991 -29.570 68.134 1.00 42.31 409 ASP A CA 1
ATOM 2915 C C . ASP A 1 409 ? -26.028 -30.568 69.317 1.00 42.31 409 ASP A C 1
ATOM 2917 O O . ASP A 1 409 ? -26.560 -31.668 69.187 1.00 42.31 409 ASP A O 1
ATOM 2921 N N . THR A 1 410 ? -25.484 -30.214 70.489 1.00 45.44 410 THR A N 1
ATOM 2922 C CA . THR A 1 410 ? -25.407 -31.113 71.659 1.00 45.44 410 THR A CA 1
ATOM 2923 C C . THR A 1 410 ? -26.224 -30.694 72.882 1.00 45.44 410 THR A C 1
ATOM 2925 O O . THR A 1 410 ? -26.105 -31.348 73.915 1.00 45.44 410 THR A O 1
ATOM 2928 N N . MET A 1 411 ? -27.054 -29.647 72.822 1.00 43.50 411 MET A N 1
ATOM 2929 C CA . MET A 1 411 ? -27.892 -29.257 73.969 1.00 43.50 411 MET A CA 1
ATOM 2930 C C . MET A 1 411 ? -29.382 -29.274 73.612 1.00 43.50 411 MET A C 1
ATOM 2932 O O . MET A 1 411 ? -29.879 -28.414 72.889 1.00 43.50 411 MET A O 1
ATOM 2936 N N . GLU A 1 412 ? -30.104 -30.258 74.156 1.00 46.28 412 GLU A N 1
ATOM 2937 C CA . GLU A 1 412 ? -31.568 -30.289 74.188 1.00 46.28 412 GLU A CA 1
ATOM 2938 C C . GLU A 1 412 ? -32.097 -29.070 74.963 1.00 46.28 412 GLU A C 1
ATOM 2940 O O . GLU A 1 412 ? -32.111 -29.050 76.193 1.00 46.28 412 GLU A O 1
ATOM 2945 N N . GLY A 1 413 ? -32.541 -28.039 74.242 1.00 43.97 413 GLY A N 1
ATOM 2946 C CA . GLY A 1 413 ? -33.300 -26.932 74.821 1.00 43.97 413 GLY A CA 1
ATOM 2947 C C . GLY A 1 413 ? -33.094 -25.605 74.095 1.00 43.97 413 GLY A C 1
ATOM 2948 O O . GLY A 1 413 ? -32.099 -24.931 74.314 1.00 43.97 413 GLY A O 1
ATOM 2949 N N . ASN A 1 414 ? -34.084 -25.211 73.286 1.00 40.41 414 ASN A N 1
ATOM 2950 C CA . ASN A 1 414 ? -34.217 -23.914 72.603 1.00 40.41 414 ASN A CA 1
ATOM 2951 C C . ASN A 1 414 ? -33.021 -23.457 71.745 1.00 40.41 414 ASN A C 1
ATOM 2953 O O . ASN A 1 414 ? -32.178 -22.667 72.163 1.00 40.41 414 ASN A O 1
ATOM 2957 N N . PHE A 1 415 ? -33.041 -23.846 70.470 1.00 43.41 415 PHE A N 1
ATOM 2958 C CA . PHE A 1 415 ? -32.181 -23.263 69.445 1.00 43.41 415 PHE A CA 1
ATOM 2959 C C . PHE A 1 415 ? -32.680 -21.861 69.060 1.00 43.41 415 PHE A C 1
ATOM 2961 O O . PHE A 1 415 ? -33.693 -21.726 68.377 1.00 43.41 415 PHE A O 1
ATOM 2968 N N . THR A 1 416 ? -31.958 -20.803 69.427 1.00 40.84 416 THR A N 1
ATOM 2969 C CA . THR A 1 416 ? -31.997 -19.558 68.644 1.00 40.84 416 THR A CA 1
ATOM 2970 C C . THR A 1 416 ? -30.968 -19.682 67.533 1.00 40.84 416 THR A C 1
ATOM 2972 O O . THR A 1 416 ? -29.775 -19.505 67.771 1.00 40.84 416 THR A O 1
ATOM 2975 N N . SER A 1 417 ? -31.418 -20.015 66.320 1.00 47.66 417 SER A N 1
ATOM 2976 C CA . SER A 1 417 ? -30.585 -19.942 65.118 1.00 47.66 417 SER A CA 1
ATOM 2977 C C . SER A 1 417 ? -29.981 -18.541 65.020 1.00 47.66 417 SER A C 1
ATOM 2979 O O . SER A 1 417 ? -30.721 -17.561 64.911 1.00 47.66 417 SER A O 1
ATOM 2981 N N . ALA A 1 418 ? -28.655 -18.421 65.073 1.00 52.16 418 ALA A N 1
ATOM 2982 C CA . ALA A 1 418 ? -28.001 -17.145 64.825 1.00 52.16 418 ALA A CA 1
ATOM 2983 C C . ALA A 1 418 ? -28.218 -16.770 63.350 1.00 52.16 418 ALA A C 1
ATOM 2985 O O . ALA A 1 418 ? -27.592 -17.332 62.450 1.00 52.16 418 ALA A O 1
ATOM 2986 N N . LEU A 1 419 ? -29.143 -15.844 63.092 1.00 56.16 419 LEU A N 1
ATOM 2987 C CA . LEU A 1 419 ? -29.372 -15.289 61.761 1.00 56.16 419 LEU A CA 1
ATOM 2988 C C . LEU A 1 419 ? -28.161 -14.430 61.386 1.00 56.16 419 LEU A C 1
ATOM 2990 O O . LEU A 1 419 ? -27.904 -13.402 62.015 1.00 56.16 419 LEU A O 1
ATOM 2994 N N . ARG A 1 420 ? -27.408 -14.834 60.355 1.00 64.62 420 ARG A N 1
ATOM 2995 C CA . ARG A 1 420 ? -26.459 -13.926 59.703 1.00 64.62 420 ARG A CA 1
ATOM 2996 C C . ARG A 1 420 ? -27.177 -13.216 58.567 1.00 64.62 420 ARG A C 1
ATOM 2998 O O . ARG A 1 420 ? -27.631 -13.844 57.611 1.00 64.62 420 ARG A O 1
ATOM 3005 N N . LEU A 1 421 ? -27.264 -11.897 58.698 1.00 68.25 421 LEU A N 1
ATOM 3006 C CA . LEU A 1 421 ? -27.779 -11.010 57.666 1.00 68.25 421 LEU A CA 1
ATOM 3007 C C . LEU A 1 421 ? -26.631 -10.613 56.739 1.00 68.25 421 LEU A C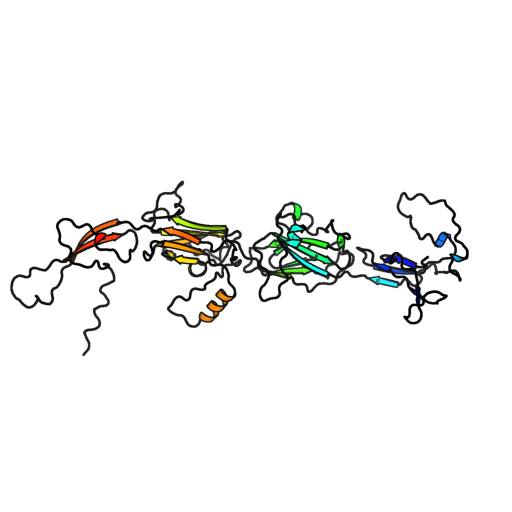 1
ATOM 3009 O O . LEU A 1 421 ? -25.622 -10.068 57.186 1.00 68.25 421 LEU A O 1
ATOM 3013 N N . PHE A 1 422 ? -26.801 -10.863 55.446 1.00 73.62 422 PHE A N 1
ATOM 3014 C CA . PHE A 1 422 ? -25.876 -10.448 54.401 1.00 73.62 422 PHE A CA 1
ATOM 3015 C C . PHE A 1 422 ? -26.486 -9.287 53.626 1.00 73.62 422 PHE A C 1
ATOM 3017 O O . PHE A 1 422 ? -27.570 -9.402 53.056 1.00 73.62 422 PHE A O 1
ATOM 3024 N N . MET A 1 423 ? -25.780 -8.161 53.579 1.00 75.25 423 MET A N 1
ATOM 3025 C CA . MET A 1 423 ? -26.128 -7.061 52.683 1.00 75.25 423 MET A CA 1
ATOM 3026 C C . MET A 1 423 ? -25.515 -7.346 51.318 1.00 75.25 423 MET A C 1
ATOM 3028 O O . MET A 1 423 ? -24.296 -7.396 51.171 1.00 75.25 423 MET A O 1
ATOM 3032 N N . VAL A 1 424 ? -26.361 -7.542 50.314 1.00 80.38 424 VAL A N 1
ATOM 3033 C CA . VAL A 1 424 ? -25.945 -7.855 48.949 1.00 80.38 424 VAL A CA 1
ATOM 3034 C C . VAL A 1 424 ? -26.182 -6.632 48.073 1.00 80.38 424 VAL A C 1
ATOM 3036 O O . VAL A 1 424 ? -27.326 -6.260 47.810 1.00 80.38 424 VAL A O 1
ATOM 3039 N N . LEU A 1 425 ? -25.093 -6.020 47.605 1.00 82.56 425 LEU A N 1
ATOM 3040 C CA . LEU A 1 425 ? -25.108 -5.015 46.542 1.00 82.56 425 LEU A CA 1
ATOM 3041 C C . LEU A 1 425 ? -24.775 -5.699 45.217 1.00 82.56 425 LEU A C 1
ATOM 3043 O O . LEU A 1 425 ? -23.702 -6.281 45.068 1.00 82.56 425 LEU A O 1
ATOM 3047 N N . ARG A 1 426 ? -25.685 -5.619 44.246 1.00 86.56 426 ARG A N 1
ATOM 3048 C CA . ARG A 1 426 ? -25.412 -6.033 42.866 1.00 86.56 426 ARG A CA 1
ATOM 3049 C C . ARG A 1 426 ? -25.015 -4.813 42.060 1.00 86.56 426 ARG A C 1
ATOM 3051 O O . ARG A 1 426 ? -25.735 -3.816 42.049 1.00 86.56 426 ARG A O 1
ATOM 3058 N N . TYR A 1 427 ? -23.883 -4.910 41.387 1.00 86.38 427 TYR A N 1
ATOM 3059 C CA . TYR A 1 427 ? -23.327 -3.864 40.543 1.00 86.38 427 TYR A CA 1
ATOM 3060 C C . TYR A 1 427 ? -23.606 -4.142 39.063 1.00 86.38 427 TYR A C 1
ATOM 3062 O O . TYR A 1 427 ? -23.921 -5.271 38.693 1.00 86.38 427 TYR A O 1
ATOM 3070 N N . SER A 1 428 ? -23.498 -3.114 38.217 1.00 85.06 428 SER A N 1
ATOM 3071 C CA . SER A 1 428 ? -23.722 -3.240 36.770 1.00 85.06 428 SER A CA 1
ATOM 3072 C C . SER A 1 428 ? -22.691 -4.132 36.074 1.00 85.06 428 SER A C 1
ATOM 3074 O O . SER A 1 428 ? -23.010 -4.749 35.066 1.00 85.06 428 SER A O 1
ATOM 3076 N N . ALA A 1 429 ? -21.488 -4.245 36.631 1.00 83.00 429 ALA A N 1
ATOM 3077 C CA . ALA A 1 429 ? -20.420 -5.140 36.197 1.00 83.00 429 ALA A CA 1
ATOM 3078 C C . ALA A 1 429 ? -19.685 -5.706 37.429 1.00 83.00 429 ALA A C 1
ATOM 3080 O O . ALA A 1 429 ? -19.881 -5.181 38.533 1.00 83.00 429 ALA A O 1
ATOM 3081 N N . PRO A 1 430 ? -18.838 -6.744 37.276 1.00 82.62 430 PRO A N 1
ATOM 3082 C CA . PRO A 1 430 ? -17.991 -7.226 38.364 1.00 82.62 430 PRO A CA 1
ATOM 3083 C C . PRO A 1 430 ? -17.151 -6.091 38.972 1.00 82.62 430 PRO A C 1
ATOM 3085 O O . PRO A 1 430 ? -16.679 -5.206 38.261 1.00 82.62 430 PRO A O 1
ATOM 3088 N N . VAL A 1 431 ? -16.964 -6.099 40.296 1.00 82.44 431 VAL A N 1
ATOM 3089 C CA . VAL A 1 431 ? -16.128 -5.118 41.008 1.00 82.44 431 VAL A CA 1
ATOM 3090 C C . VAL A 1 431 ? -15.175 -5.856 41.932 1.00 82.44 431 VAL A C 1
ATOM 3092 O O . VAL A 1 431 ? -15.598 -6.590 42.824 1.00 82.44 431 VAL A O 1
ATOM 3095 N N . CYS A 1 432 ? -13.880 -5.629 41.751 1.00 79.62 432 CYS A N 1
ATOM 3096 C CA . CYS A 1 432 ? -12.856 -6.161 42.639 1.00 79.62 432 CYS A CA 1
ATOM 3097 C C . CYS A 1 432 ? -12.613 -5.214 43.827 1.00 79.62 432 CYS A C 1
ATOM 3099 O O . CYS A 1 432 ? -12.557 -3.999 43.654 1.00 79.62 432 CYS A O 1
ATOM 3101 N N . ARG A 1 433 ? -12.382 -5.776 45.026 1.00 74.81 433 ARG A N 1
ATOM 3102 C CA . ARG A 1 433 ? -11.932 -5.051 46.239 1.00 74.81 433 ARG A CA 1
ATOM 3103 C C . ARG A 1 433 ? -12.872 -3.920 46.699 1.00 74.81 433 ARG A C 1
ATOM 3105 O O . ARG A 1 433 ? -12.437 -2.790 46.909 1.00 74.81 433 ARG A O 1
ATOM 3112 N N . VAL A 1 434 ? -14.158 -4.223 46.884 1.00 77.25 434 VAL A N 1
ATOM 3113 C CA . VAL A 1 434 ? -15.142 -3.257 47.407 1.00 77.25 434 VAL A CA 1
ATOM 3114 C C . VAL A 1 434 ? -14.819 -2.910 48.874 1.00 77.25 434 VAL A C 1
ATOM 3116 O O . VAL A 1 434 ? -14.825 -3.812 49.714 1.00 77.25 434 VAL A O 1
ATOM 3119 N N . PRO A 1 435 ? -14.538 -1.637 49.222 1.00 75.31 435 PRO A N 1
ATOM 3120 C CA . PRO A 1 435 ? -14.249 -1.253 50.600 1.00 75.31 435 PRO A CA 1
ATOM 3121 C C . PRO A 1 435 ? -15.521 -1.251 51.455 1.00 75.31 435 PRO A C 1
ATOM 3123 O O . PRO A 1 435 ? -16.604 -0.935 50.968 1.00 75.31 435 PRO A O 1
ATOM 3126 N N . ILE A 1 436 ? -15.386 -1.502 52.761 1.00 72.88 436 ILE A N 1
ATOM 3127 C CA . ILE A 1 436 ? -16.523 -1.505 53.699 1.00 72.88 436 ILE A CA 1
ATOM 3128 C C . ILE A 1 436 ? -17.275 -0.164 53.724 1.00 72.88 436 ILE A C 1
ATOM 3130 O O . ILE A 1 436 ? -18.490 -0.137 53.863 1.00 72.88 436 ILE A O 1
ATOM 3134 N N . HIS A 1 437 ? -16.570 0.950 53.492 1.00 73.69 437 HIS A N 1
ATOM 3135 C CA . HIS A 1 437 ? -17.156 2.292 53.412 1.00 73.69 437 HIS A CA 1
ATOM 3136 C C . HIS A 1 437 ? -18.067 2.503 52.192 1.00 73.69 437 HIS A C 1
ATOM 3138 O O . HIS A 1 437 ? -18.777 3.503 52.138 1.00 73.69 437 HIS A O 1
ATOM 3144 N N . ALA A 1 438 ? -18.067 1.586 51.216 1.00 71.06 438 ALA A N 1
ATOM 3145 C CA . ALA A 1 438 ? -19.047 1.593 50.131 1.00 71.06 438 ALA A CA 1
ATOM 3146 C C . ALA A 1 438 ? -20.458 1.209 50.620 1.00 71.06 438 ALA A C 1
ATOM 3148 O O . ALA A 1 438 ? -21.438 1.474 49.926 1.00 71.06 438 ALA A O 1
ATOM 3149 N N . PHE A 1 439 ? -20.568 0.612 51.812 1.00 74.19 439 PHE A N 1
ATOM 3150 C CA . PHE A 1 439 ? -21.829 0.275 52.457 1.00 74.19 439 PHE A CA 1
ATOM 3151 C C . PHE A 1 439 ? -22.174 1.355 53.485 1.00 74.19 439 PHE A C 1
ATOM 3153 O O . PHE A 1 439 ? -21.469 1.543 54.476 1.00 74.19 439 PHE A O 1
ATOM 3160 N N . SER A 1 440 ? -23.280 2.064 53.262 1.00 70.62 440 SER A N 1
ATOM 3161 C CA . SER A 1 440 ? -23.870 2.932 54.281 1.00 70.62 440 SER A CA 1
ATOM 3162 C C . SER A 1 440 ? -24.939 2.142 55.024 1.00 70.62 440 SER A C 1
ATOM 3164 O O . SER A 1 440 ? -25.949 1.752 54.439 1.00 70.62 440 SER A O 1
ATOM 3166 N N . VAL A 1 441 ? -24.691 1.868 56.303 1.00 67.75 441 VAL A N 1
ATOM 3167 C CA . VAL A 1 441 ? -25.609 1.128 57.170 1.00 67.75 441 VAL A CA 1
ATOM 3168 C C . VAL A 1 441 ? -26.114 2.075 58.249 1.00 67.75 441 VAL A C 1
ATOM 3170 O O . VAL A 1 441 ? -25.322 2.686 58.963 1.00 67.75 441 VAL A O 1
ATOM 3173 N N . SER A 1 442 ? -27.434 2.195 58.371 1.00 65.44 442 SER A N 1
ATOM 3174 C CA . SER A 1 442 ? -28.086 2.920 59.463 1.00 65.44 442 SER A CA 1
ATOM 3175 C C . SER A 1 442 ? -28.737 1.914 60.411 1.00 65.44 442 SER A C 1
ATOM 3177 O O . SER A 1 442 ? -29.417 0.997 59.955 1.00 65.44 442 SER A O 1
ATOM 3179 N N . GLY A 1 443 ? -28.520 2.067 61.722 1.00 58.50 443 GLY A N 1
ATOM 3180 C CA . GLY A 1 443 ? -29.187 1.265 62.758 1.00 58.50 443 GLY A CA 1
ATOM 3181 C C . GLY A 1 443 ? -28.560 -0.095 63.109 1.00 58.50 443 GLY A C 1
ATOM 3182 O O . GLY A 1 443 ? -29.174 -0.834 63.872 1.00 58.50 443 GLY A O 1
ATOM 3183 N N . VAL A 1 444 ? -27.363 -0.440 62.607 1.00 59.06 444 VAL A N 1
ATOM 3184 C CA . VAL A 1 444 ? -26.678 -1.726 62.892 1.00 59.06 444 VAL A CA 1
ATOM 3185 C C . VAL A 1 444 ? -25.163 -1.520 63.066 1.00 59.06 444 VAL A C 1
ATOM 3187 O O . VAL A 1 444 ? -24.565 -0.725 62.342 1.00 59.06 444 VAL A O 1
ATOM 3190 N N . GLN A 1 445 ? -24.525 -2.239 64.002 1.00 55.78 445 GLN A N 1
ATOM 3191 C CA . GLN A 1 445 ? -23.058 -2.306 64.116 1.00 55.78 445 GLN A CA 1
ATOM 3192 C C . GLN A 1 445 ? -22.485 -3.325 63.118 1.00 55.78 445 GLN A C 1
ATOM 3194 O O . GLN A 1 445 ? -22.837 -4.502 63.155 1.00 55.78 445 GLN A O 1
ATOM 3199 N N . VAL A 1 446 ? -21.589 -2.880 62.232 1.00 55.53 446 VAL A N 1
ATOM 3200 C CA . VAL A 1 446 ? -20.946 -3.740 61.226 1.00 55.53 446 VAL A CA 1
ATOM 3201 C C . VAL A 1 446 ? -19.695 -4.396 61.824 1.00 55.53 446 VAL A C 1
ATOM 3203 O O . VAL A 1 446 ? -18.718 -3.717 62.131 1.00 55.53 446 VAL A O 1
ATOM 3206 N N . SER A 1 447 ? -19.729 -5.721 61.979 1.00 49.72 447 SER A N 1
ATOM 3207 C CA . SER A 1 447 ? -18.560 -6.565 62.269 1.00 49.72 447 SER A CA 1
ATOM 3208 C C . SER A 1 447 ? -17.837 -6.902 60.955 1.00 49.72 447 SER A C 1
ATOM 3210 O O . SER A 1 447 ? -18.485 -7.100 59.934 1.00 49.72 447 SER A O 1
ATOM 3212 N N . ALA A 1 448 ? -16.505 -6.910 60.979 1.00 52.25 448 ALA A N 1
ATOM 3213 C CA . ALA A 1 448 ? -15.602 -6.714 59.840 1.00 52.25 448 ALA A CA 1
ATOM 3214 C C . ALA A 1 448 ? -15.667 -7.714 58.652 1.00 52.25 448 ALA A C 1
ATOM 3216 O O . ALA A 1 448 ? -16.134 -8.840 58.779 1.00 52.25 448 ALA A O 1
ATOM 3217 N N . GLU A 1 449 ? -15.066 -7.240 57.544 1.00 46.75 449 GLU A N 1
ATOM 3218 C CA . GLU A 1 449 ? -14.767 -7.840 56.224 1.00 46.75 449 GLU A CA 1
ATOM 3219 C C . GLU A 1 449 ? -15.925 -8.050 55.228 1.00 46.75 449 GLU A C 1
ATOM 3221 O O . GLU A 1 449 ? -16.764 -8.937 55.349 1.00 46.75 449 GLU A O 1
ATOM 3226 N N . ALA A 1 450 ? -15.909 -7.243 54.156 1.00 49.00 450 ALA A N 1
ATOM 3227 C CA . ALA A 1 450 ? -16.716 -7.458 52.960 1.00 49.00 450 ALA A CA 1
ATOM 3228 C C . ALA A 1 450 ? -16.060 -8.550 52.098 1.00 49.00 450 ALA A C 1
ATOM 3230 O O . ALA A 1 450 ? -14.993 -8.338 51.521 1.00 49.00 450 ALA A O 1
ATOM 3231 N N . VAL A 1 451 ? -16.695 -9.719 52.012 1.00 50.34 451 VAL A N 1
ATOM 3232 C CA . VAL A 1 451 ? -16.235 -10.848 51.189 1.00 50.34 451 VAL A CA 1
ATOM 3233 C C . VAL A 1 451 ? -17.089 -10.909 49.916 1.00 50.34 451 VAL A C 1
ATOM 3235 O O . VAL A 1 451 ? -18.311 -10.770 50.017 1.00 50.34 451 VAL A O 1
ATOM 3238 N N . PRO A 1 452 ? -16.505 -11.102 48.715 1.00 45.22 452 PRO A N 1
ATOM 3239 C CA . PRO A 1 452 ? -17.287 -11.291 47.496 1.00 45.22 452 PRO A CA 1
ATOM 3240 C C . PRO A 1 452 ? -18.231 -12.491 47.646 1.00 45.22 452 PRO A C 1
ATOM 3242 O O . PRO A 1 452 ? -17.806 -13.607 47.943 1.00 45.22 452 PRO A O 1
ATOM 3245 N N . PHE A 1 453 ? -19.527 -12.247 47.459 1.00 43.88 453 PHE A N 1
ATOM 3246 C CA . PHE A 1 453 ? -20.562 -13.270 47.529 1.00 43.88 453 PHE A CA 1
ATOM 3247 C C . PHE A 1 453 ? -20.759 -13.873 46.133 1.00 43.88 453 PHE A C 1
ATOM 3249 O O . PHE A 1 453 ? -21.236 -13.185 45.233 1.00 43.88 453 PHE A O 1
ATOM 3256 N N . GLY A 1 454 ? -20.375 -15.141 45.954 1.00 40.44 454 GLY A N 1
ATOM 3257 C CA . GLY A 1 454 ? -20.533 -15.866 44.687 1.00 40.44 454 GLY A CA 1
ATOM 3258 C C . GLY A 1 454 ? -19.223 -16.363 44.074 1.00 40.44 454 GLY A C 1
ATOM 3259 O O . GLY A 1 454 ? -18.797 -15.884 43.033 1.00 40.44 454 GLY A O 1
ATOM 3260 N N . LEU A 1 455 ? -18.623 -17.369 44.701 1.00 30.00 455 LEU A N 1
ATOM 3261 C CA . LEU A 1 455 ? -18.017 -18.503 44.003 1.00 30.00 455 LEU A CA 1
ATOM 3262 C C . LEU A 1 455 ? -18.677 -19.728 44.633 1.00 30.00 455 LEU A C 1
ATOM 3264 O O . LEU A 1 455 ? -18.881 -19.745 45.850 1.00 30.00 455 LEU A O 1
ATOM 3268 N N . GLU A 1 456 ? -19.110 -20.681 43.814 1.00 33.16 456 GLU A N 1
ATOM 3269 C CA . GLU A 1 456 ? -19.791 -21.889 44.268 1.00 33.16 456 GLU A CA 1
ATOM 3270 C C . GLU A 1 456 ? -19.120 -22.482 45.517 1.00 33.16 456 GLU A C 1
ATOM 3272 O O . GLU A 1 456 ? -17.923 -22.761 45.534 1.00 33.16 456 GLU A O 1
ATOM 3277 N N . GLN A 1 457 ? -19.897 -22.722 46.574 1.00 33.12 457 GLN A N 1
ATOM 3278 C CA . GLN A 1 457 ? -19.470 -23.522 47.727 1.00 33.12 457 GLN A CA 1
ATOM 3279 C C . GLN A 1 457 ? -19.353 -25.023 47.366 1.00 33.12 457 GLN A C 1
ATOM 3281 O O . GLN A 1 457 ? -19.723 -25.882 48.166 1.00 33.12 457 GLN A O 1
ATOM 3286 N N . SER A 1 458 ? -18.862 -25.371 46.172 1.00 31.75 458 SER A N 1
ATOM 3287 C CA . SER A 1 458 ? -18.666 -26.764 45.751 1.00 31.75 458 SER A CA 1
ATOM 3288 C C . SER A 1 458 ? -17.265 -27.309 46.082 1.00 31.75 458 SER A C 1
ATOM 3290 O O . SER A 1 458 ? -17.127 -28.516 46.248 1.00 31.75 458 SER A O 1
ATOM 3292 N N . GLU A 1 459 ? -16.247 -26.477 46.341 1.00 29.92 459 GLU A N 1
ATOM 3293 C CA . GLU A 1 459 ? -14.857 -26.964 46.517 1.00 29.92 459 GLU A CA 1
ATOM 3294 C C . GLU A 1 459 ? -14.318 -27.039 47.963 1.00 29.92 459 GLU A C 1
ATOM 3296 O O . GLU A 1 459 ? -13.115 -27.150 48.188 1.00 29.92 459 GLU A O 1
ATOM 3301 N N . ARG A 1 460 ? -15.177 -27.053 48.992 1.00 28.88 460 ARG A N 1
ATOM 3302 C CA . ARG A 1 460 ? -14.747 -27.385 50.376 1.00 28.88 460 ARG A CA 1
ATOM 3303 C C . ARG A 1 460 ? -15.383 -28.647 50.961 1.00 28.88 460 ARG A C 1
ATOM 3305 O O . ARG A 1 460 ? -15.391 -28.831 52.175 1.00 28.88 460 ARG A O 1
ATOM 3312 N N . ARG A 1 461 ? -15.863 -29.558 50.111 1.00 31.81 461 ARG A N 1
ATOM 3313 C CA . ARG A 1 461 ? -16.321 -30.900 50.516 1.00 31.81 461 ARG A CA 1
ATOM 3314 C C . ARG A 1 461 ? -15.529 -32.024 49.840 1.00 31.81 461 ARG A C 1
ATOM 3316 O O . ARG A 1 461 ? -16.109 -32.955 49.307 1.00 31.81 461 ARG A O 1
ATOM 3323 N N . SER A 1 462 ? -14.201 -31.980 49.898 1.00 32.66 462 SER A N 1
ATOM 3324 C CA . SER A 1 462 ? -13.374 -33.160 49.583 1.00 32.66 462 SER A CA 1
ATOM 3325 C C . SER A 1 462 ? -11.952 -33.033 50.133 1.00 32.66 462 SER A C 1
ATOM 3327 O O . SER A 1 462 ? -10.980 -33.065 49.390 1.00 32.66 462 SER A O 1
ATOM 3329 N N . ALA A 1 463 ? -11.808 -32.862 51.449 1.00 31.00 463 ALA A N 1
ATOM 3330 C CA . ALA A 1 463 ? -10.516 -33.075 52.121 1.00 31.00 463 ALA A CA 1
ATOM 3331 C C . ALA A 1 463 ? -10.648 -33.689 53.526 1.00 31.00 463 ALA A C 1
ATOM 3333 O O . ALA A 1 463 ? -9.684 -33.728 54.280 1.00 31.00 463 ALA A O 1
ATOM 3334 N N . PHE A 1 464 ? -11.832 -34.186 53.891 1.00 32.94 464 PHE A N 1
ATOM 3335 C CA . PHE A 1 464 ? -12.058 -34.837 55.182 1.00 32.94 464 PHE A CA 1
ATOM 3336 C C . PHE A 1 464 ? -13.002 -36.030 55.018 1.00 32.94 464 PHE A C 1
ATOM 3338 O O . PHE A 1 464 ? -14.094 -36.054 55.567 1.00 32.94 464 PHE A O 1
ATOM 3345 N N . GLN A 1 465 ? -12.602 -37.003 54.195 1.00 33.59 465 GLN A N 1
ATOM 3346 C CA . GLN A 1 465 ? -13.077 -38.388 54.283 1.00 33.59 465 GLN A CA 1
ATOM 3347 C C . GLN A 1 465 ? -12.207 -39.304 53.410 1.00 33.59 465 GLN A C 1
ATOM 3349 O O . GLN A 1 465 ? -12.564 -39.672 52.298 1.00 33.59 465 GLN A O 1
ATOM 3354 N N . SER A 1 466 ? -11.058 -39.702 53.944 1.00 30.97 466 SER A N 1
ATOM 3355 C CA . SER A 1 466 ? -10.528 -41.050 53.740 1.00 30.97 466 SER A CA 1
ATOM 3356 C C . SER A 1 466 ? -9.595 -41.371 54.903 1.00 30.97 466 SER A C 1
ATOM 3358 O O . SER A 1 466 ? -8.690 -40.594 55.209 1.00 30.97 466 SER A O 1
ATOM 3360 N N . ARG A 1 467 ? -9.901 -42.483 55.573 1.00 35.88 467 ARG A N 1
ATOM 3361 C CA . ARG A 1 467 ? -8.966 -43.216 56.427 1.00 35.88 467 ARG A CA 1
ATOM 3362 C C . ARG A 1 467 ? -7.712 -43.600 55.657 1.00 35.88 467 ARG A C 1
ATOM 3364 O O . ARG A 1 467 ? -7.846 -43.808 54.429 1.00 35.88 467 ARG A O 1
#

Solvent-accessible surface area (backbone atoms only — not comparable to full-atom values): 27528 Å² total; per-residue (Å²): 135,78,58,62,43,65,39,43,47,41,72,40,85,94,57,70,73,36,28,37,55,100,90,44,84,40,93,70,82,92,60,99,35,74,47,68,58,65,42,76,41,71,49,38,37,56,33,36,43,29,72,40,49,38,83,51,60,84,52,66,69,64,84,83,70,87,57,98,82,67,76,80,83,90,67,93,71,80,58,53,82,85,73,49,63,84,75,62,41,82,45,64,90,76,81,51,79,63,53,68,47,80,42,69,32,43,73,71,47,78,47,42,27,50,33,85,87,30,69,27,57,79,49,77,64,33,64,73,76,31,55,54,59,89,35,63,99,86,68,49,26,76,42,64,67,53,31,28,21,41,38,36,32,38,76,42,26,44,40,62,76,53,74,84,34,48,50,59,41,44,34,42,84,30,35,76,32,85,77,14,72,82,54,59,60,41,54,38,80,88,44,98,54,28,50,23,31,36,22,28,14,27,31,53,46,69,89,46,86,57,32,61,26,34,44,32,46,43,32,85,57,82,68,42,28,15,45,36,59,60,46,91,61,67,48,40,31,35,53,20,36,39,74,72,49,52,41,44,26,29,35,71,86,30,63,61,37,61,89,26,81,91,80,36,42,35,68,49,75,59,49,45,43,36,40,30,32,29,43,39,40,32,37,78,48,46,33,21,71,78,43,66,84,43,29,36,50,62,37,32,45,42,75,56,75,84,57,95,82,55,93,69,68,75,71,84,64,76,66,61,36,40,60,48,78,44,52,28,30,56,59,31,81,41,51,54,32,35,44,30,56,36,32,42,37,72,73,43,45,55,59,44,61,73,52,71,83,76,60,90,86,63,93,79,68,42,75,16,22,84,26,26,34,34,35,42,77,56,94,90,55,78,53,59,25,59,34,33,54,50,79,49,81,73,49,76,49,79,45,82,46,85,50,85,58,87,86,58,83,81,61,97,71,82,86,76,72,60,74,45,76,41,81,45,74,40,52,67,46,58,75,68,87,69,57,67,83,79,58,88,74,82,95,64,90,85,79,85,83,74,70,89,86,84,70,80,90,71,84,83,79,81,87,85,86,76,134

Sequence (467 aa):
MAAFSLVGLSPVPHELPVAVEAWDRLVGGCSSAWALAVRVQEDTSTMSVSGRSVLGCDAMDGGAASGPGATPRTGSSACGAEDLPSPLIWAASTGGDVSSAEYWSQVSSVSVFEDVDGDGRVSPVEAAEHALPASGPSDGAVSWRQCLVARVRFSSGVAGLSTSHIVVRGARVGGCGAASASAPFVSDPSSSFPSRVWDVPLVIDTAGDGLAVSVTLDGAQTGTTPRFNETSLVFSWQYRVRPTFIQLREVLGAVGSAPGANGSGVVVNGSTRSTRLVVEVGFASPVSGFDAGRDLQLEGLQVVPAGLESGVVASPAPSRQAVWSVEVEATGASSRIAATLLPFGEFECFSSAVSLTHAAGLGSFGLCSTALPRIARTRAGSFVATGRFFVFPVSASIQELPVADPLLDTMEGNFTSALRLFMVLRYSAPVCRVPIHAFSVSGVQVSAEAVPFGLEQSERRSAFQSR